Protein AF-A0AA38RXU0-F1 (afdb_monomer)

Solvent-accessible surface area (backbone atoms only — not comparable to full-atom values): 23721 Å² total; per-residue (Å²): 129,89,79,78,72,49,74,50,60,58,39,29,48,39,56,70,67,45,61,70,50,54,70,68,57,53,53,50,41,50,43,70,74,39,45,74,56,53,60,40,27,66,60,26,78,75,90,80,77,99,76,82,71,79,66,94,65,83,46,67,27,34,73,76,70,73,46,89,34,50,47,46,13,15,45,49,29,13,56,51,42,50,41,30,39,70,75,63,39,55,71,48,37,47,59,78,32,56,82,94,47,38,52,45,71,67,59,51,51,49,51,29,53,51,49,58,70,67,52,72,55,53,57,41,52,44,47,50,55,49,47,50,63,52,67,59,47,27,47,17,73,60,52,33,50,55,39,21,76,74,71,74,47,87,44,74,89,50,57,39,60,59,36,33,54,52,29,50,77,69,63,71,51,63,73,58,72,75,47,55,71,68,57,38,51,27,50,52,51,25,51,57,41,51,65,55,40,55,68,66,38,57,45,24,46,42,50,39,33,48,43,49,54,60,42,59,77,36,48,95,36,59,65,23,52,51,50,42,51,52,44,53,55,28,49,40,19,2,66,39,15,63,58,42,62,78,29,24,53,58,51,24,32,72,55,48,56,31,51,52,41,43,50,54,26,48,51,32,32,31,73,64,77,32,51,44,60,56,23,48,48,48,42,41,49,53,58,36,47,59,34,29,77,68,70,35,76,83,60,51,66,89,39,57,61,39,31,26,49,39,34,50,41,34,23,43,65,56,80,50,46,72,59,47,49,50,51,49,51,36,74,72,33,76,82,48,32,72,69,45,50,53,51,37,29,53,49,64,62,41,45,30,34,71,92,52,53,16,55,23,49,41,56,43,37,60,38,41,36,46,40,35,55,76,32,68,93,39,69,68,56,22,42,51,22,44,32,22,44,51,50,33,47,34,52,58,55,63,55,81,70,71,53,92,75,66,36,20,26,33,28,26,63,40,56,62,52,32,59,69,40,64,68,29,72,63,30,75,78,39,40,62,59,52,61,69,53,83,70,59,72,41,39,78,60,31,64,124

Nearest PDB structures (foldseek):
  8d9o-assembly1_A  TM=1.755E-01  e=6.124E+00  synthetic construct
  6t6v-assembly1_A  TM=1.379E-01  e=6.124E+00  Achromobacter xylosoxidans

InterPro domains:
  IPR049232 Family of unknown function DUF6829 [PF20717] (28-434)

Secondary structure (DSSP, 8-state):
------HHHHHTTSHHHHHTS-HHHHHHHHHHHSHHHHHHHTT---PPPS--PPPSSPPHHHHHHSS--HHHHHHHHHHHHHHHHHHT-HHHHTTTS-TTTPPPHHHHHHHHHHHHHH--STTHHHHHHHHHHHTTGGG-HHHHHHHHHHHS---TTS-HHHHHHHHHHTT--GGGGGS-HHHHHHHHHHHHHHHH--HHHHHTT-S-GGGGGGGGGGTT-HHHHHHHHHHHHHHHHHTTTTT--SS-TT--HHHHHHHHHHHHHHHHHHTTSS-HHHHHHHHHHHHHHHHHHTTPPP--TTSHHHHHHHHHHHHTT--SHHHHHHHHHHHHSTTT-HHHHHHHHHHTT----SSS-EEE-TTHHHHHHHHHHTTTT-HHHHHHHHHHHHHHHHHHHH-----SS-EEEEE---HHHIIIIITSHHHHH-GGGGGGSPPPPPEEEEE-

pLDDT: mean 93.68, std 8.05, range [37.09, 98.81]

Sequence (448 aa):
MSSDKTPLQLRTQDPASFFATSDREILLLVRDDFAPELDRLKRAYSLRDEAFSTSSSPSPSEILFGDEFDEINRTLVGVLALKWIYTGEYDTFVGSQPDTVKLSRASFNWIHKFFIRVITEPEDLYMLITSMVVNDLGKDSRLAQDYQVRVGKDISSLNHDMVLIKAVKAGLVPCLGRLSKAAKDDIIRGMELGSEFNFGQLAQAENAPACLSSLHTMRGQEKAFQCRFMEQLLDIAGAAGHTDWTCAKKLIQPIFDAYNNVYDAAMRIISGQSSVREGYDLVLQRRSQLLHEKGFRQLDVGRSEDRALARILCMGGVADVETAELYRMVWESSSLGAATKEELVRALNIDGSVEEPAVQPTYMPALITHAVNTFRGDNQAQQRALASALRYLQRVMTATDKPEGTVSVIERNVLRILKDIVQSPEFVADPAILEKAEVPKGVIAKGV

Foldseek 3Di:
DDPPDQPLLVQLLDVVSNLVDDLLVNLVSLCVLQVVLVVLQQQFDADDDPDFDADPDDASCCSPPVDARLSSLLLSLLVVLLSCLQVVVQCQAQVPADPVFTADSVLSVVSSVLSVVLSDGSCLSVLLNLLSSLQRSLRRLCLQVVLCVQPVDGDSPPPSLVSSLSSVVSCVRVSLVSDDPLSSVLSSLLSVLCLQADLVCLLLLLFFLVSLVSLCVCQVVVSSVSSSLSSVLSSQQSSCSSRDSRHSHRNTHLNSVSSVLLVVLSVCCSPVVDRSVRSSVSSLQVQQVQAVVQPADRADCVDLLSVLLSSVCSLLSPRHNVVSVLSVCLLPDCLLPPVLSVLSSVQSPQRFALVTAHERAACLSVQLNLQQVLCPPPSVSSSQSNSLSSLLVSCLSPPDADDPARARYWYWYCVCVSVVPSVDPVCVVPVNVSNVDDTGHTDHSDGD

Mean predicted aligned error: 4.68 Å

Radius of gyration: 22.37 Å; Cα contacts (8 Å, |Δi|>4): 702; chains: 1; bounding box: 53×51×59 Å

Structure (mmCIF, N/CA/C/O backbone):
data_AF-A0AA38RXU0-F1
#
_entry.id   AF-A0AA38RXU0-F1
#
loop_
_atom_site.group_PDB
_atom_site.id
_atom_site.type_symbol
_atom_site.label_atom_id
_a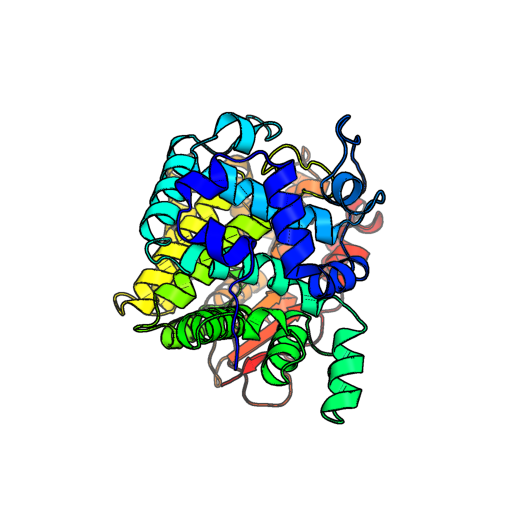tom_site.label_alt_id
_atom_site.label_comp_id
_atom_site.label_asym_id
_atom_site.label_entity_id
_atom_site.label_seq_id
_atom_site.pdbx_PDB_ins_code
_atom_site.Cartn_x
_atom_site.Cartn_y
_atom_site.Cartn_z
_atom_site.occupancy
_atom_site.B_iso_or_equiv
_atom_site.auth_seq_id
_atom_site.auth_comp_id
_atom_site.auth_asym_id
_atom_site.auth_atom_id
_atom_site.pdbx_PDB_model_num
ATOM 1 N N . MET A 1 1 ? 20.019 -21.346 -26.207 1.00 37.09 1 MET A N 1
ATOM 2 C CA . MET A 1 1 ? 19.667 -21.162 -27.632 1.00 37.09 1 MET A CA 1
ATOM 3 C C . MET A 1 1 ? 19.221 -19.720 -27.778 1.00 37.09 1 MET A C 1
ATOM 5 O O . MET A 1 1 ? 18.405 -19.326 -26.963 1.00 37.09 1 MET A O 1
ATOM 9 N N . SER A 1 2 ? 19.896 -18.966 -28.661 1.00 46.22 2 SER A N 1
ATOM 10 C CA . SER A 1 2 ? 19.907 -17.494 -28.836 1.00 46.22 2 SER A CA 1
ATOM 11 C C . SER A 1 2 ? 18.954 -16.705 -27.922 1.00 46.22 2 SER A C 1
ATOM 13 O O . SER A 1 2 ? 17.745 -16.703 -28.114 1.00 46.22 2 SER A O 1
ATOM 15 N N . SER A 1 3 ? 19.523 -16.044 -26.914 1.00 51.66 3 SER A N 1
ATOM 16 C CA . SER A 1 3 ? 18.823 -15.021 -26.138 1.00 51.66 3 SER A CA 1
ATOM 17 C C . SER A 1 3 ? 19.337 -13.673 -26.622 1.00 51.66 3 SER A C 1
ATOM 19 O O . SER A 1 3 ? 20.134 -13.030 -25.934 1.00 51.66 3 SER A O 1
ATOM 21 N N . ASP A 1 4 ? 18.942 -13.274 -27.828 1.00 79.00 4 ASP A N 1
ATOM 22 C CA . ASP A 1 4 ? 19.122 -11.886 -28.233 1.00 79.00 4 ASP A CA 1
ATOM 23 C C . ASP A 1 4 ? 18.339 -11.033 -27.234 1.00 79.00 4 ASP A C 1
ATOM 25 O O . ASP A 1 4 ? 17.114 -11.125 -27.135 1.00 79.00 4 ASP A O 1
ATOM 29 N N . LYS A 1 5 ? 19.078 -10.280 -26.413 1.00 87.62 5 LYS A N 1
ATOM 30 C CA . LYS A 1 5 ? 18.491 -9.332 -25.469 1.00 87.62 5 LYS A CA 1
ATOM 31 C C . LYS A 1 5 ? 17.582 -8.394 -26.252 1.00 87.62 5 LYS A C 1
ATOM 33 O O . LYS A 1 5 ? 17.973 -7.896 -27.310 1.00 87.62 5 LYS A O 1
ATOM 38 N N . THR A 1 6 ? 16.392 -8.139 -25.734 1.00 93.56 6 THR A N 1
ATOM 39 C CA . THR A 1 6 ? 15.463 -7.218 -26.386 1.00 93.56 6 THR A CA 1
ATOM 40 C C . THR A 1 6 ? 16.014 -5.785 -26.376 1.00 93.56 6 THR A C 1
ATOM 42 O O . THR A 1 6 ? 16.895 -5.459 -25.568 1.00 93.56 6 THR A O 1
ATOM 45 N N . PRO A 1 7 ? 15.504 -4.883 -27.236 1.00 95.38 7 PRO A N 1
ATOM 46 C CA . PRO A 1 7 ? 15.891 -3.475 -27.196 1.00 95.38 7 PRO A CA 1
ATOM 47 C C . PRO A 1 7 ? 15.722 -2.849 -25.807 1.00 95.38 7 PRO A C 1
ATOM 49 O O . PRO A 1 7 ? 16.599 -2.101 -25.376 1.00 95.38 7 PRO A O 1
ATOM 52 N N . LEU A 1 8 ? 14.653 -3.197 -25.079 1.00 96.44 8 LEU A N 1
ATOM 53 C CA . LEU A 1 8 ? 14.444 -2.717 -23.715 1.00 96.44 8 LEU A CA 1
ATOM 54 C C . LEU A 1 8 ? 15.546 -3.230 -22.775 1.00 96.44 8 LEU A C 1
ATOM 56 O O . LEU A 1 8 ? 16.194 -2.413 -22.129 1.00 96.44 8 LEU A O 1
ATOM 60 N N . GLN A 1 9 ? 15.845 -4.536 -22.778 1.00 95.69 9 GLN A N 1
ATOM 61 C CA . GLN A 1 9 ? 16.913 -5.130 -21.955 1.00 95.69 9 GLN A CA 1
ATOM 62 C C . GLN A 1 9 ? 18.304 -4.548 -22.232 1.00 95.69 9 GLN A C 1
ATOM 64 O O . GLN A 1 9 ? 19.173 -4.543 -21.356 1.00 95.69 9 GLN A O 1
ATOM 69 N N . LEU A 1 10 ? 18.567 -4.122 -23.467 1.00 95.31 10 LEU A N 1
ATOM 70 C CA . LEU A 1 10 ? 19.819 -3.459 -23.824 1.00 95.31 10 LEU A CA 1
ATOM 71 C C . LEU A 1 10 ? 19.863 -2.032 -23.281 1.00 95.31 10 LEU A C 1
ATOM 73 O O . LEU A 1 10 ? 20.868 -1.640 -22.695 1.00 95.31 10 LEU A O 1
ATOM 77 N N . ARG A 1 11 ? 18.777 -1.269 -23.437 1.00 95.75 11 ARG A N 1
ATOM 78 C CA . ARG A 1 11 ? 18.708 0.129 -22.993 1.00 95.75 11 ARG A CA 1
ATOM 79 C C . ARG A 1 11 ? 18.754 0.262 -21.474 1.00 95.75 11 ARG A C 1
ATOM 81 O O . ARG A 1 11 ? 19.437 1.144 -20.972 1.00 95.75 11 ARG A O 1
ATOM 88 N N . THR A 1 12 ? 18.091 -0.625 -20.739 1.00 96.69 12 THR A N 1
ATOM 89 C CA . THR A 1 12 ? 18.022 -0.571 -19.269 1.00 96.69 12 THR A CA 1
ATOM 90 C C . THR A 1 12 ? 19.338 -0.903 -18.561 1.00 96.69 12 THR A C 1
ATOM 92 O O . THR A 1 12 ? 19.422 -0.702 -17.354 1.00 96.69 12 THR A O 1
ATOM 95 N N . GLN A 1 13 ? 20.361 -1.388 -19.279 1.00 95.44 13 GLN A N 1
ATOM 96 C CA . GLN A 1 13 ? 21.709 -1.593 -18.720 1.00 95.44 13 GLN A CA 1
ATOM 97 C C . GLN A 1 13 ? 22.417 -0.280 -18.386 1.00 95.44 13 GLN A C 1
ATOM 99 O O . GLN A 1 13 ? 23.338 -0.277 -17.574 1.00 95.44 13 GLN A O 1
ATOM 104 N N . ASP A 1 14 ? 21.979 0.821 -18.996 1.00 94.94 14 ASP A N 1
ATOM 105 C CA . ASP A 1 14 ? 22.387 2.175 -18.649 1.00 94.94 14 ASP A CA 1
ATOM 106 C C . ASP A 1 14 ? 21.127 2.997 -18.334 1.00 94.94 14 ASP A C 1
ATOM 108 O O . ASP A 1 14 ? 20.543 3.619 -19.229 1.00 94.94 14 ASP A O 1
ATOM 112 N N . PRO A 1 15 ? 20.673 2.996 -17.065 1.00 94.25 15 PRO A N 1
ATOM 113 C CA . PRO A 1 15 ? 19.493 3.744 -16.649 1.00 94.25 15 PRO A CA 1
ATOM 114 C C . PRO A 1 15 ? 19.543 5.234 -17.009 1.00 94.25 15 PRO A C 1
ATOM 116 O O . PRO A 1 15 ? 18.517 5.804 -17.372 1.00 94.25 15 PRO A O 1
ATOM 119 N N . ALA A 1 16 ? 20.720 5.871 -16.961 1.00 92.94 16 ALA A N 1
ATOM 120 C CA . ALA A 1 16 ? 20.851 7.286 -17.303 1.00 92.94 16 ALA A CA 1
ATOM 121 C C . ALA A 1 16 ? 20.562 7.527 -18.792 1.00 92.94 16 ALA A C 1
ATOM 123 O O . ALA A 1 16 ? 19.799 8.430 -19.136 1.00 92.94 16 ALA A O 1
ATOM 124 N N . SER A 1 17 ? 21.113 6.684 -19.670 1.00 93.44 17 SER A N 1
ATOM 125 C CA . SER A 1 17 ? 20.829 6.722 -21.109 1.00 93.44 17 SER A CA 1
ATOM 126 C C . SER A 1 17 ? 19.373 6.374 -21.427 1.00 93.44 17 SER A C 1
ATOM 128 O O . SER A 1 17 ? 18.744 7.045 -22.246 1.00 93.44 17 SER A O 1
ATOM 130 N N . PHE A 1 18 ? 18.800 5.374 -20.751 1.00 95.88 18 PHE A N 1
ATOM 131 C CA . PHE A 1 18 ? 17.390 5.014 -20.911 1.00 95.88 18 PHE A CA 1
ATOM 132 C C . PHE A 1 18 ? 16.460 6.177 -20.552 1.00 95.88 18 PHE A C 1
ATOM 134 O O . PHE A 1 18 ? 15.617 6.561 -21.364 1.00 95.88 18 PHE A O 1
ATOM 141 N N . PHE A 1 19 ? 16.637 6.792 -19.381 1.00 95.75 19 PHE A N 1
ATOM 142 C CA . PHE A 1 19 ? 15.761 7.872 -18.922 1.00 95.75 19 PHE A CA 1
ATOM 143 C C . PHE A 1 19 ? 16.005 9.225 -19.600 1.00 95.75 19 PHE A C 1
ATOM 145 O O . PHE A 1 19 ? 15.144 10.100 -19.518 1.00 95.75 19 PHE A O 1
ATOM 152 N N . ALA A 1 20 ? 17.114 9.390 -20.327 1.00 94.44 20 ALA A N 1
ATOM 153 C CA . ALA A 1 20 ? 17.330 10.543 -21.201 1.00 94.44 20 ALA A CA 1
ATOM 154 C C . ALA A 1 20 ? 16.415 10.542 -22.445 1.00 94.44 20 ALA A C 1
ATOM 156 O O . ALA A 1 20 ? 16.298 11.564 -23.124 1.00 94.44 20 ALA A O 1
ATOM 157 N N . THR A 1 21 ? 15.768 9.415 -22.761 1.00 95.56 21 THR A N 1
ATOM 158 C CA . THR A 1 21 ? 14.822 9.321 -23.881 1.00 95.56 21 THR A CA 1
ATOM 159 C C . THR A 1 21 ? 13.457 9.942 -23.554 1.00 95.56 21 THR A C 1
ATOM 161 O O . THR A 1 21 ? 13.104 10.209 -22.398 1.00 95.56 21 THR A O 1
ATOM 164 N N . SER A 1 22 ? 12.670 10.219 -24.598 1.00 96.12 22 SER A N 1
ATOM 165 C CA . SER A 1 22 ? 11.320 10.772 -24.435 1.00 96.12 22 SER A CA 1
ATOM 166 C C . SER A 1 22 ? 10.367 9.762 -23.789 1.00 96.12 22 SER A C 1
ATOM 168 O O . SER A 1 22 ? 10.498 8.559 -24.007 1.00 96.12 22 SER A O 1
ATOM 170 N N . ASP A 1 23 ? 9.349 10.245 -23.072 1.00 96.12 23 ASP A N 1
ATOM 171 C CA . ASP A 1 23 ? 8.328 9.382 -22.454 1.00 96.12 23 ASP A CA 1
ATOM 172 C C . ASP A 1 23 ? 7.680 8.462 -23.492 1.00 96.12 23 ASP A C 1
ATOM 174 O O . ASP A 1 23 ? 7.520 7.268 -23.267 1.00 96.12 23 ASP A O 1
ATOM 178 N N . ARG A 1 24 ? 7.401 8.990 -24.689 1.00 96.75 24 ARG A N 1
ATOM 179 C CA . ARG A 1 24 ? 6.852 8.207 -25.800 1.00 96.75 24 ARG A CA 1
ATOM 180 C C . ARG A 1 24 ? 7.767 7.053 -26.218 1.00 96.75 24 ARG A C 1
ATOM 182 O O . ARG A 1 24 ? 7.265 5.971 -26.502 1.00 96.75 24 ARG A O 1
ATOM 189 N N . GLU A 1 25 ? 9.080 7.267 -26.277 1.00 97.38 25 GLU A N 1
ATOM 190 C CA . GLU A 1 25 ? 10.043 6.213 -26.627 1.00 97.38 25 GLU A CA 1
ATOM 191 C C . GLU A 1 25 ? 10.092 5.129 -25.544 1.00 97.38 25 GLU A C 1
ATOM 193 O O . GLU A 1 25 ? 10.034 3.945 -25.874 1.00 97.38 25 GLU A O 1
ATOM 198 N N . ILE A 1 26 ? 10.089 5.520 -24.265 1.00 97.88 26 ILE A N 1
ATOM 199 C CA . ILE A 1 26 ? 10.000 4.586 -23.131 1.00 97.88 26 ILE A CA 1
ATOM 200 C C . ILE A 1 26 ? 8.733 3.735 -23.234 1.00 97.88 26 ILE A C 1
ATOM 202 O O . ILE A 1 26 ? 8.810 2.509 -23.178 1.00 97.88 26 ILE A O 1
ATOM 206 N N . LEU A 1 27 ? 7.573 4.366 -23.434 1.00 98.12 27 LEU A N 1
ATOM 207 C CA . LEU A 1 27 ? 6.292 3.668 -23.539 1.00 98.12 27 LEU A CA 1
ATOM 208 C C . LEU A 1 27 ? 6.276 2.671 -24.708 1.00 98.12 27 LEU A C 1
ATOM 210 O O . LEU A 1 27 ? 5.778 1.558 -24.554 1.00 98.12 27 LEU A O 1
ATOM 214 N N . LEU A 1 28 ? 6.842 3.038 -25.863 1.00 98.12 28 LEU A N 1
ATOM 215 C CA . LEU A 1 28 ? 6.946 2.143 -27.020 1.00 98.12 28 LEU A CA 1
ATOM 216 C C . LEU A 1 28 ? 7.868 0.950 -26.738 1.00 98.12 28 LEU A C 1
ATOM 218 O O . LEU A 1 28 ? 7.496 -0.177 -27.053 1.00 98.12 28 LEU A O 1
ATOM 222 N N . LEU A 1 29 ? 9.021 1.174 -26.097 1.00 97.81 29 LEU A N 1
ATOM 223 C CA . LEU A 1 29 ? 9.931 0.094 -25.699 1.00 97.81 29 LEU A CA 1
ATOM 224 C C . LEU A 1 29 ? 9.261 -0.878 -24.720 1.00 97.81 29 LEU A C 1
ATOM 226 O O . LEU A 1 29 ? 9.380 -2.089 -24.893 1.00 97.81 29 LEU A O 1
ATOM 230 N N . VAL A 1 30 ? 8.529 -0.366 -23.724 1.00 97.81 30 VAL A N 1
ATOM 231 C CA . VAL A 1 30 ? 7.759 -1.199 -22.785 1.00 97.81 30 VAL A CA 1
ATOM 232 C C . VAL A 1 30 ? 6.657 -1.963 -23.517 1.00 97.81 30 VAL A C 1
ATOM 234 O O . VAL A 1 30 ? 6.508 -3.163 -23.299 1.00 97.81 30 VAL A O 1
ATOM 237 N N . ARG A 1 31 ? 5.912 -1.318 -24.423 1.00 97.69 31 ARG A N 1
ATOM 238 C CA . ARG A 1 31 ? 4.867 -1.988 -25.210 1.00 97.69 31 ARG A CA 1
ATOM 239 C C . ARG A 1 31 ? 5.418 -3.147 -26.026 1.00 97.69 31 ARG A C 1
ATOM 241 O O . ARG A 1 31 ? 4.825 -4.221 -26.022 1.00 97.69 31 ARG A O 1
ATOM 248 N N . ASP A 1 32 ? 6.510 -2.915 -26.740 1.00 96.94 32 ASP A N 1
ATOM 249 C CA . ASP A 1 32 ? 7.079 -3.907 -27.648 1.00 96.94 32 ASP A CA 1
ATOM 250 C C . ASP A 1 32 ? 7.654 -5.100 -26.874 1.00 96.94 32 ASP A C 1
ATOM 252 O O . ASP A 1 32 ? 7.539 -6.242 -27.321 1.00 96.94 32 ASP A O 1
ATOM 256 N N . ASP A 1 33 ? 8.204 -4.856 -25.681 1.00 96.81 33 ASP A N 1
ATOM 257 C CA . ASP A 1 33 ? 8.709 -5.916 -24.817 1.00 96.81 33 ASP A CA 1
ATOM 258 C C . ASP A 1 33 ? 7.569 -6.712 -24.158 1.00 96.81 33 ASP A C 1
ATOM 260 O O . ASP A 1 33 ? 7.549 -7.944 -24.204 1.00 96.81 33 ASP A O 1
ATOM 264 N N . PHE A 1 34 ? 6.572 -6.033 -23.592 1.00 97.50 34 PHE A N 1
ATOM 265 C CA . PHE A 1 34 ? 5.526 -6.638 -22.760 1.00 97.50 34 PHE A CA 1
ATOM 266 C C . PHE A 1 34 ? 4.159 -6.742 -23.449 1.00 97.50 34 PHE A C 1
ATOM 268 O O . PHE A 1 34 ? 3.121 -6.716 -22.788 1.00 97.50 34 PHE A O 1
ATOM 275 N N . ALA A 1 35 ? 4.120 -6.846 -24.780 1.00 96.25 35 ALA A N 1
ATOM 276 C CA . ALA A 1 35 ? 2.861 -6.871 -25.529 1.00 96.25 35 ALA A CA 1
ATOM 277 C C . ALA A 1 35 ? 1.836 -7.914 -25.014 1.00 96.25 35 ALA A C 1
ATOM 279 O O . ALA A 1 35 ? 0.666 -7.548 -24.867 1.00 96.25 35 ALA A O 1
ATOM 280 N N . PRO A 1 36 ? 2.217 -9.174 -24.692 1.00 95.56 36 PRO A N 1
ATOM 281 C CA . PRO A 1 36 ? 1.278 -10.155 -24.142 1.00 95.56 36 PRO A CA 1
ATOM 282 C C . PRO A 1 36 ? 0.720 -9.757 -22.772 1.00 95.56 36 PRO A C 1
ATOM 284 O O . PRO A 1 36 ? -0.468 -9.937 -22.511 1.00 95.56 36 PRO A O 1
ATOM 287 N N . GLU A 1 37 ? 1.565 -9.223 -21.891 1.00 96.88 37 GLU A N 1
ATOM 288 C CA . GLU A 1 37 ? 1.179 -8.787 -20.551 1.00 96.88 37 GLU A CA 1
ATOM 289 C C . GLU A 1 37 ? 0.275 -7.547 -20.604 1.00 96.88 37 GLU A C 1
ATOM 291 O O . GLU A 1 37 ? -0.773 -7.525 -19.961 1.00 96.88 37 GLU A O 1
ATOM 296 N N . LEU A 1 38 ? 0.600 -6.554 -21.438 1.00 96.62 38 LEU A N 1
ATOM 297 C CA . LEU A 1 38 ? -0.254 -5.379 -21.623 1.00 96.62 38 LEU A CA 1
ATOM 298 C C . LEU A 1 38 ? -1.619 -5.748 -22.215 1.00 96.62 38 LEU A C 1
ATOM 300 O O . LEU A 1 38 ? -2.627 -5.170 -21.818 1.00 96.62 38 LEU A O 1
ATOM 304 N N . ASP A 1 39 ? -1.693 -6.731 -23.117 1.00 95.44 39 ASP A N 1
ATOM 305 C CA . ASP A 1 39 ? -2.982 -7.216 -23.622 1.00 95.44 39 ASP A CA 1
ATOM 306 C C . ASP A 1 39 ? -3.851 -7.841 -22.518 1.00 95.44 39 ASP A C 1
ATOM 308 O O . ASP A 1 39 ? -5.073 -7.671 -22.518 1.00 95.44 39 ASP A O 1
ATOM 312 N N . ARG A 1 40 ? -3.238 -8.513 -21.534 1.00 94.69 40 ARG A N 1
ATOM 313 C CA . ARG A 1 40 ? -3.950 -8.978 -20.332 1.00 94.69 40 ARG A CA 1
ATOM 314 C C . ARG A 1 40 ? -4.457 -7.817 -19.486 1.00 94.69 40 ARG A C 1
ATOM 316 O O . ARG A 1 40 ? -5.619 -7.845 -19.086 1.00 94.69 40 ARG A O 1
ATOM 323 N N . LEU A 1 41 ? -3.641 -6.783 -19.277 1.00 94.31 41 LEU A N 1
ATOM 324 C CA . LEU A 1 41 ? -4.038 -5.604 -18.498 1.00 94.31 41 LEU A CA 1
ATOM 325 C C . LEU A 1 41 ? -5.221 -4.840 -19.112 1.00 94.31 41 LEU A C 1
ATOM 327 O O . LEU A 1 41 ? -6.007 -4.270 -18.362 1.00 94.31 41 LEU A O 1
ATOM 331 N N . LYS A 1 42 ? -5.452 -4.908 -20.433 1.00 93.69 42 LYS A N 1
ATOM 332 C CA . LYS A 1 42 ? -6.685 -4.366 -21.054 1.00 93.69 42 LYS A CA 1
ATOM 333 C C . LYS A 1 42 ? -7.975 -4.961 -20.478 1.00 93.69 42 LYS A C 1
ATOM 335 O O . LYS A 1 42 ? -9.035 -4.361 -20.613 1.00 93.69 42 LYS A O 1
ATOM 340 N N . ARG A 1 43 ? -7.907 -6.164 -19.895 1.00 90.19 43 ARG A N 1
ATOM 341 C CA . ARG A 1 43 ? -9.048 -6.894 -19.314 1.00 90.19 43 ARG A CA 1
ATOM 342 C C . ARG A 1 43 ? -9.075 -6.864 -17.788 1.00 90.19 43 ARG A C 1
ATOM 344 O O . ARG A 1 43 ? -9.994 -7.430 -17.196 1.00 90.19 43 ARG A O 1
ATOM 351 N N . ALA A 1 44 ? -8.069 -6.268 -17.156 1.00 86.00 44 ALA A N 1
ATOM 352 C CA . ALA A 1 44 ? -8.032 -6.118 -15.713 1.00 86.00 44 ALA A CA 1
ATOM 353 C C . ALA A 1 44 ? -9.078 -5.078 -15.276 1.00 86.00 44 ALA A C 1
ATOM 355 O O . ALA A 1 44 ? -9.270 -4.052 -15.929 1.00 86.00 44 ALA A O 1
ATOM 356 N N . TYR A 1 45 ? -9.794 -5.364 -14.189 1.00 77.69 45 TYR A N 1
ATOM 357 C CA . TYR A 1 45 ? -10.784 -4.436 -13.647 1.00 77.69 45 TYR A CA 1
ATOM 358 C C . TYR A 1 45 ? -10.097 -3.296 -12.880 1.00 77.69 45 TYR A C 1
ATOM 360 O O . TYR A 1 45 ? -9.074 -3.517 -12.234 1.00 77.69 45 TYR A O 1
ATOM 368 N N . SER A 1 46 ? -10.704 -2.104 -12.884 1.00 74.69 46 SER A N 1
ATOM 369 C CA . SER A 1 46 ? -10.265 -0.958 -12.078 1.00 74.69 46 SER A CA 1
ATOM 370 C C . SER A 1 46 ? -11.409 -0.393 -11.241 1.00 74.69 46 SER A C 1
ATOM 372 O O . SER A 1 46 ? -12.578 -0.470 -11.622 1.00 74.69 46 SER A O 1
ATOM 374 N N . LEU A 1 47 ? -11.075 0.179 -10.085 1.00 64.12 47 LEU A N 1
ATOM 375 C CA . LEU A 1 47 ? -12.011 0.950 -9.268 1.00 64.12 47 LEU A CA 1
ATOM 376 C C . LEU A 1 47 ? -11.888 2.426 -9.662 1.00 64.12 47 LEU A C 1
ATOM 378 O O . LEU A 1 47 ? -10.818 3.013 -9.495 1.00 64.12 47 LEU A O 1
ATOM 382 N N . ARG A 1 48 ? -12.976 3.011 -10.172 1.00 62.94 48 ARG A N 1
ATOM 383 C CA . ARG A 1 48 ? -13.062 4.435 -10.527 1.00 62.94 48 ARG A CA 1
ATOM 384 C C . ARG A 1 48 ? -13.606 5.241 -9.345 1.00 62.94 48 ARG A C 1
ATOM 386 O O . ARG A 1 48 ? -14.621 4.859 -8.770 1.00 62.94 48 ARG A O 1
ATOM 393 N N . ASP A 1 49 ? -12.966 6.362 -9.023 1.00 54.91 49 ASP A N 1
ATOM 394 C CA . ASP A 1 49 ? -13.574 7.419 -8.198 1.00 54.91 49 ASP A CA 1
ATOM 395 C C . ASP A 1 49 ? -14.476 8.277 -9.127 1.00 54.91 49 ASP A C 1
ATOM 397 O O . ASP A 1 49 ? -14.059 8.656 -10.207 1.00 54.91 49 ASP A O 1
ATOM 401 N N . GLU A 1 50 ? -15.734 8.579 -8.805 1.00 46.22 50 GLU A N 1
ATOM 402 C CA . GLU A 1 50 ? -16.715 9.072 -9.808 1.00 46.22 50 GLU A CA 1
ATOM 403 C C . GLU A 1 50 ? -16.566 10.541 -10.297 1.00 46.22 50 GLU A C 1
ATOM 405 O O . GLU A 1 50 ? -17.497 11.088 -10.885 1.00 46.22 50 GLU A O 1
ATOM 410 N N . ALA A 1 51 ? -15.425 11.220 -10.123 1.00 48.91 51 ALA A N 1
ATOM 411 C CA . ALA A 1 51 ? -15.310 12.639 -10.497 1.00 48.91 51 ALA A CA 1
ATOM 412 C C . ALA A 1 51 ? -13.935 13.043 -11.054 1.00 48.91 51 ALA A C 1
ATOM 414 O O . ALA A 1 51 ? -13.012 13.311 -10.283 1.00 48.91 51 ALA A O 1
ATOM 415 N N . PHE A 1 52 ? -13.805 13.192 -12.38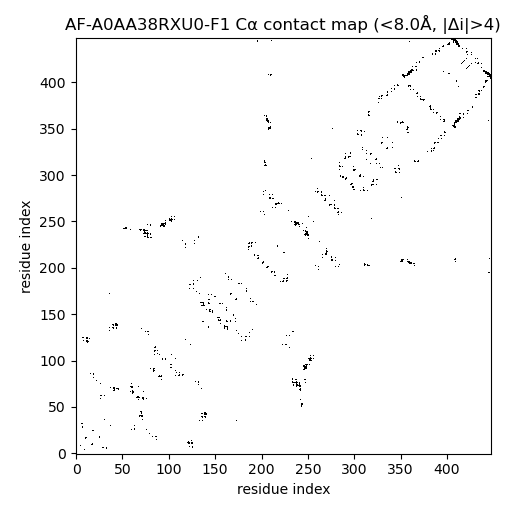2 1.00 57.28 52 PHE A N 1
ATOM 416 C CA . PHE A 1 52 ? -12.612 13.809 -12.985 1.00 57.28 52 PHE A CA 1
ATOM 417 C C . PHE A 1 52 ? -12.890 14.591 -14.271 1.00 57.28 52 PHE A C 1
ATOM 419 O O . PHE A 1 52 ? -13.771 14.258 -15.060 1.00 57.28 52 PHE A O 1
ATOM 426 N N . SER A 1 53 ? -12.044 15.597 -14.492 1.00 52.91 53 SER A N 1
ATOM 427 C CA . SER A 1 53 ? -11.797 16.240 -15.780 1.00 52.91 53 SER A CA 1
ATOM 428 C C . SER A 1 53 ? -10.639 15.527 -16.486 1.00 52.91 53 SER A C 1
ATOM 430 O O . SER A 1 53 ? -9.568 15.388 -15.894 1.00 52.91 53 SER A O 1
ATOM 432 N N . THR A 1 54 ? -10.823 15.109 -17.735 1.00 56.94 54 THR A N 1
ATOM 433 C CA . THR A 1 54 ? -9.758 14.529 -18.567 1.00 56.94 54 THR A CA 1
ATOM 434 C C . THR A 1 54 ? -8.644 15.548 -18.826 1.00 56.94 54 THR A C 1
ATOM 436 O O . THR A 1 54 ? -8.930 16.703 -19.155 1.00 56.94 54 THR A O 1
ATOM 439 N N . SER A 1 55 ? -7.380 15.131 -18.695 1.00 64.56 55 SER A N 1
ATOM 440 C CA . SER A 1 55 ? -6.232 15.921 -19.169 1.00 64.56 55 SER A CA 1
ATOM 441 C C . SER A 1 55 ? -6.353 16.183 -20.679 1.00 64.56 55 SER A C 1
ATOM 443 O O . SER A 1 55 ? -6.982 15.416 -21.403 1.00 64.56 55 SER A O 1
ATOM 445 N N . SER A 1 56 ? -5.770 17.281 -21.169 1.00 74.06 56 SER A N 1
ATOM 446 C CA . SER A 1 56 ? -5.814 17.658 -22.591 1.00 74.06 56 SER A CA 1
ATOM 447 C C . SER A 1 56 ? -4.789 16.927 -23.468 1.00 74.06 56 SER A C 1
ATOM 449 O O . SER A 1 56 ? -4.829 17.061 -24.689 1.00 74.06 56 SER A O 1
ATOM 451 N N . SER A 1 57 ? -3.821 16.230 -22.867 1.00 87.00 57 SER A N 1
ATOM 452 C CA . SER A 1 57 ? -2.820 15.415 -23.572 1.00 87.00 57 SER A CA 1
ATOM 453 C C . SER A 1 57 ? -3.265 13.956 -23.632 1.00 87.00 57 SER A C 1
ATOM 455 O O . SER A 1 57 ? -3.899 13.527 -22.682 1.00 87.00 57 SER A O 1
ATOM 457 N N . PRO A 1 58 ? -2.909 13.172 -24.663 1.00 92.00 58 PRO A N 1
ATOM 458 C CA . PRO A 1 58 ? -3.305 11.767 -24.722 1.00 92.00 58 PRO A CA 1
ATOM 459 C C . PRO A 1 58 ? -2.678 10.947 -23.584 1.00 92.00 58 PRO A C 1
ATOM 461 O O . PRO A 1 58 ? -1.516 11.178 -23.223 1.00 92.00 58 PRO A O 1
ATOM 464 N N . SER A 1 59 ? -3.425 9.989 -23.039 1.00 94.69 59 SER A N 1
ATOM 465 C CA . SER A 1 59 ? -2.948 9.065 -22.005 1.00 94.69 59 SER A CA 1
ATOM 466 C C . SER A 1 59 ? -1.919 8.057 -22.549 1.00 94.69 59 SER A C 1
ATOM 468 O O . SER A 1 59 ? -1.792 7.879 -23.766 1.00 94.69 59 SER A O 1
ATOM 470 N N . PRO A 1 60 ? -1.155 7.352 -21.687 1.00 97.12 60 PRO A N 1
ATOM 471 C CA . PRO A 1 60 ? -0.240 6.303 -22.138 1.00 97.12 60 PRO A CA 1
ATOM 472 C C . PRO A 1 60 ? -0.917 5.227 -22.996 1.00 97.12 60 PRO A C 1
ATOM 474 O O . PRO A 1 60 ? -0.346 4.788 -23.995 1.00 97.12 60 PRO A O 1
ATOM 477 N N . SER A 1 61 ? -2.130 4.808 -22.636 1.00 96.62 61 SER A N 1
ATOM 478 C CA . SER A 1 61 ? -2.878 3.812 -23.403 1.00 96.62 61 SER A CA 1
ATOM 479 C C . SER A 1 61 ? -3.384 4.359 -24.741 1.00 96.62 61 SER A C 1
ATOM 481 O O . SER A 1 61 ? -3.219 3.675 -25.754 1.00 96.62 61 SER A O 1
ATOM 483 N N . GLU A 1 62 ? -3.840 5.614 -24.802 1.00 95.69 62 GLU A N 1
ATOM 484 C CA . GLU A 1 62 ? -4.177 6.280 -26.067 1.00 95.69 62 GLU A CA 1
ATOM 485 C C . GLU A 1 62 ? -2.958 6.390 -26.993 1.00 95.69 62 GLU A C 1
ATOM 487 O O . GLU A 1 62 ? -3.052 6.088 -28.183 1.00 95.69 62 GLU A O 1
ATOM 492 N N . ILE A 1 63 ? -1.784 6.747 -26.457 1.00 95.69 63 ILE A N 1
ATOM 493 C CA . ILE A 1 63 ? -0.530 6.829 -27.226 1.00 95.69 63 ILE A CA 1
ATOM 494 C C . ILE A 1 63 ? -0.162 5.473 -27.846 1.00 95.69 63 ILE A C 1
ATOM 496 O O . ILE A 1 63 ? 0.351 5.425 -28.970 1.00 95.69 63 ILE A O 1
ATOM 500 N N . LEU A 1 64 ? -0.368 4.376 -27.112 1.00 97.12 64 LEU A N 1
ATOM 501 C CA . LEU A 1 64 ? 0.097 3.044 -27.506 1.00 97.12 64 LEU A CA 1
ATOM 502 C C . LEU A 1 64 ? -0.921 2.235 -28.311 1.00 97.12 64 LEU A C 1
ATOM 504 O O . LEU A 1 64 ? -0.509 1.433 -29.156 1.00 97.12 64 LEU A O 1
ATOM 508 N N . PHE A 1 65 ? -2.212 2.419 -28.039 1.00 96.56 65 PHE A N 1
ATOM 509 C CA . PHE A 1 65 ? -3.300 1.578 -28.539 1.00 96.56 65 PHE A CA 1
ATOM 510 C C . PHE A 1 65 ? -4.453 2.365 -29.171 1.00 96.56 65 PHE A C 1
ATOM 512 O O . PHE A 1 65 ? -5.288 1.747 -29.828 1.00 96.56 65 PHE A O 1
ATOM 519 N N . GLY A 1 66 ? -4.492 3.692 -29.015 1.00 94.56 66 GLY A N 1
ATOM 520 C CA . GLY A 1 66 ? -5.574 4.537 -29.526 1.00 94.56 66 GLY A CA 1
ATOM 521 C C . GLY A 1 66 ? -6.895 4.404 -28.763 1.00 94.56 66 GLY A C 1
ATOM 522 O O . GLY A 1 66 ? -7.929 4.763 -29.316 1.00 94.56 66 GLY A O 1
ATOM 523 N N . ASP A 1 67 ? -6.864 3.861 -27.544 1.00 93.25 67 ASP A N 1
ATOM 524 C CA . ASP A 1 67 ? -8.032 3.664 -26.680 1.00 93.25 67 ASP A CA 1
ATOM 525 C C . ASP A 1 67 ? -7.613 3.737 -25.201 1.00 93.25 67 ASP A C 1
ATOM 527 O O . ASP A 1 67 ? -6.430 3.584 -24.885 1.00 93.25 67 ASP A O 1
ATOM 531 N N . GLU A 1 68 ? -8.583 3.950 -24.315 1.00 92.12 68 GLU A N 1
ATOM 532 C CA . GLU A 1 68 ? -8.390 4.154 -22.879 1.00 92.12 68 GLU A CA 1
ATOM 533 C C . GLU A 1 68 ? -8.482 2.844 -22.088 1.00 92.12 68 GLU A C 1
ATOM 535 O O . GLU A 1 68 ? -9.522 2.182 -22.042 1.00 92.12 68 GLU A O 1
ATOM 540 N N . PHE A 1 69 ? -7.395 2.490 -21.400 1.00 93.75 69 PHE A N 1
ATOM 541 C CA . PHE A 1 69 ? -7.331 1.309 -20.539 1.00 93.75 69 PHE A CA 1
ATOM 542 C C . PHE A 1 69 ? -6.818 1.686 -19.145 1.00 93.75 69 PHE A C 1
ATOM 544 O O . PHE A 1 69 ? -5.618 1.898 -18.957 1.00 93.75 69 PHE A O 1
ATOM 551 N N . ASP A 1 70 ? -7.722 1.721 -18.157 1.00 92.94 70 ASP A N 1
ATOM 552 C CA . ASP A 1 70 ? -7.447 2.200 -16.794 1.00 92.94 70 ASP A CA 1
ATOM 553 C C . ASP A 1 70 ? -6.192 1.554 -16.174 1.00 92.94 70 ASP A C 1
ATOM 555 O O . ASP A 1 70 ? -5.282 2.259 -15.739 1.00 92.94 70 ASP A O 1
ATOM 559 N N . GLU A 1 71 ? -6.108 0.220 -16.163 1.00 93.62 71 GLU A N 1
ATOM 560 C CA . GLU A 1 71 ? -4.984 -0.493 -15.537 1.00 93.62 71 GLU A CA 1
ATOM 561 C C . GLU A 1 71 ? -3.673 -0.306 -16.316 1.00 93.62 71 GLU A C 1
ATOM 563 O O . GLU A 1 71 ? -2.625 -0.129 -15.705 1.00 93.62 71 GLU A O 1
ATOM 568 N N . ILE A 1 72 ? -3.720 -0.212 -17.651 1.00 96.06 72 ILE A N 1
ATOM 569 C CA . ILE A 1 72 ? -2.532 0.128 -18.452 1.00 96.06 72 ILE A CA 1
ATOM 570 C C . ILE A 1 72 ? -2.035 1.528 -18.098 1.00 96.06 72 ILE A C 1
ATOM 572 O O . ILE A 1 72 ? -0.839 1.716 -17.885 1.00 96.06 72 ILE A O 1
ATOM 576 N N . ASN A 1 73 ? -2.931 2.512 -18.015 1.00 96.25 73 ASN A N 1
ATOM 577 C CA . ASN A 1 73 ? -2.555 3.872 -17.647 1.00 96.25 73 ASN A CA 1
ATOM 578 C C . ASN A 1 73 ? -1.939 3.914 -16.247 1.00 96.25 73 ASN A C 1
ATOM 580 O O . ASN A 1 73 ? -0.913 4.561 -16.057 1.00 96.25 73 ASN A O 1
ATOM 584 N N . ARG A 1 74 ? -2.510 3.194 -15.275 1.00 96.06 74 ARG A N 1
ATOM 585 C CA . ARG A 1 74 ? -1.957 3.123 -13.914 1.00 96.06 74 ARG A CA 1
ATOM 586 C C . ARG A 1 74 ? -0.545 2.539 -13.903 1.00 96.06 74 ARG A C 1
ATOM 588 O O . ARG A 1 74 ? 0.371 3.172 -13.379 1.00 96.06 74 ARG A O 1
ATOM 595 N N . THR A 1 75 ? -0.351 1.389 -14.548 1.00 97.00 75 THR A N 1
ATOM 596 C CA . THR A 1 75 ? 0.958 0.731 -14.654 1.00 97.00 75 THR A CA 1
ATOM 597 C C . THR A 1 75 ? 1.986 1.625 -15.350 1.00 97.00 75 THR A C 1
ATOM 599 O O . THR A 1 75 ? 3.089 1.825 -14.840 1.00 97.00 75 THR A O 1
ATOM 602 N N . LEU A 1 76 ? 1.640 2.198 -16.505 1.00 98.00 76 LEU A N 1
ATOM 603 C CA . LEU A 1 76 ? 2.582 2.974 -17.312 1.00 98.00 76 LEU A CA 1
ATOM 604 C C . LEU A 1 76 ? 2.900 4.341 -16.702 1.00 98.00 76 LEU A C 1
ATOM 606 O O . LEU A 1 76 ? 4.040 4.785 -16.806 1.00 98.00 76 LEU A O 1
ATOM 610 N N . VAL A 1 77 ? 1.961 4.980 -15.999 1.00 97.94 77 VAL A N 1
ATOM 611 C CA . VAL A 1 77 ? 2.263 6.183 -15.203 1.00 97.94 77 VAL A CA 1
ATOM 612 C C . VAL A 1 77 ? 3.201 5.847 -14.053 1.00 97.94 77 VAL A C 1
ATOM 614 O O . VAL A 1 77 ? 4.098 6.631 -13.763 1.00 97.94 77 VAL A O 1
ATOM 617 N N . GLY A 1 78 ? 3.081 4.667 -13.445 1.00 98.25 78 GLY A N 1
ATOM 618 C CA . GLY A 1 78 ? 4.086 4.187 -12.504 1.00 98.25 78 GLY A CA 1
ATOM 619 C C . GLY A 1 78 ? 5.482 4.062 -13.146 1.00 98.25 78 GLY A C 1
ATOM 620 O O . GLY A 1 78 ? 6.475 4.468 -12.544 1.00 98.25 78 GLY A O 1
ATOM 621 N N . VAL A 1 79 ? 5.583 3.558 -14.383 1.00 98.19 79 VAL A N 1
ATOM 622 C CA . VAL A 1 79 ? 6.866 3.489 -15.114 1.00 98.19 79 VAL A CA 1
ATOM 623 C C . VAL A 1 79 ? 7.414 4.892 -15.420 1.00 98.19 79 VAL A C 1
ATOM 625 O O . VAL A 1 79 ? 8.617 5.128 -15.300 1.00 98.19 79 VAL A O 1
ATOM 628 N N . LEU A 1 80 ? 6.557 5.855 -15.765 1.00 98.44 80 LEU A N 1
ATOM 629 C CA . LEU A 1 80 ? 6.967 7.256 -15.932 1.00 98.44 80 LEU A CA 1
ATOM 630 C C . LEU A 1 80 ? 7.374 7.896 -14.595 1.00 98.44 80 LEU A C 1
ATOM 632 O O . LEU A 1 80 ? 8.353 8.636 -14.537 1.00 98.44 80 LEU A O 1
ATOM 636 N N . ALA A 1 81 ? 6.713 7.542 -13.493 1.00 98.56 81 ALA A N 1
ATOM 637 C CA . ALA A 1 81 ? 7.107 7.973 -12.158 1.00 98.56 81 ALA A CA 1
ATOM 638 C C . ALA A 1 81 ? 8.501 7.464 -11.778 1.00 98.56 81 ALA A C 1
ATOM 640 O O . ALA A 1 81 ? 9.268 8.204 -11.162 1.00 98.56 81 ALA A O 1
ATOM 641 N N . LEU A 1 82 ? 8.870 6.251 -12.201 1.00 98.50 82 LEU A N 1
ATOM 642 C CA . LEU A 1 82 ? 10.231 5.739 -12.059 1.00 98.50 82 LEU A CA 1
ATOM 643 C C . LEU A 1 82 ? 11.246 6.620 -12.805 1.00 98.50 82 LEU A C 1
ATOM 645 O O . LEU A 1 82 ? 12.292 6.928 -12.232 1.00 98.50 82 LEU A O 1
ATOM 649 N N . LYS A 1 83 ? 10.929 7.087 -14.023 1.00 98.12 83 LYS A N 1
ATOM 650 C CA . LYS A 1 83 ? 11.758 8.079 -14.727 1.00 98.12 83 LYS A CA 1
ATOM 651 C C . LYS A 1 83 ? 11.903 9.349 -13.899 1.00 98.12 83 LYS A C 1
ATOM 653 O O . LYS A 1 83 ? 13.030 9.726 -13.597 1.00 98.12 83 LYS A O 1
ATOM 658 N N . TRP A 1 84 ? 10.791 9.970 -13.501 1.00 98.56 84 TRP A N 1
ATOM 659 C CA . TRP A 1 84 ? 10.818 11.240 -12.771 1.00 98.56 84 TRP A CA 1
ATOM 660 C C . TRP A 1 84 ? 11.614 11.134 -11.468 1.00 98.56 84 TRP A C 1
ATOM 662 O O . TRP A 1 84 ? 12.401 12.021 -11.143 1.00 98.56 84 TRP A O 1
ATOM 672 N N . ILE A 1 85 ? 11.454 10.028 -10.735 1.00 98.56 85 ILE A N 1
ATOM 673 C CA . ILE A 1 85 ? 12.243 9.735 -9.536 1.00 98.56 85 ILE A CA 1
ATOM 674 C C . ILE A 1 85 ? 13.719 9.615 -9.898 1.00 98.56 85 ILE A C 1
ATOM 676 O O . ILE A 1 85 ? 14.535 10.261 -9.251 1.00 98.56 85 ILE A O 1
ATOM 680 N N . TYR A 1 86 ? 14.081 8.817 -10.905 1.00 97.31 86 TYR A N 1
ATOM 681 C CA . TYR A 1 86 ? 15.480 8.569 -11.255 1.00 97.31 86 TYR A CA 1
ATOM 682 C C . TYR A 1 86 ? 16.197 9.835 -11.749 1.00 97.31 86 TYR A C 1
ATOM 684 O O . TYR A 1 86 ? 17.336 10.083 -11.359 1.00 97.31 86 TYR A O 1
ATOM 692 N N . THR A 1 87 ? 15.534 10.669 -12.554 1.00 96.88 87 THR A N 1
ATOM 693 C CA . THR A 1 87 ? 16.098 11.914 -13.110 1.00 96.88 87 THR A CA 1
ATOM 694 C C . THR A 1 87 ? 15.982 13.115 -12.171 1.00 96.88 87 THR A C 1
ATOM 696 O O . THR A 1 87 ? 16.560 14.165 -12.443 1.00 96.88 87 THR A O 1
ATOM 699 N N . GLY A 1 88 ? 15.283 12.974 -11.040 1.00 97.44 88 GLY A N 1
ATOM 700 C CA . GLY A 1 88 ? 15.118 14.046 -10.060 1.00 97.44 88 GLY A CA 1
ATOM 701 C C . GLY A 1 88 ? 14.074 15.104 -10.453 1.00 97.44 88 GLY A C 1
ATOM 702 O O . GLY A 1 88 ? 14.103 16.218 -9.927 1.00 97.44 88 GLY A O 1
ATOM 703 N N . GLU A 1 89 ? 13.143 14.775 -11.351 1.00 98.12 89 GLU A N 1
ATOM 704 C CA . GLU A 1 89 ? 12.084 15.658 -11.865 1.00 98.12 89 GLU A CA 1
ATOM 705 C C . GLU A 1 89 ? 10.935 15.855 -10.861 1.00 98.12 89 GLU A C 1
ATOM 707 O O . GLU A 1 89 ? 9.786 15.475 -11.088 1.00 98.12 89 GLU A O 1
ATOM 712 N N . TYR A 1 90 ? 11.235 16.479 -9.724 1.00 98.62 90 TYR A N 1
ATOM 713 C CA . TYR A 1 90 ? 10.246 16.707 -8.668 1.00 98.62 90 TYR A CA 1
ATOM 714 C C . TYR A 1 90 ? 9.033 17.519 -9.133 1.00 98.62 90 TYR A C 1
ATOM 716 O O . TYR A 1 90 ? 7.914 17.184 -8.760 1.00 98.62 90 TYR A O 1
ATOM 724 N N . ASP A 1 91 ? 9.234 18.597 -9.901 1.00 98.38 91 ASP A N 1
ATOM 725 C CA . ASP A 1 91 ? 8.130 19.508 -10.231 1.00 98.38 91 ASP A CA 1
ATOM 726 C C . ASP A 1 91 ? 7.099 18.813 -11.142 1.00 98.38 91 ASP A C 1
ATOM 728 O O . ASP A 1 91 ? 5.898 18.977 -10.933 1.00 98.38 91 ASP A O 1
ATOM 732 N N . THR A 1 92 ? 7.557 17.950 -12.060 1.00 97.69 92 THR A N 1
ATOM 733 C CA . THR A 1 92 ? 6.694 17.027 -12.816 1.00 97.69 92 THR A CA 1
ATOM 734 C C . THR A 1 92 ? 6.005 16.046 -11.873 1.00 97.69 92 THR A C 1
ATOM 736 O O . THR A 1 92 ? 4.785 15.917 -11.894 1.00 97.69 92 THR A O 1
ATOM 739 N N . PHE A 1 93 ? 6.769 15.397 -10.986 1.00 98.50 93 PHE A N 1
ATOM 740 C CA . PHE A 1 93 ? 6.261 14.370 -10.075 1.00 98.50 93 PHE A CA 1
ATOM 741 C C . PHE A 1 93 ? 5.081 14.853 -9.218 1.00 98.50 93 PHE A C 1
ATOM 743 O O . PHE A 1 93 ? 4.117 14.110 -9.022 1.00 98.50 93 PHE A O 1
ATOM 750 N N . VAL A 1 94 ? 5.128 16.096 -8.727 1.00 98.06 94 VAL A N 1
ATOM 751 C CA . VAL A 1 94 ? 4.101 16.669 -7.838 1.00 98.06 94 VAL A CA 1
ATOM 752 C C . VAL A 1 94 ? 3.075 17.559 -8.550 1.00 98.06 94 VAL A C 1
ATOM 754 O O . VAL A 1 94 ? 2.266 18.191 -7.869 1.00 98.06 94 VAL A O 1
ATOM 757 N N . GLY A 1 95 ? 3.105 17.627 -9.885 1.00 95.75 95 GLY A N 1
ATOM 758 C CA . GLY A 1 95 ? 2.451 18.661 -10.697 1.00 95.75 95 GLY A CA 1
ATOM 759 C C . GLY A 1 95 ? 1.019 19.028 -10.288 1.00 95.75 95 GLY A C 1
ATOM 760 O O . GLY A 1 95 ? 0.739 20.200 -10.042 1.00 95.75 95 GLY A O 1
ATOM 761 N N . SER A 1 96 ? 0.125 18.041 -10.152 1.00 93.44 96 SER A N 1
ATOM 762 C CA . SER A 1 96 ? -1.286 18.251 -9.777 1.00 93.44 96 SER A CA 1
ATOM 763 C C . SER A 1 96 ? -1.621 17.892 -8.320 1.00 93.44 96 SER A C 1
ATOM 765 O O . SER A 1 96 ? -2.794 17.854 -7.934 1.00 93.44 96 SER A O 1
ATOM 767 N N . GLN A 1 97 ? -0.614 17.630 -7.478 1.00 95.56 97 GLN A N 1
ATOM 768 C CA . GLN A 1 97 ? -0.851 17.337 -6.063 1.00 95.56 97 GLN A CA 1
ATOM 769 C C . GLN A 1 97 ? -1.346 18.597 -5.321 1.00 95.56 97 GLN A C 1
ATOM 771 O O . GLN A 1 97 ? -0.743 19.664 -5.479 1.00 95.56 97 GLN A O 1
ATOM 776 N N . PRO A 1 98 ? -2.384 18.502 -4.465 1.00 93.19 98 PRO A N 1
ATOM 777 C CA . PRO A 1 98 ? -2.856 19.646 -3.684 1.00 93.19 98 PRO A CA 1
ATOM 778 C C . PRO A 1 98 ? -1.773 20.169 -2.733 1.00 93.19 98 PRO A C 1
ATOM 780 O O . PRO A 1 98 ? -1.156 19.380 -2.021 1.00 93.19 98 PRO A O 1
ATOM 783 N N . ASP A 1 99 ? -1.584 21.491 -2.662 1.00 93.62 99 ASP A N 1
ATOM 784 C CA . ASP A 1 99 ? -0.512 22.123 -1.869 1.00 93.62 99 ASP A CA 1
ATOM 785 C C . ASP A 1 99 ? -0.498 21.698 -0.395 1.00 93.62 99 ASP A C 1
ATOM 787 O O . ASP A 1 99 ? 0.567 21.541 0.196 1.00 93.62 99 ASP A O 1
ATOM 791 N N . THR A 1 100 ? -1.672 21.458 0.189 1.00 90.50 100 THR A N 1
ATOM 792 C CA . THR A 1 100 ? -1.829 21.081 1.602 1.00 90.50 100 THR A CA 1
ATOM 793 C C . THR A 1 100 ? -1.274 19.700 1.945 1.00 90.50 100 THR A C 1
ATOM 795 O O . THR A 1 100 ? -0.974 19.438 3.107 1.00 90.50 100 THR A O 1
ATOM 798 N N . VAL A 1 101 ? -1.144 18.809 0.960 1.00 92.81 101 VAL A N 1
ATOM 799 C CA . VAL A 1 101 ? -0.659 17.430 1.148 1.00 92.81 101 VAL A CA 1
ATOM 800 C C . VAL A 1 101 ? 0.479 17.066 0.194 1.00 92.81 101 VAL A C 1
ATOM 802 O O . VAL A 1 101 ? 0.939 15.925 0.194 1.00 92.81 101 VAL A O 1
ATOM 805 N N . LYS A 1 102 ? 0.939 18.021 -0.614 1.00 97.06 102 LYS A N 1
ATOM 806 C CA . LYS A 1 102 ? 1.983 17.851 -1.624 1.00 97.06 102 LYS A CA 1
ATOM 807 C C . LYS A 1 102 ? 3.237 17.222 -1.022 1.00 97.06 102 LYS A C 1
ATOM 809 O O . LYS A 1 102 ? 3.703 17.643 0.037 1.00 97.06 102 LYS A O 1
ATOM 814 N N . LEU A 1 103 ? 3.781 16.216 -1.705 1.00 98.38 103 LEU A N 1
ATOM 815 C CA . LEU A 1 103 ? 5.031 15.568 -1.320 1.00 98.38 103 LEU A CA 1
ATOM 816 C C . LEU A 1 103 ? 6.148 16.607 -1.249 1.00 98.38 103 LEU A C 1
ATOM 818 O O . LEU A 1 103 ? 6.368 17.346 -2.202 1.00 98.38 103 LEU A O 1
ATOM 822 N N . SER A 1 104 ? 6.866 16.659 -0.133 1.00 98.31 104 SER A N 1
ATOM 823 C CA . SER A 1 104 ? 7.958 17.608 0.053 1.00 98.31 104 SER A CA 1
ATOM 824 C C . SER A 1 104 ? 9.183 17.243 -0.788 1.00 98.31 104 SER A C 1
ATOM 826 O O . SER A 1 104 ? 9.464 16.071 -1.061 1.00 98.31 104 SER A O 1
ATOM 828 N N . ARG A 1 105 ? 9.994 18.252 -1.134 1.00 98.50 105 ARG A N 1
ATOM 829 C CA . ARG A 1 105 ? 11.286 18.061 -1.820 1.00 98.50 105 ARG A CA 1
ATOM 830 C C . ARG A 1 105 ? 12.214 17.124 -1.042 1.00 98.50 105 ARG A C 1
ATOM 832 O O . ARG A 1 105 ? 12.933 16.335 -1.642 1.00 98.50 105 ARG A O 1
ATOM 839 N N . ALA A 1 106 ? 12.206 17.203 0.290 1.00 98.56 106 ALA A N 1
ATOM 840 C CA . ALA A 1 106 ? 13.030 16.354 1.146 1.00 98.56 106 ALA A CA 1
ATOM 841 C C . ALA A 1 106 ? 12.618 14.877 1.044 1.00 98.56 106 ALA A C 1
ATOM 843 O O . ALA A 1 106 ? 13.478 14.019 0.838 1.00 98.56 106 ALA A O 1
ATOM 844 N N . SER A 1 107 ? 11.315 14.598 1.112 1.00 98.56 107 SER A N 1
ATOM 845 C CA . SER A 1 107 ? 10.760 13.255 0.926 1.00 98.56 107 SER A CA 1
ATOM 846 C C . SER A 1 107 ? 11.032 12.712 -0.472 1.00 98.56 107 SER A C 1
ATOM 848 O O . SER A 1 107 ? 11.522 11.596 -0.608 1.00 98.56 107 SER A O 1
ATOM 850 N N . PHE A 1 108 ? 10.827 13.513 -1.518 1.00 98.81 108 PHE A N 1
ATOM 851 C CA . PHE A 1 108 ? 11.177 13.107 -2.878 1.00 98.81 108 PHE A CA 1
ATOM 852 C C . PHE A 1 108 ? 12.672 12.798 -3.033 1.00 98.81 108 PHE A C 1
ATOM 854 O O . PHE A 1 108 ? 13.036 11.768 -3.592 1.00 98.81 108 PHE A O 1
ATOM 861 N N . ASN A 1 109 ? 13.553 13.634 -2.478 1.00 98.69 109 ASN A N 1
ATOM 862 C CA . ASN A 1 109 ? 14.996 13.388 -2.504 1.00 98.69 109 ASN A CA 1
ATOM 863 C C . ASN A 1 109 ? 15.384 12.105 -1.759 1.00 98.69 109 ASN A C 1
ATOM 865 O O . ASN A 1 109 ? 16.362 11.454 -2.132 1.00 98.69 109 ASN A O 1
ATOM 869 N N . TRP A 1 110 ? 14.648 11.736 -0.707 1.00 98.50 110 TRP A N 1
ATOM 870 C CA . TRP A 1 110 ? 14.818 10.443 -0.052 1.00 98.50 110 TRP A CA 1
ATOM 871 C C . TRP A 1 110 ? 14.478 9.298 -1.013 1.00 98.50 110 TRP A C 1
ATOM 873 O O . TRP A 1 110 ? 15.292 8.388 -1.158 1.00 98.50 110 TRP A O 1
ATOM 883 N N . ILE A 1 111 ? 13.344 9.380 -1.725 1.00 98.62 111 ILE A N 1
ATOM 884 C CA . ILE A 1 111 ? 12.925 8.372 -2.717 1.00 98.62 111 ILE A CA 1
ATOM 885 C C . ILE A 1 111 ? 13.968 8.268 -3.836 1.00 98.62 111 ILE A C 1
ATOM 887 O O . ILE A 1 111 ? 14.459 7.181 -4.119 1.00 98.62 111 ILE A O 1
ATOM 891 N N . HIS A 1 112 ? 14.380 9.396 -4.414 1.00 98.44 112 HIS A N 1
ATOM 892 C CA . HIS A 1 112 ? 15.411 9.461 -5.452 1.00 98.44 112 HIS A CA 1
ATOM 893 C C . HIS A 1 112 ? 16.708 8.753 -5.027 1.00 98.44 112 HIS A C 1
ATOM 895 O O . HIS A 1 112 ? 17.199 7.860 -5.717 1.00 98.44 112 HIS A O 1
ATOM 901 N N . LYS A 1 113 ? 17.234 9.084 -3.839 1.00 98.25 113 LYS A N 1
ATOM 902 C CA . LYS A 1 113 ? 18.444 8.445 -3.296 1.00 98.25 113 LYS A CA 1
ATOM 903 C C . LYS A 1 113 ? 18.241 6.961 -3.011 1.00 98.25 113 LYS A C 1
ATOM 905 O O . LYS A 1 113 ? 19.168 6.177 -3.199 1.00 98.25 113 LYS A O 1
ATOM 910 N N . PHE A 1 114 ? 17.058 6.581 -2.533 1.00 98.12 114 PHE A N 1
ATOM 911 C CA . PHE A 1 114 ? 16.712 5.187 -2.299 1.00 98.12 114 PHE A CA 1
ATOM 912 C C . PHE A 1 114 ? 16.764 4.385 -3.605 1.00 98.12 114 PHE A C 1
ATOM 914 O O . PHE A 1 114 ? 17.447 3.366 -3.647 1.00 98.12 114 PHE A O 1
ATOM 921 N N . PHE A 1 115 ? 16.148 4.885 -4.676 1.00 97.94 115 PHE A N 1
ATOM 922 C CA . PHE A 1 115 ? 16.110 4.214 -5.976 1.00 97.94 115 PHE A CA 1
ATOM 923 C C . PHE A 1 115 ? 17.503 4.095 -6.599 1.00 97.94 115 PHE A C 1
ATOM 925 O O . PHE A 1 115 ? 17.886 3.002 -7.002 1.00 97.94 115 PHE A O 1
ATOM 932 N N . ILE A 1 116 ? 18.304 5.168 -6.592 1.00 96.25 116 ILE A N 1
ATOM 933 C CA . ILE A 1 116 ? 19.693 5.127 -7.090 1.00 96.25 116 ILE A CA 1
ATOM 934 C C . ILE A 1 116 ? 20.543 4.115 -6.314 1.00 96.25 116 ILE A C 1
ATOM 936 O O . ILE A 1 116 ? 21.377 3.428 -6.893 1.00 96.25 116 ILE A O 1
ATOM 940 N N . ARG A 1 117 ? 20.346 4.006 -4.996 1.00 95.88 117 ARG A N 1
ATOM 941 C CA . ARG A 1 117 ? 21.097 3.054 -4.165 1.00 95.88 117 ARG A CA 1
ATOM 942 C C . ARG A 1 117 ? 20.714 1.601 -4.443 1.00 95.88 117 ARG A C 1
ATOM 944 O O . ARG A 1 117 ? 21.531 0.721 -4.199 1.00 95.88 117 ARG A O 1
ATOM 951 N N . VAL A 1 118 ? 19.474 1.341 -4.857 1.00 95.00 118 VAL A N 1
ATOM 952 C CA . VAL A 1 118 ? 18.983 -0.023 -5.090 1.00 95.00 118 VAL A CA 1
ATOM 953 C C . VAL A 1 118 ? 19.177 -0.452 -6.543 1.00 95.00 118 VAL A C 1
ATOM 955 O O . VAL A 1 118 ? 19.443 -1.624 -6.765 1.00 95.00 118 VAL A O 1
ATOM 958 N N . ILE A 1 119 ? 19.072 0.449 -7.521 1.00 95.75 119 ILE A N 1
ATOM 959 C CA . ILE A 1 119 ? 19.286 0.154 -8.946 1.00 95.75 119 ILE A CA 1
ATOM 960 C C . ILE A 1 119 ? 20.781 0.308 -9.252 1.00 95.75 119 ILE A C 1
ATOM 962 O O . ILE A 1 119 ? 21.237 1.384 -9.635 1.00 95.75 119 ILE A O 1
ATOM 966 N N . THR A 1 120 ? 21.552 -0.757 -9.039 1.00 92.69 120 THR A N 1
ATOM 967 C CA . THR A 1 120 ? 23.022 -0.738 -9.146 1.00 92.69 120 THR A CA 1
ATOM 968 C C . THR A 1 120 ? 23.553 -1.679 -10.215 1.00 92.69 120 THR A C 1
ATOM 970 O O . THR A 1 120 ? 24.562 -1.379 -10.847 1.00 92.69 120 THR A O 1
ATOM 973 N N . GLU A 1 121 ? 22.882 -2.807 -10.427 1.00 92.62 121 GLU A N 1
ATOM 974 C CA . GLU A 1 121 ? 23.266 -3.820 -11.399 1.00 92.62 121 GLU A CA 1
ATOM 975 C C . GLU A 1 121 ? 22.599 -3.571 -12.761 1.00 92.62 121 GLU A C 1
ATOM 977 O O . GLU A 1 121 ? 21.467 -3.077 -12.816 1.00 92.62 121 GLU A O 1
ATOM 982 N N . PRO A 1 122 ? 23.227 -3.983 -13.881 1.00 90.31 122 PRO A N 1
ATOM 983 C CA . PRO A 1 122 ? 22.698 -3.729 -15.226 1.00 90.31 122 PRO A CA 1
ATOM 984 C C . PRO A 1 122 ? 21.299 -4.309 -15.509 1.00 90.31 122 PRO A C 1
ATOM 986 O O . PRO A 1 122 ? 20.643 -3.895 -16.462 1.00 90.31 122 PRO A O 1
ATOM 989 N N . GLU A 1 123 ? 20.845 -5.298 -14.734 1.00 95.12 123 GLU A N 1
ATOM 990 C CA . GLU A 1 123 ? 19.519 -5.914 -14.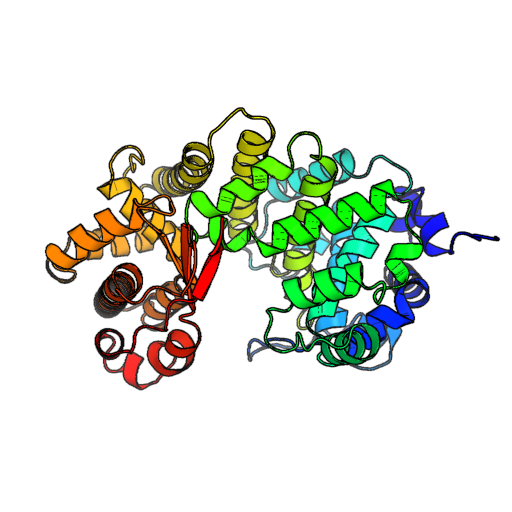891 1.00 95.12 123 GLU A CA 1
ATOM 991 C C . GLU A 1 123 ? 18.455 -5.310 -13.956 1.00 95.12 123 GLU A C 1
ATOM 993 O O . GLU A 1 123 ? 17.265 -5.495 -14.200 1.00 95.12 123 GLU A O 1
ATOM 998 N N . ASP A 1 124 ? 18.838 -4.537 -12.933 1.00 96.75 124 ASP A N 1
ATOM 999 C CA . ASP A 1 124 ? 17.919 -4.083 -11.876 1.00 96.75 124 ASP A CA 1
ATOM 1000 C C . ASP A 1 124 ? 16.769 -3.224 -12.400 1.00 96.75 124 ASP A C 1
ATOM 1002 O O . ASP A 1 124 ? 15.622 -3.380 -11.982 1.00 96.75 124 ASP A O 1
ATOM 1006 N N . LEU A 1 125 ? 17.067 -2.313 -13.328 1.00 97.75 125 LEU A N 1
ATOM 1007 C CA . LEU A 1 125 ? 16.048 -1.452 -13.916 1.00 97.75 125 LEU A CA 1
ATOM 1008 C C . LEU A 1 125 ? 15.043 -2.272 -14.739 1.00 97.75 125 LEU A C 1
ATOM 1010 O O . LEU A 1 125 ? 13.835 -2.063 -14.638 1.00 97.75 125 LEU A O 1
ATOM 1014 N N . TYR A 1 126 ? 15.533 -3.232 -15.525 1.00 98.06 126 TYR A N 1
ATOM 1015 C CA . TYR A 1 126 ? 14.671 -4.129 -16.294 1.00 98.06 126 TYR A CA 1
ATOM 1016 C C . TYR A 1 126 ? 13.826 -5.022 -15.380 1.00 98.06 126 TYR A C 1
ATOM 1018 O O . TYR A 1 126 ? 12.635 -5.211 -15.631 1.00 98.06 126 TYR A O 1
ATOM 1026 N N . MET A 1 127 ? 14.419 -5.529 -14.295 1.00 97.69 127 MET A N 1
ATOM 1027 C CA . MET A 1 127 ? 13.724 -6.286 -13.255 1.00 97.69 127 MET A CA 1
ATOM 1028 C C . MET A 1 127 ? 12.590 -5.458 -12.640 1.00 97.69 127 MET A C 1
ATOM 1030 O O . MET A 1 127 ? 11.465 -5.946 -12.564 1.00 97.69 127 MET A O 1
ATOM 1034 N N . LEU A 1 128 ? 12.846 -4.199 -12.269 1.00 98.19 128 LEU A N 1
ATOM 1035 C CA . LEU A 1 128 ? 11.831 -3.327 -11.676 1.00 98.19 128 LEU A CA 1
ATOM 1036 C C . LEU A 1 128 ? 10.686 -3.029 -12.654 1.00 98.19 128 LEU A C 1
ATOM 1038 O O . LEU A 1 128 ? 9.528 -3.197 -12.283 1.00 98.19 128 LEU A O 1
ATOM 1042 N N . ILE A 1 129 ? 10.988 -2.670 -13.909 1.00 98.31 129 ILE A N 1
ATOM 1043 C CA . ILE A 1 129 ? 9.963 -2.462 -14.951 1.00 98.31 129 ILE A CA 1
ATOM 1044 C C . ILE A 1 129 ? 9.145 -3.745 -15.164 1.00 98.31 129 ILE A C 1
ATOM 1046 O O . ILE A 1 129 ? 7.920 -3.687 -15.260 1.00 98.31 129 ILE A O 1
ATOM 1050 N N . THR A 1 130 ? 9.800 -4.911 -15.183 1.00 98.25 130 THR A N 1
ATOM 1051 C CA . THR A 1 130 ? 9.114 -6.208 -15.283 1.00 98.25 130 THR A CA 1
ATOM 1052 C C . THR A 1 130 ? 8.169 -6.423 -14.099 1.00 98.25 130 THR A C 1
ATOM 1054 O O . THR A 1 130 ? 7.021 -6.809 -14.307 1.00 98.25 130 THR A O 1
ATOM 1057 N N . SER A 1 131 ? 8.616 -6.138 -12.871 1.00 97.00 131 SER A N 1
ATOM 1058 C CA . SER A 1 131 ? 7.794 -6.258 -11.657 1.00 97.00 131 SER A CA 1
ATOM 1059 C C . SER A 1 131 ? 6.538 -5.390 -11.748 1.00 97.00 131 SER A C 1
ATOM 1061 O O . SER A 1 131 ? 5.432 -5.879 -11.526 1.00 97.00 131 SER A O 1
ATOM 1063 N N . MET A 1 132 ? 6.690 -4.136 -12.186 1.00 96.94 132 MET A N 1
ATOM 1064 C CA . MET A 1 132 ? 5.574 -3.205 -12.368 1.00 96.94 132 MET A CA 1
ATOM 1065 C C . MET A 1 132 ? 4.524 -3.705 -13.360 1.00 96.94 132 MET A C 1
ATOM 1067 O O . MET A 1 132 ? 3.331 -3.621 -13.088 1.00 96.94 132 MET A O 1
ATOM 1071 N N . VAL A 1 133 ? 4.957 -4.217 -14.515 1.00 97.06 133 VAL A N 1
ATOM 1072 C CA . VAL A 1 133 ? 4.040 -4.693 -15.562 1.00 97.06 133 VAL A CA 1
ATOM 1073 C C . VAL A 1 133 ? 3.314 -5.973 -15.141 1.00 97.06 133 VAL A C 1
ATOM 1075 O O . VAL A 1 133 ? 2.174 -6.204 -15.540 1.00 97.06 133 VAL A O 1
ATOM 1078 N N . VAL A 1 134 ? 3.963 -6.815 -14.336 1.00 95.50 134 VAL A N 1
ATOM 1079 C CA . VAL A 1 134 ? 3.421 -8.117 -13.934 1.00 95.50 134 VAL A CA 1
ATOM 1080 C C . VAL A 1 134 ? 2.484 -8.025 -12.725 1.00 95.50 134 VAL A C 1
ATOM 1082 O O . VAL A 1 134 ? 1.564 -8.839 -12.644 1.00 95.50 134 VAL A O 1
ATOM 1085 N N . ASN A 1 135 ? 2.685 -7.063 -11.814 1.00 90.62 135 ASN A N 1
ATOM 1086 C CA . ASN A 1 135 ? 2.001 -6.991 -10.512 1.00 90.62 135 ASN A CA 1
ATOM 1087 C C . ASN A 1 135 ? 0.465 -7.093 -10.605 1.00 90.62 135 ASN A C 1
ATOM 1089 O O . ASN A 1 135 ? -0.154 -7.796 -9.813 1.00 90.62 135 ASN A O 1
ATOM 1093 N N . ASP A 1 136 ? -0.150 -6.485 -11.622 1.00 90.75 136 ASP A N 1
ATOM 1094 C CA . ASP A 1 136 ? -1.613 -6.453 -11.763 1.00 90.75 136 ASP A CA 1
ATOM 1095 C C . ASP A 1 136 ? -2.198 -7.516 -12.705 1.00 90.75 136 ASP A C 1
ATOM 1097 O O . ASP A 1 136 ? -3.415 -7.588 -12.894 1.00 90.75 136 ASP A O 1
ATOM 1101 N N . LEU A 1 137 ? -1.376 -8.413 -13.262 1.00 93.62 137 LEU A N 1
ATOM 1102 C CA . LEU A 1 137 ? -1.868 -9.464 -14.164 1.00 93.62 137 LEU A CA 1
ATOM 1103 C C . LEU A 1 137 ? -2.843 -10.431 -13.482 1.00 93.62 137 LEU A C 1
ATOM 1105 O O . LEU A 1 137 ? -3.693 -11.015 -14.154 1.00 93.62 137 LEU A O 1
ATOM 1109 N N . GLY A 1 138 ? -2.765 -10.571 -12.156 1.00 90.19 138 GLY A N 1
ATOM 1110 C CA . GLY A 1 138 ? -3.707 -11.360 -11.360 1.00 90.19 138 GLY A CA 1
ATOM 1111 C C . GLY A 1 138 ? -5.166 -10.902 -11.471 1.00 90.19 138 GLY A C 1
ATOM 1112 O O . GLY A 1 138 ? -6.070 -11.681 -11.174 1.00 90.19 138 GLY A O 1
ATOM 1113 N N . LYS A 1 139 ? -5.409 -9.661 -11.915 1.00 90.12 139 LYS A N 1
ATOM 1114 C CA . LYS A 1 139 ? -6.749 -9.099 -12.135 1.00 90.12 139 LYS A CA 1
ATOM 1115 C C . LYS A 1 139 ? -7.381 -9.540 -13.464 1.00 90.12 139 LYS A C 1
ATOM 1117 O O . LYS A 1 139 ? -8.590 -9.372 -13.634 1.00 90.12 139 LYS A O 1
ATOM 1122 N N . ASP A 1 140 ? -6.612 -10.098 -14.409 1.00 91.12 140 ASP A N 1
ATOM 1123 C CA . ASP A 1 140 ? -7.157 -10.664 -15.654 1.00 91.12 140 ASP A CA 1
ATOM 1124 C C . ASP A 1 140 ? -7.943 -11.941 -15.334 1.00 91.12 140 ASP A C 1
ATOM 1126 O O . ASP A 1 140 ? -7.371 -12.996 -15.055 1.00 91.12 140 ASP A O 1
ATOM 1130 N N . SER A 1 141 ? -9.272 -11.868 -15.432 1.00 84.94 141 SER A N 1
ATOM 1131 C CA . SER A 1 141 ? -10.165 -13.014 -15.196 1.00 84.94 141 SER A CA 1
ATOM 1132 C C . SER A 1 141 ? -9.838 -14.249 -16.052 1.00 84.94 141 SER A C 1
ATOM 1134 O O . SER A 1 141 ? -10.142 -15.375 -15.651 1.00 84.94 141 SER A O 1
ATOM 1136 N N . ARG A 1 142 ? -9.178 -14.076 -17.209 1.00 91.94 142 ARG A N 1
ATOM 1137 C CA . ARG A 1 142 ? -8.742 -15.195 -18.058 1.00 91.94 142 ARG A CA 1
ATOM 1138 C C . ARG A 1 142 ? -7.490 -15.892 -17.540 1.00 91.94 142 ARG A C 1
ATOM 1140 O O . ARG A 1 142 ? -7.281 -17.054 -17.868 1.00 91.94 142 ARG A O 1
ATOM 1147 N N . LEU A 1 143 ? -6.680 -15.248 -16.700 1.00 92.88 143 LEU A N 1
ATOM 1148 C CA . LEU A 1 143 ? -5.460 -15.858 -16.169 1.00 92.88 143 LEU A CA 1
ATOM 1149 C C . LEU A 1 143 ? -5.770 -17.083 -15.294 1.00 92.88 143 LEU A C 1
ATOM 1151 O O . LEU A 1 143 ? -5.078 -18.099 -15.379 1.00 92.88 143 LEU A O 1
ATOM 1155 N N . ALA A 1 144 ? -6.847 -17.021 -14.506 1.00 90.56 144 ALA A N 1
ATOM 1156 C CA . ALA A 1 144 ? -7.334 -18.164 -13.735 1.00 90.56 144 ALA A CA 1
ATOM 1157 C C . ALA A 1 144 ? -7.820 -19.311 -14.642 1.00 90.56 144 ALA A C 1
ATOM 1159 O O . ALA A 1 144 ? -7.543 -20.477 -14.360 1.00 90.56 144 ALA A O 1
ATOM 1160 N N . GLN A 1 145 ? -8.479 -18.986 -15.760 1.00 92.56 145 GLN A N 1
ATOM 1161 C CA . GLN A 1 145 ? -8.926 -19.972 -16.753 1.00 92.56 145 GLN A CA 1
ATOM 1162 C C . GLN A 1 145 ? -7.729 -20.647 -17.436 1.00 92.56 145 GLN A C 1
ATOM 1164 O O . GLN A 1 145 ? -7.678 -21.872 -17.522 1.00 92.56 145 GLN A O 1
ATOM 1169 N N . ASP A 1 146 ? -6.723 -19.870 -17.845 1.00 94.62 146 ASP A N 1
ATOM 1170 C CA . ASP A 1 146 ? -5.483 -20.388 -18.435 1.00 94.62 146 ASP A CA 1
ATOM 1171 C C . ASP A 1 146 ? -4.747 -21.321 -17.458 1.00 94.62 146 ASP A C 1
ATOM 1173 O O . ASP A 1 146 ? -4.230 -22.374 -17.845 1.00 94.62 146 ASP A O 1
ATOM 1177 N N . TYR A 1 147 ? -4.731 -20.967 -16.168 1.00 95.38 147 TYR A N 1
ATOM 1178 C CA . TYR A 1 147 ? -4.197 -21.824 -15.112 1.00 95.38 147 TYR A CA 1
ATOM 1179 C C . TYR A 1 147 ? -4.975 -23.131 -14.984 1.00 95.38 147 TYR A C 1
ATOM 1181 O O . TYR A 1 147 ? -4.362 -24.200 -14.924 1.00 95.38 147 TYR A O 1
ATOM 1189 N N . GLN A 1 148 ? -6.307 -23.076 -15.000 1.00 94.75 148 GLN A N 1
ATOM 1190 C CA . GLN A 1 148 ? -7.145 -24.270 -14.961 1.00 94.75 148 GLN A CA 1
ATOM 1191 C C . GLN A 1 148 ? -6.901 -25.172 -16.175 1.00 94.75 148 GLN A C 1
ATOM 1193 O O . GLN A 1 148 ? -6.742 -26.377 -16.001 1.00 94.75 148 GLN A O 1
ATOM 1198 N N . VAL A 1 149 ? -6.797 -24.612 -17.383 1.00 95.50 149 VAL A N 1
ATOM 1199 C CA . VAL A 1 149 ? -6.482 -25.373 -18.604 1.00 95.50 149 VAL A CA 1
ATOM 1200 C C . VAL A 1 149 ? -5.123 -26.067 -18.488 1.00 95.50 149 VAL A C 1
ATOM 1202 O O . VAL A 1 149 ? -4.977 -27.218 -18.895 1.00 95.50 149 VAL A O 1
ATOM 1205 N N . ARG A 1 150 ? -4.123 -25.393 -17.909 1.00 95.12 150 ARG A N 1
ATOM 1206 C CA . ARG A 1 150 ? -2.756 -25.919 -17.810 1.00 95.12 150 ARG A CA 1
ATOM 1207 C C . ARG A 1 150 ? -2.544 -26.913 -16.668 1.00 95.12 150 ARG A C 1
ATOM 1209 O O . ARG A 1 150 ? -1.754 -27.841 -16.814 1.00 95.12 150 ARG A O 1
ATOM 1216 N N . VAL A 1 151 ? -3.180 -26.690 -15.520 1.00 95.31 151 VAL A N 1
ATOM 1217 C CA . VAL A 1 151 ? -2.900 -27.401 -14.256 1.00 95.31 151 VAL A CA 1
ATOM 1218 C C . VAL A 1 151 ? -4.084 -28.261 -13.793 1.00 95.31 151 VAL A C 1
ATOM 1220 O O . VAL A 1 151 ? -3.926 -29.111 -12.919 1.00 95.31 151 VAL A O 1
ATOM 1223 N N . GLY A 1 152 ? -5.275 -28.072 -14.364 1.00 93.50 152 GLY A N 1
ATOM 1224 C CA . GLY A 1 152 ? -6.493 -28.803 -14.004 1.00 93.50 152 GLY A CA 1
ATOM 1225 C C . GLY A 1 152 ? -7.133 -28.358 -12.685 1.00 93.50 152 GLY A C 1
ATOM 1226 O O . GLY A 1 152 ? -7.985 -29.067 -12.156 1.00 93.50 152 GLY A O 1
ATOM 1227 N N . LYS A 1 153 ? -6.721 -27.214 -12.121 1.00 91.31 153 LYS A N 1
ATOM 1228 C CA . LYS A 1 153 ? -7.238 -26.677 -10.852 1.00 91.31 153 LYS A CA 1
ATOM 1229 C C . LYS A 1 153 ? -7.832 -25.295 -11.057 1.00 91.31 153 LYS A C 1
ATOM 1231 O O . LYS A 1 153 ? -7.169 -24.432 -11.623 1.00 91.31 153 LYS A O 1
ATOM 1236 N N . ASP A 1 154 ? -9.044 -25.094 -10.557 1.00 90.56 154 ASP A N 1
ATOM 1237 C CA . ASP A 1 154 ? -9.667 -23.776 -10.535 1.00 90.56 154 ASP A CA 1
ATOM 1238 C C . ASP A 1 154 ? -9.103 -22.940 -9.378 1.00 90.56 154 ASP A C 1
ATOM 1240 O O . ASP A 1 154 ? -8.956 -23.419 -8.251 1.00 90.56 154 ASP A O 1
ATOM 1244 N N . ILE A 1 155 ? -8.733 -21.704 -9.694 1.00 88.56 155 ILE A N 1
ATOM 1245 C CA . ILE A 1 155 ? -8.178 -20.723 -8.761 1.00 88.56 155 ILE A CA 1
ATOM 1246 C C . ILE A 1 155 ? -8.923 -19.388 -8.831 1.00 88.56 155 ILE A C 1
ATOM 1248 O O . ILE A 1 155 ? -8.472 -18.420 -8.227 1.00 88.56 155 ILE A O 1
ATOM 1252 N N . SER A 1 156 ? -10.049 -19.318 -9.550 1.00 86.25 156 SER A N 1
ATOM 1253 C CA . SER A 1 156 ? -10.793 -18.076 -9.781 1.00 86.25 156 SER A CA 1
ATOM 1254 C C . SER A 1 156 ? -11.371 -17.458 -8.505 1.00 86.25 156 SER A C 1
ATOM 1256 O O . SER A 1 156 ? -11.718 -16.282 -8.501 1.00 86.25 156 SER A O 1
ATOM 1258 N N . SER A 1 157 ? -11.490 -18.241 -7.429 1.00 80.75 157 SER A N 1
ATOM 1259 C CA . SER A 1 157 ? -11.976 -17.787 -6.125 1.00 80.75 157 SER A CA 1
ATOM 1260 C C . SER A 1 157 ? -10.883 -17.202 -5.225 1.00 80.75 157 SER A C 1
ATOM 1262 O O . SER A 1 157 ? -11.189 -16.752 -4.122 1.00 80.75 157 SER A O 1
ATOM 1264 N N . LEU A 1 158 ? -9.610 -17.274 -5.627 1.00 82.62 158 LEU A N 1
ATOM 1265 C CA . LEU A 1 158 ? -8.505 -16.698 -4.861 1.00 82.62 158 LEU A CA 1
ATOM 1266 C C . LEU A 1 158 ? -8.410 -15.188 -5.105 1.00 82.62 158 LEU A C 1
ATOM 1268 O O . LEU A 1 158 ? -8.891 -14.678 -6.115 1.00 82.62 158 LEU A O 1
ATOM 1272 N N . ASN A 1 159 ? -7.748 -14.469 -4.195 1.00 80.88 159 ASN A N 1
ATOM 1273 C CA . ASN A 1 159 ? -7.389 -13.074 -4.450 1.00 80.88 159 ASN A CA 1
ATOM 1274 C C . ASN A 1 159 ? -6.385 -12.965 -5.621 1.00 80.88 159 ASN A C 1
ATOM 1276 O O . ASN A 1 159 ? -5.691 -13.932 -5.951 1.00 80.88 159 ASN A O 1
ATOM 1280 N N . HIS A 1 160 ? -6.314 -11.791 -6.254 1.00 85.69 160 HIS A N 1
ATOM 1281 C CA . HIS A 1 160 ? -5.530 -11.589 -7.477 1.00 85.69 160 HIS A CA 1
ATOM 1282 C C . HIS A 1 160 ? -4.025 -11.839 -7.283 1.00 85.69 160 HIS A C 1
ATOM 1284 O O . HIS A 1 160 ? -3.408 -12.429 -8.169 1.00 85.69 160 HIS A O 1
ATOM 1290 N N . ASP A 1 161 ? -3.449 -11.499 -6.127 1.00 86.12 161 ASP A N 1
ATOM 1291 C CA . ASP A 1 161 ? -2.035 -11.774 -5.822 1.00 86.12 161 ASP A CA 1
ATOM 1292 C C . ASP A 1 161 ? -1.752 -13.284 -5.811 1.00 86.12 161 ASP A C 1
ATOM 1294 O O . ASP A 1 161 ? -0.789 -13.773 -6.408 1.00 86.12 161 ASP A O 1
ATOM 1298 N N . MET A 1 162 ? -2.649 -14.066 -5.206 1.00 85.25 162 MET A N 1
ATOM 1299 C CA . MET A 1 162 ? -2.559 -15.525 -5.186 1.00 85.25 162 MET A CA 1
ATOM 1300 C C . MET A 1 162 ? -2.770 -16.145 -6.570 1.00 85.25 162 MET A C 1
ATOM 1302 O O . MET A 1 162 ? -2.107 -17.136 -6.904 1.00 85.25 162 MET A O 1
ATOM 1306 N N . VAL A 1 163 ? -3.667 -15.578 -7.386 1.00 90.44 163 VAL A N 1
ATOM 1307 C CA . VAL A 1 163 ? -3.835 -15.980 -8.791 1.00 90.44 163 VAL A CA 1
ATOM 1308 C C . VAL A 1 163 ? -2.538 -15.746 -9.561 1.00 90.44 163 VAL A C 1
ATOM 1310 O O . VAL A 1 163 ? -2.053 -16.662 -10.233 1.00 90.44 163 VAL A O 1
ATOM 1313 N N . LEU A 1 164 ? -1.934 -14.566 -9.409 1.00 93.00 164 LEU A N 1
ATOM 1314 C CA . LEU A 1 164 ? -0.689 -14.197 -10.070 1.00 93.00 164 LEU A CA 1
ATOM 1315 C C . LEU A 1 164 ? 0.463 -15.129 -9.684 1.00 93.00 164 LEU A C 1
ATOM 1317 O O . LEU A 1 164 ? 1.095 -15.708 -10.567 1.00 93.00 164 LEU A O 1
ATOM 1321 N N . ILE A 1 165 ? 0.701 -15.356 -8.389 1.00 92.12 165 ILE A N 1
ATOM 1322 C CA . ILE A 1 165 ? 1.780 -16.241 -7.915 1.00 92.12 165 ILE A CA 1
ATOM 1323 C C . ILE A 1 165 ? 1.624 -17.651 -8.487 1.00 92.12 165 ILE A C 1
ATOM 1325 O O . ILE A 1 165 ? 2.597 -18.264 -8.943 1.00 92.12 165 ILE A O 1
ATOM 1329 N N . LYS A 1 166 ? 0.397 -18.187 -8.498 1.00 92.62 166 LYS A N 1
ATOM 1330 C CA . LYS A 1 166 ? 0.126 -19.505 -9.083 1.00 92.62 166 LYS A CA 1
ATOM 1331 C C . LYS A 1 166 ? 0.383 -19.516 -10.588 1.00 92.62 166 LYS A C 1
ATOM 1333 O O . LYS A 1 166 ? 1.015 -20.455 -11.077 1.00 92.62 166 LYS A O 1
ATOM 1338 N N . ALA A 1 167 ? -0.039 -18.482 -11.310 1.00 94.25 167 ALA A N 1
ATOM 1339 C CA . ALA A 1 167 ? 0.197 -18.352 -12.742 1.00 94.25 167 ALA A CA 1
ATOM 1340 C C . ALA A 1 167 ? 1.693 -18.236 -13.087 1.00 94.25 167 ALA A C 1
ATOM 1342 O O . ALA A 1 167 ? 2.173 -18.914 -13.999 1.00 94.25 167 ALA A O 1
ATOM 1343 N N . VAL A 1 168 ? 2.454 -17.456 -12.314 1.00 94.44 168 VAL A N 1
ATOM 1344 C CA . VAL A 1 168 ? 3.914 -17.331 -12.435 1.00 94.44 168 VAL A CA 1
ATOM 1345 C C . VAL A 1 168 ? 4.595 -18.683 -12.220 1.00 94.44 168 VAL A C 1
ATOM 1347 O O . VAL A 1 168 ? 5.388 -19.110 -13.063 1.00 94.44 168 VAL A O 1
ATOM 1350 N N . LYS A 1 169 ? 4.238 -19.409 -11.150 1.00 92.06 169 LYS A N 1
ATOM 1351 C CA . LYS A 1 169 ? 4.773 -20.754 -10.860 1.00 92.06 169 LYS A CA 1
ATOM 1352 C C . LYS A 1 169 ? 4.406 -21.783 -11.935 1.00 92.06 169 LYS A C 1
ATOM 1354 O O . LYS A 1 169 ? 5.183 -22.697 -12.191 1.00 92.06 169 LYS A O 1
ATOM 1359 N N . ALA A 1 170 ? 3.265 -21.615 -12.602 1.00 94.25 170 ALA A N 1
ATOM 1360 C CA . ALA A 1 170 ? 2.863 -22.430 -13.748 1.00 94.25 170 ALA A CA 1
ATOM 1361 C C . ALA A 1 170 ? 3.509 -21.996 -15.077 1.00 94.25 170 ALA A C 1
ATOM 1363 O O . ALA A 1 170 ? 3.276 -22.642 -16.095 1.00 94.25 170 ALA A O 1
ATOM 1364 N N . GLY A 1 171 ? 4.309 -20.924 -15.103 1.00 93.81 171 GLY A N 1
ATOM 1365 C CA . GLY A 1 171 ? 4.954 -20.420 -16.317 1.00 93.81 171 GLY A CA 1
ATOM 1366 C C . GLY A 1 171 ? 3.976 -19.798 -17.318 1.00 93.81 171 GLY A C 1
ATOM 1367 O O . GLY A 1 171 ? 4.152 -19.980 -18.523 1.00 93.81 171 GLY A O 1
ATOM 1368 N N . LEU A 1 172 ? 2.922 -19.132 -16.832 1.00 95.31 172 LEU A N 1
ATOM 1369 C CA . LEU A 1 172 ? 1.926 -18.412 -17.645 1.00 95.31 172 LEU A CA 1
ATOM 1370 C C . LEU A 1 172 ? 2.257 -16.926 -17.859 1.00 95.31 172 LEU A C 1
ATOM 1372 O O . LEU A 1 172 ? 1.553 -16.252 -18.605 1.00 95.31 172 LEU A O 1
ATOM 1376 N N . VAL A 1 173 ? 3.330 -16.435 -17.234 1.00 95.50 173 VAL A N 1
ATOM 1377 C CA . VAL A 1 173 ? 3.843 -15.066 -17.386 1.00 95.50 173 VAL A CA 1
ATOM 1378 C C . VAL A 1 173 ? 5.193 -15.137 -18.114 1.00 95.50 173 VAL A C 1
ATOM 1380 O O . VAL A 1 173 ? 6.224 -15.364 -17.472 1.00 95.50 173 VAL A O 1
ATOM 1383 N N . PRO A 1 174 ? 5.204 -15.070 -19.458 1.00 92.75 174 PRO A N 1
ATOM 1384 C CA . PRO A 1 174 ? 6.388 -15.379 -20.254 1.00 92.75 174 PRO A CA 1
ATOM 1385 C C . PRO A 1 174 ? 7.512 -14.348 -20.117 1.00 92.75 174 PRO A C 1
ATOM 1387 O O . PRO A 1 174 ? 8.676 -14.748 -20.198 1.00 92.75 174 PRO A O 1
ATOM 1390 N N . CYS A 1 175 ? 7.219 -13.065 -19.865 1.00 95.19 175 CYS A N 1
ATOM 1391 C CA . CYS A 1 175 ? 8.260 -12.038 -19.728 1.00 95.19 175 CYS A CA 1
ATOM 1392 C C . CYS A 1 175 ? 9.272 -12.338 -18.601 1.00 95.19 175 CYS A C 1
ATOM 1394 O O . CYS A 1 175 ? 10.460 -12.053 -18.751 1.00 95.19 175 CYS A O 1
ATOM 1396 N N . LEU A 1 176 ? 8.856 -13.037 -17.534 1.00 95.94 176 LEU A N 1
ATOM 1397 C CA . LEU A 1 176 ? 9.746 -13.484 -16.453 1.00 95.94 176 LEU A CA 1
ATOM 1398 C C . LEU A 1 176 ? 10.811 -14.484 -16.922 1.00 95.94 176 LEU A C 1
ATOM 1400 O O . LEU A 1 176 ? 11.818 -14.673 -16.248 1.00 95.94 176 LEU A O 1
ATOM 1404 N N . GLY A 1 177 ? 10.602 -15.152 -18.060 1.00 94.12 177 GLY A N 1
ATOM 1405 C CA . GLY A 1 177 ? 11.597 -16.030 -18.675 1.00 94.12 177 GLY A CA 1
ATOM 1406 C C . GLY A 1 177 ? 12.772 -15.287 -19.315 1.00 94.12 177 GLY A C 1
ATOM 1407 O O . GLY A 1 177 ? 13.759 -15.932 -19.657 1.00 94.12 177 GLY A O 1
ATOM 1408 N N . ARG A 1 178 ? 12.678 -13.960 -19.480 1.00 94.50 178 ARG A N 1
ATOM 1409 C CA . ARG A 1 178 ? 13.740 -13.117 -20.054 1.00 94.50 178 ARG A CA 1
ATOM 1410 C C . ARG A 1 178 ? 14.748 -12.623 -19.017 1.00 94.50 178 ARG A C 1
ATOM 1412 O O . ARG A 1 178 ? 15.817 -12.162 -19.401 1.00 94.50 178 ARG A O 1
ATOM 1419 N N . LEU A 1 179 ? 14.396 -12.695 -17.735 1.00 95.62 179 LEU A N 1
ATOM 1420 C CA . LEU A 1 179 ? 15.262 -12.324 -16.618 1.00 95.62 179 LEU A CA 1
ATOM 1421 C C . LEU A 1 179 ? 16.279 -13.426 -16.318 1.00 95.62 179 LEU A C 1
ATOM 1423 O O . LEU A 1 179 ? 16.018 -14.615 -16.537 1.00 95.62 179 LEU A O 1
ATOM 1427 N N . SER A 1 180 ? 17.411 -13.047 -15.729 1.00 95.62 180 SER A N 1
ATOM 1428 C CA . SER A 1 180 ? 18.271 -14.005 -15.047 1.00 95.62 180 SER A CA 1
ATOM 1429 C C . SER A 1 180 ? 17.500 -14.732 -13.944 1.00 95.62 180 SER A C 1
ATOM 1431 O O . SER A 1 180 ? 16.508 -14.245 -13.395 1.00 95.62 180 SER A O 1
ATOM 1433 N N . LYS A 1 181 ? 17.982 -15.926 -13.584 1.00 95.69 181 LYS A N 1
ATOM 1434 C CA . LYS A 1 181 ? 17.372 -16.708 -12.506 1.00 95.69 181 LYS A CA 1
ATOM 1435 C C . LYS A 1 181 ? 17.319 -15.915 -11.193 1.00 95.69 181 LYS A C 1
ATOM 1437 O O . LYS A 1 181 ? 16.296 -15.953 -10.528 1.00 95.69 181 LYS A O 1
ATOM 1442 N N . ALA A 1 182 ? 18.383 -15.183 -10.858 1.00 95.38 182 ALA A N 1
ATOM 1443 C CA . ALA A 1 182 ? 18.449 -14.398 -9.627 1.00 95.38 182 ALA A CA 1
ATOM 1444 C C . ALA A 1 182 ? 17.395 -13.278 -9.604 1.00 95.38 182 ALA A C 1
ATOM 1446 O O . ALA A 1 182 ? 16.612 -13.209 -8.662 1.00 95.38 182 ALA A O 1
ATOM 1447 N N . ALA A 1 183 ? 17.303 -12.477 -10.671 1.00 96.12 183 ALA A N 1
ATOM 1448 C CA . ALA A 1 183 ? 16.314 -11.401 -10.767 1.00 96.12 183 ALA A CA 1
ATOM 1449 C C . ALA A 1 183 ? 14.871 -11.935 -10.755 1.00 96.12 183 ALA A C 1
ATOM 1451 O O . ALA A 1 183 ? 13.990 -11.384 -10.097 1.00 96.12 183 ALA A O 1
ATOM 1452 N N . LYS A 1 184 ? 14.624 -13.057 -11.441 1.00 96.31 184 LYS A N 1
ATOM 1453 C CA . LYS A 1 184 ? 13.326 -13.737 -11.404 1.00 96.31 184 LYS A CA 1
ATOM 1454 C C . LYS A 1 184 ? 12.974 -14.229 -9.996 1.00 96.31 184 LYS A C 1
ATOM 1456 O O . LYS A 1 184 ? 11.832 -14.063 -9.572 1.00 96.31 184 LYS A O 1
ATOM 1461 N N . ASP A 1 185 ? 13.925 -14.849 -9.300 1.00 95.81 185 ASP A N 1
ATOM 1462 C CA . ASP A 1 185 ? 13.721 -15.363 -7.945 1.00 95.81 185 ASP A CA 1
ATOM 1463 C C . ASP A 1 185 ? 13.415 -14.211 -6.966 1.00 95.81 185 ASP A C 1
ATOM 1465 O O . ASP A 1 185 ? 12.533 -14.356 -6.120 1.00 95.81 185 ASP A O 1
ATOM 1469 N N . ASP A 1 186 ? 14.053 -13.045 -7.122 1.00 96.50 186 ASP A N 1
ATOM 1470 C CA . ASP A 1 186 ? 13.769 -11.855 -6.308 1.00 96.50 186 ASP A CA 1
ATOM 1471 C C . ASP A 1 186 ? 12.362 -11.286 -6.544 1.00 96.50 186 ASP A C 1
ATOM 1473 O O . ASP A 1 186 ? 11.662 -10.989 -5.572 1.00 96.50 186 ASP A O 1
ATOM 1477 N N . ILE A 1 187 ? 11.896 -11.213 -7.798 1.00 96.25 187 ILE A N 1
ATOM 1478 C CA . ILE A 1 187 ? 10.504 -10.832 -8.103 1.00 96.25 187 ILE A CA 1
ATOM 1479 C C . ILE A 1 187 ? 9.522 -11.821 -7.461 1.00 96.25 187 ILE A C 1
ATOM 1481 O O . ILE A 1 187 ? 8.569 -11.409 -6.800 1.00 96.25 187 ILE A O 1
ATOM 1485 N N . ILE A 1 188 ? 9.752 -13.130 -7.622 1.00 95.56 188 ILE A N 1
ATOM 1486 C CA . ILE A 1 188 ? 8.856 -14.163 -7.080 1.00 95.56 188 ILE A CA 1
ATOM 1487 C C . ILE A 1 188 ? 8.779 -14.074 -5.555 1.00 95.56 188 ILE A C 1
ATOM 1489 O O . ILE A 1 188 ? 7.680 -14.120 -5.006 1.00 95.56 188 ILE A O 1
ATOM 1493 N N . ARG A 1 189 ? 9.910 -13.892 -4.867 1.00 95.62 189 ARG A N 1
ATOM 1494 C CA . ARG A 1 189 ? 9.929 -13.691 -3.410 1.00 95.62 189 ARG A CA 1
ATOM 1495 C C . ARG A 1 189 ? 9.172 -12.431 -3.006 1.00 95.62 189 ARG A C 1
ATOM 1497 O O . ARG A 1 189 ? 8.434 -12.453 -2.026 1.00 95.62 189 ARG A O 1
ATOM 1504 N N . GLY A 1 190 ? 9.339 -11.338 -3.754 1.00 94.75 190 GLY A N 1
ATOM 1505 C CA . GLY A 1 190 ? 8.588 -10.100 -3.544 1.00 94.75 190 GLY A CA 1
ATOM 1506 C C . GLY A 1 190 ? 7.073 -10.315 -3.629 1.00 94.75 190 GLY A C 1
ATOM 1507 O O . GLY A 1 190 ? 6.342 -9.837 -2.762 1.00 94.75 190 GLY A O 1
ATOM 1508 N N . MET A 1 191 ? 6.613 -11.093 -4.615 1.00 92.38 191 MET A N 1
ATOM 1509 C CA . MET A 1 191 ? 5.205 -11.484 -4.749 1.00 92.38 191 MET A CA 1
ATOM 1510 C C . MET A 1 191 ? 4.742 -12.359 -3.579 1.00 92.38 191 MET A C 1
ATOM 1512 O O . MET A 1 191 ? 3.692 -12.095 -2.998 1.00 92.38 191 MET A O 1
ATOM 1516 N N . GLU A 1 192 ? 5.529 -13.369 -3.195 1.00 92.19 192 GLU A N 1
ATOM 1517 C CA . GLU A 1 192 ? 5.224 -14.239 -2.049 1.00 92.19 192 GLU A CA 1
ATOM 1518 C C . GLU A 1 192 ? 5.066 -13.428 -0.758 1.00 92.19 192 GLU A C 1
ATOM 1520 O O . GLU A 1 192 ? 4.070 -13.593 -0.054 1.00 92.19 192 GLU A O 1
ATOM 1525 N N . LEU A 1 193 ? 5.963 -12.471 -0.496 1.00 92.06 193 LEU A N 1
ATOM 1526 C CA . LEU A 1 193 ? 5.807 -11.544 0.625 1.00 92.06 193 LEU A CA 1
ATOM 1527 C C . LEU A 1 193 ? 4.524 -10.719 0.511 1.00 92.06 193 LEU A C 1
ATOM 1529 O O . LEU A 1 193 ? 3.799 -10.614 1.496 1.00 92.06 193 LEU A O 1
ATOM 1533 N N . GLY A 1 194 ? 4.238 -10.151 -0.664 1.00 87.88 194 GLY A N 1
ATOM 1534 C CA . GLY A 1 194 ? 3.038 -9.343 -0.900 1.00 87.88 194 GLY A CA 1
ATOM 1535 C C . GLY A 1 194 ? 1.734 -10.090 -0.608 1.00 87.88 194 GLY A C 1
ATOM 1536 O O . GLY A 1 194 ? 0.798 -9.485 -0.094 1.00 87.88 194 GLY A O 1
ATOM 1537 N N . SER A 1 195 ? 1.702 -11.407 -0.842 1.00 83.44 195 SER A N 1
ATOM 1538 C CA . SER A 1 195 ? 0.534 -12.246 -0.540 1.00 83.44 195 SER A CA 1
ATOM 1539 C C . SER A 1 195 ? 0.276 -12.475 0.953 1.00 83.44 195 SER A C 1
ATOM 1541 O O . SER A 1 195 ? -0.833 -12.849 1.327 1.00 83.44 195 SER A O 1
ATOM 1543 N N . GLU A 1 196 ? 1.274 -12.240 1.810 1.00 84.56 196 GLU A N 1
ATOM 1544 C CA . GLU A 1 196 ? 1.170 -12.421 3.264 1.00 84.56 196 GLU A CA 1
ATOM 1545 C C . GLU A 1 196 ? 1.272 -11.112 4.057 1.00 84.56 196 GLU A C 1
ATOM 1547 O O . GLU A 1 196 ? 0.884 -11.060 5.225 1.00 84.56 196 GLU A O 1
ATOM 1552 N N . PHE A 1 197 ? 1.852 -10.070 3.460 1.00 90.44 197 PHE A N 1
ATOM 1553 C CA . PHE A 1 197 ? 2.135 -8.798 4.106 1.00 90.44 197 PHE A CA 1
ATOM 1554 C C . PHE A 1 197 ? 1.835 -7.624 3.176 1.00 90.44 197 PHE A C 1
ATOM 1556 O O . PHE A 1 197 ? 2.529 -7.379 2.188 1.00 90.44 197 PHE A O 1
ATOM 1563 N N . ASN A 1 198 ? 0.827 -6.841 3.558 1.00 91.38 198 ASN A N 1
ATOM 1564 C CA . ASN A 1 198 ? 0.450 -5.617 2.871 1.00 91.38 198 ASN A CA 1
ATOM 1565 C C . ASN A 1 198 ? 1.002 -4.381 3.606 1.00 91.38 198 ASN A C 1
ATOM 1567 O O . ASN A 1 198 ? 0.676 -4.119 4.769 1.00 91.38 198 ASN A O 1
ATOM 1571 N N . PHE A 1 199 ? 1.810 -3.589 2.898 1.00 94.44 199 PHE A N 1
ATOM 1572 C CA . PHE A 1 199 ? 2.429 -2.368 3.421 1.00 94.44 199 PHE A CA 1
ATOM 1573 C C . PHE A 1 199 ? 1.395 -1.325 3.868 1.00 94.44 199 PHE A C 1
ATOM 1575 O O . PHE A 1 199 ? 1.557 -0.711 4.922 1.00 94.44 199 PHE A O 1
ATOM 1582 N N . GLY A 1 200 ? 0.320 -1.148 3.095 1.00 93.06 200 GLY A N 1
ATOM 1583 C CA . GLY A 1 200 ? -0.761 -0.210 3.393 1.00 93.06 200 GLY A CA 1
ATOM 1584 C C . GLY A 1 200 ? -1.521 -0.576 4.667 1.00 93.06 200 GLY A C 1
ATOM 1585 O O . GLY A 1 200 ? -1.799 0.296 5.490 1.00 93.06 200 GLY A O 1
ATOM 1586 N N . GLN A 1 201 ? -1.767 -1.870 4.885 1.00 94.81 201 GLN A N 1
ATOM 1587 C CA . GLN A 1 201 ? -2.418 -2.348 6.106 1.00 94.81 201 GLN A CA 1
ATOM 1588 C C . GLN A 1 201 ? -1.582 -2.058 7.354 1.00 94.81 201 GLN A C 1
ATOM 1590 O O . GLN A 1 201 ? -2.137 -1.641 8.370 1.00 94.81 201 GLN A O 1
ATOM 1595 N N . LEU A 1 202 ? -0.253 -2.210 7.286 1.00 96.62 202 LEU A N 1
ATOM 1596 C CA . LEU A 1 202 ? 0.616 -1.821 8.401 1.00 96.62 202 LEU A CA 1
ATOM 1597 C C . LEU A 1 202 ? 0.678 -0.297 8.566 1.00 96.62 202 LEU A C 1
ATOM 1599 O O . LEU A 1 202 ? 0.595 0.201 9.687 1.00 96.62 202 LEU A O 1
ATOM 1603 N N . ALA A 1 203 ? 0.771 0.452 7.465 1.00 95.38 203 ALA A N 1
ATOM 1604 C CA . ALA A 1 203 ? 0.781 1.916 7.478 1.00 95.38 203 ALA A CA 1
ATOM 1605 C C . ALA A 1 203 ? -0.458 2.512 8.179 1.00 95.38 203 ALA A C 1
ATOM 1607 O O . ALA A 1 203 ? -0.371 3.584 8.781 1.00 95.38 203 ALA A O 1
ATOM 1608 N N . GLN A 1 204 ? -1.590 1.806 8.126 1.00 95.38 204 GLN A N 1
ATOM 1609 C CA . GLN A 1 204 ? -2.855 2.179 8.763 1.00 95.38 204 GLN A CA 1
ATOM 1610 C C . GLN A 1 204 ? -3.133 1.428 10.074 1.00 95.38 204 GLN A C 1
ATOM 1612 O O . GLN A 1 204 ? -4.191 1.624 10.663 1.00 95.38 204 GLN A O 1
ATOM 1617 N N . ALA A 1 205 ? -2.214 0.584 10.555 1.00 96.06 205 ALA A N 1
ATOM 1618 C CA . ALA A 1 205 ? -2.409 -0.276 11.729 1.00 96.06 205 ALA A CA 1
ATOM 1619 C C . ALA A 1 205 ? -3.659 -1.192 11.660 1.00 96.06 205 ALA A C 1
ATOM 1621 O O . ALA A 1 205 ? -4.221 -1.567 12.698 1.00 96.06 205 ALA A O 1
ATOM 1622 N N . GLU A 1 206 ? -4.090 -1.535 10.439 1.00 96.31 206 GLU A N 1
ATOM 1623 C CA . GLU A 1 206 ? -5.214 -2.435 10.150 1.00 96.31 206 GLU A CA 1
ATOM 1624 C C . GLU A 1 206 ? -4.851 -3.889 10.474 1.00 96.31 206 GLU A C 1
ATOM 1626 O O . GLU A 1 206 ? -5.656 -4.618 11.047 1.00 96.31 206 GLU A O 1
ATOM 1631 N N . ASN A 1 207 ? -3.635 -4.320 10.133 1.00 94.62 207 ASN A N 1
ATOM 1632 C CA . ASN A 1 207 ? -3.190 -5.689 10.382 1.00 94.62 207 ASN A CA 1
ATOM 1633 C C . ASN A 1 207 ? -2.703 -5.903 11.826 1.00 94.62 207 ASN A C 1
ATOM 1635 O O . ASN A 1 207 ? -2.759 -5.009 12.669 1.00 94.62 207 ASN A O 1
ATOM 1639 N N . ALA A 1 208 ? -2.279 -7.128 12.136 1.00 95.44 208 ALA A N 1
ATOM 1640 C CA . ALA A 1 208 ? -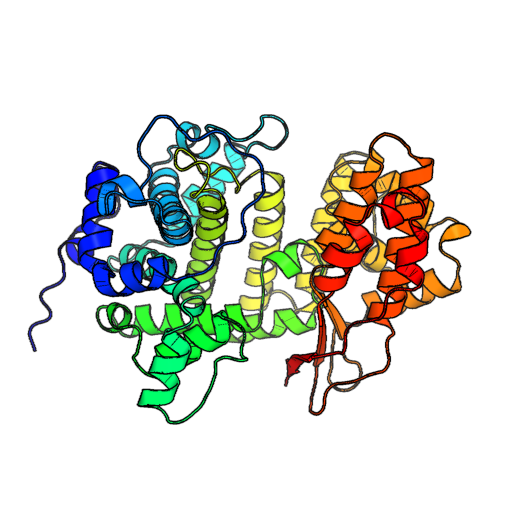1.726 -7.494 13.436 1.00 95.44 208 ALA A CA 1
ATOM 1641 C C . ALA A 1 208 ? -0.209 -7.738 13.343 1.00 95.44 208 ALA A C 1
ATOM 1643 O O . ALA A 1 208 ? 0.288 -8.067 12.261 1.00 95.44 208 ALA A O 1
ATOM 1644 N N . PRO A 1 209 ? 0.539 -7.642 14.458 1.00 96.75 209 PRO A N 1
ATOM 1645 C CA . PRO A 1 209 ? 1.971 -7.948 14.499 1.00 96.75 209 PRO A CA 1
ATOM 1646 C C . PRO A 1 209 ? 2.362 -9.285 13.851 1.00 96.75 209 PRO A C 1
ATOM 1648 O O . PRO A 1 209 ? 3.375 -9.346 13.157 1.00 96.75 209 PRO A O 1
ATOM 1651 N N . ALA A 1 210 ? 1.549 -10.337 13.982 1.00 96.12 210 ALA A N 1
ATOM 1652 C CA . ALA A 1 210 ? 1.796 -11.629 13.340 1.00 96.12 210 ALA A CA 1
ATOM 1653 C C . ALA A 1 210 ? 1.906 -11.557 11.806 1.00 96.12 210 ALA A C 1
ATOM 1655 O O . ALA A 1 210 ? 2.655 -12.344 11.216 1.00 96.12 210 ALA A O 1
ATOM 1656 N N . CYS A 1 211 ? 1.240 -10.598 11.149 1.00 94.25 211 CYS A N 1
ATOM 1657 C CA . CY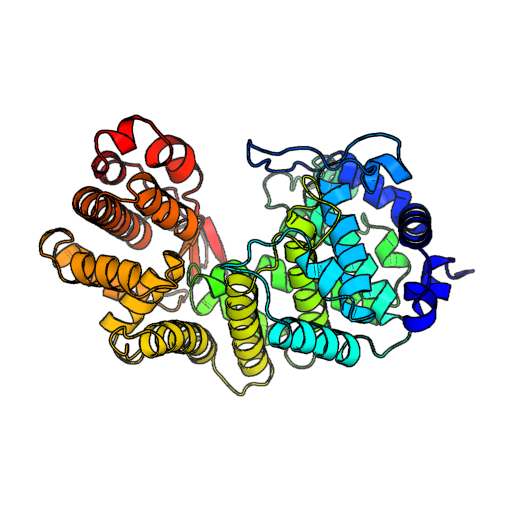S A 1 211 ? 1.341 -10.394 9.699 1.00 94.25 211 CYS A CA 1
ATOM 1658 C C . CYS A 1 211 ? 2.765 -10.020 9.258 1.00 94.25 211 CYS A C 1
ATOM 1660 O O . CYS A 1 211 ? 3.144 -10.295 8.125 1.00 94.25 211 CYS A O 1
ATOM 1662 N N . LEU A 1 212 ? 3.585 -9.455 10.153 1.00 96.12 212 LEU A N 1
ATOM 1663 C CA . LEU A 1 212 ? 4.963 -9.049 9.858 1.00 96.12 212 LEU A CA 1
ATOM 1664 C C . LEU A 1 212 ? 5.951 -10.224 9.920 1.00 96.12 212 LEU A C 1
ATOM 1666 O O . LEU A 1 212 ? 7.105 -10.066 9.533 1.00 96.12 212 LEU A O 1
ATOM 1670 N N . SER A 1 213 ? 5.541 -11.408 10.385 1.00 94.75 213 SER A N 1
ATOM 1671 C CA . SER A 1 213 ? 6.449 -12.565 10.488 1.00 94.75 213 SER A CA 1
ATOM 1672 C C . SER A 1 213 ? 6.949 -13.073 9.133 1.00 94.75 213 SER A C 1
ATOM 1674 O O . SER A 1 213 ? 8.046 -13.628 9.071 1.00 94.75 213 SER A O 1
ATOM 1676 N N . SER A 1 214 ? 6.225 -12.811 8.038 1.00 92.50 214 SER A N 1
ATOM 1677 C CA . SER A 1 214 ? 6.698 -13.101 6.677 1.00 92.50 214 SER A CA 1
ATOM 1678 C C . SER A 1 214 ? 7.965 -12.316 6.322 1.00 92.50 214 SER A C 1
ATOM 1680 O O . SER A 1 214 ? 8.762 -12.793 5.523 1.00 92.50 214 SER A O 1
ATOM 1682 N N . LEU A 1 215 ? 8.247 -11.183 6.979 1.00 96.50 215 LEU A N 1
ATOM 1683 C CA . LEU A 1 215 ? 9.498 -10.439 6.795 1.00 96.50 215 LEU A CA 1
ATOM 1684 C C . LEU A 1 215 ? 10.733 -11.239 7.234 1.00 96.50 215 LEU A C 1
ATOM 1686 O O . LEU A 1 215 ? 11.838 -10.961 6.776 1.00 96.50 215 LEU A O 1
ATOM 1690 N N . HIS A 1 216 ? 10.585 -12.259 8.085 1.00 95.19 216 HIS A N 1
ATOM 1691 C CA . HIS A 1 216 ? 11.707 -13.133 8.430 1.00 95.19 216 HIS A CA 1
ATOM 1692 C C . HIS A 1 216 ? 12.215 -13.949 7.238 1.00 95.19 216 HIS A C 1
ATOM 1694 O O . HIS A 1 216 ? 13.403 -14.268 7.206 1.00 95.19 216 HIS A O 1
ATOM 1700 N N . THR A 1 217 ? 11.367 -14.241 6.243 1.00 93.88 217 THR A N 1
ATOM 1701 C CA . THR A 1 217 ? 11.780 -14.960 5.023 1.00 93.88 217 THR A CA 1
ATOM 1702 C C . THR A 1 217 ? 12.663 -14.103 4.112 1.00 93.88 217 THR A C 1
ATOM 1704 O O . THR A 1 217 ? 13.370 -14.640 3.262 1.00 93.88 217 THR A O 1
ATOM 1707 N N . MET A 1 218 ? 12.694 -12.785 4.340 1.00 96.12 218 MET A N 1
ATOM 1708 C CA . MET A 1 218 ? 13.507 -11.823 3.592 1.00 96.12 218 MET A CA 1
ATOM 1709 C C . MET A 1 218 ? 14.913 -11.615 4.168 1.00 96.12 218 MET A C 1
ATOM 1711 O O . MET A 1 218 ? 15.685 -10.816 3.638 1.00 96.12 218 MET A O 1
ATOM 1715 N N . ARG A 1 219 ? 15.280 -12.329 5.240 1.00 95.31 219 ARG A N 1
ATOM 1716 C CA . ARG A 1 219 ? 16.639 -12.301 5.805 1.00 95.31 219 ARG A CA 1
ATOM 1717 C C . ARG A 1 219 ? 17.675 -12.740 4.774 1.00 95.31 219 ARG A C 1
ATOM 1719 O O . ARG A 1 219 ? 17.606 -13.859 4.268 1.00 95.31 219 ARG A O 1
ATOM 1726 N N . GLY A 1 220 ? 18.649 -11.874 4.490 1.00 94.06 220 GLY A N 1
ATOM 1727 C CA . GLY A 1 220 ? 19.657 -12.121 3.458 1.00 94.06 220 GLY A CA 1
ATOM 1728 C C . GLY A 1 220 ? 19.110 -12.058 2.028 1.00 94.06 220 GLY A C 1
ATOM 1729 O O . GLY A 1 220 ? 19.780 -12.521 1.108 1.00 94.06 220 GLY A O 1
ATOM 1730 N N . GLN A 1 221 ? 17.885 -11.553 1.846 1.00 95.31 221 GLN A N 1
ATOM 1731 C CA . GLN A 1 221 ? 17.227 -11.313 0.557 1.00 95.31 221 GLN A CA 1
ATOM 1732 C C . GLN A 1 221 ? 16.720 -9.863 0.485 1.00 95.31 221 GLN A C 1
ATOM 1734 O O . GLN A 1 221 ? 15.643 -9.574 -0.037 1.00 95.31 221 GLN A O 1
ATOM 1739 N N . GLU A 1 222 ? 17.494 -8.923 1.030 1.00 94.56 222 GLU A N 1
ATOM 1740 C CA . GLU A 1 222 ? 17.127 -7.510 1.156 1.00 94.56 222 GLU A CA 1
ATOM 1741 C C . GLU A 1 222 ? 16.803 -6.884 -0.203 1.00 94.56 222 GLU A C 1
ATOM 1743 O O . GLU A 1 222 ? 15.936 -6.015 -0.287 1.00 94.56 222 GLU A O 1
ATOM 1748 N N . LYS A 1 223 ? 17.455 -7.354 -1.273 1.00 94.62 223 LYS A N 1
ATOM 1749 C CA . LYS A 1 223 ? 17.200 -6.911 -2.645 1.00 94.62 223 LYS A CA 1
ATOM 1750 C C . LYS A 1 223 ? 15.763 -7.189 -3.087 1.00 94.62 223 LYS A C 1
ATOM 1752 O O . LYS A 1 223 ? 15.113 -6.280 -3.600 1.00 94.62 223 LYS A O 1
ATOM 1757 N N . ALA A 1 224 ? 15.251 -8.394 -2.832 1.00 96.50 224 ALA A N 1
ATOM 1758 C CA . ALA A 1 224 ? 13.871 -8.766 -3.142 1.00 96.50 224 ALA A CA 1
ATOM 1759 C C . ALA A 1 224 ? 12.874 -7.872 -2.390 1.00 96.50 224 ALA A C 1
ATOM 1761 O O . ALA A 1 224 ? 11.944 -7.327 -2.987 1.00 96.50 224 ALA A O 1
ATOM 1762 N N . PHE A 1 225 ? 13.113 -7.643 -1.092 1.00 97.81 225 PHE A N 1
ATOM 1763 C CA . PHE A 1 225 ? 12.293 -6.733 -0.289 1.00 97.81 225 PHE A CA 1
ATOM 1764 C C . PHE A 1 225 ? 12.333 -5.292 -0.821 1.00 97.81 225 PHE A C 1
ATOM 1766 O O . PHE A 1 225 ? 11.291 -4.662 -0.988 1.00 97.81 225 PHE A O 1
ATOM 1773 N N . GLN A 1 226 ? 13.524 -4.765 -1.115 1.00 97.50 226 GLN A N 1
ATOM 1774 C CA . GLN A 1 226 ? 13.694 -3.407 -1.632 1.00 97.50 226 GLN A CA 1
ATOM 1775 C C . GLN A 1 226 ? 13.053 -3.234 -3.010 1.00 97.50 226 GLN A C 1
ATOM 1777 O O . GLN A 1 226 ? 12.422 -2.206 -3.246 1.00 97.50 226 GLN A O 1
ATOM 1782 N N . CYS A 1 227 ? 13.157 -4.235 -3.891 1.00 96.94 227 CYS A N 1
ATOM 1783 C CA . CYS A 1 227 ? 12.471 -4.246 -5.181 1.00 96.94 227 CYS A CA 1
ATOM 1784 C C . CYS A 1 227 ? 10.952 -4.190 -4.999 1.00 96.94 227 CYS A C 1
ATOM 1786 O O . CYS A 1 227 ? 10.306 -3.318 -5.577 1.00 96.94 227 CYS A O 1
ATOM 1788 N N . ARG A 1 228 ? 10.388 -5.042 -4.130 1.00 96.62 228 ARG A N 1
ATOM 1789 C CA . ARG A 1 228 ? 8.949 -5.023 -3.825 1.00 96.62 228 ARG A CA 1
ATOM 1790 C C . ARG A 1 228 ? 8.505 -3.688 -3.221 1.00 96.62 228 ARG A C 1
ATOM 1792 O O . ARG A 1 228 ? 7.435 -3.191 -3.551 1.00 96.62 228 ARG A O 1
ATOM 1799 N N . PHE A 1 229 ? 9.321 -3.079 -2.363 1.00 97.88 229 PHE A N 1
ATOM 1800 C CA . PHE A 1 229 ? 9.003 -1.771 -1.793 1.00 97.88 229 PHE A CA 1
ATOM 1801 C C . PHE A 1 229 ? 9.058 -0.640 -2.836 1.00 97.88 229 PHE A C 1
ATOM 1803 O O . PHE A 1 229 ? 8.177 0.218 -2.841 1.00 97.88 229 PHE A O 1
ATOM 1810 N N . MET A 1 230 ? 10.046 -0.640 -3.744 1.00 98.25 230 MET A N 1
ATOM 1811 C CA . MET A 1 230 ? 10.086 0.305 -4.873 1.00 98.25 230 MET A CA 1
ATOM 1812 C C . MET A 1 230 ? 8.856 0.147 -5.765 1.00 98.25 230 MET A C 1
ATOM 1814 O O . MET A 1 230 ? 8.204 1.140 -6.072 1.00 98.25 230 MET A O 1
ATOM 1818 N N . GLU A 1 231 ? 8.515 -1.088 -6.134 1.00 97.56 231 GLU A N 1
ATOM 1819 C CA . GLU A 1 231 ? 7.318 -1.399 -6.916 1.00 97.56 231 GLU A CA 1
ATOM 1820 C C . GLU A 1 231 ? 6.054 -0.861 -6.234 1.00 97.56 231 GLU A C 1
ATOM 1822 O O . GLU A 1 231 ? 5.270 -0.170 -6.874 1.00 97.56 231 GLU A O 1
ATOM 1827 N N . GLN A 1 232 ? 5.900 -1.063 -4.923 1.00 96.94 232 GLN A N 1
ATOM 1828 C CA . GLN A 1 232 ? 4.749 -0.556 -4.177 1.00 96.94 232 GLN A CA 1
ATOM 1829 C C . GLN A 1 232 ? 4.658 0.981 -4.172 1.00 96.94 232 GLN A C 1
ATOM 1831 O O . GLN A 1 232 ? 3.559 1.530 -4.271 1.00 96.94 232 GLN A O 1
ATOM 1836 N N . LEU A 1 233 ? 5.785 1.695 -4.058 1.00 98.19 233 LEU A N 1
ATOM 1837 C CA . LEU A 1 233 ? 5.799 3.160 -4.169 1.00 98.19 233 LEU A CA 1
ATOM 1838 C C . LEU A 1 233 ? 5.396 3.626 -5.574 1.00 98.19 233 LEU A C 1
ATOM 1840 O O . LEU A 1 233 ? 4.685 4.623 -5.710 1.00 98.19 233 LEU A O 1
ATOM 1844 N N . LEU A 1 234 ? 5.840 2.908 -6.605 1.00 98.50 234 LEU A N 1
ATOM 1845 C CA . LEU A 1 234 ? 5.520 3.204 -7.998 1.00 98.50 234 LEU A CA 1
ATOM 1846 C C . LEU A 1 234 ? 4.063 2.873 -8.346 1.00 98.50 234 LEU A C 1
ATOM 1848 O O . LEU A 1 234 ? 3.436 3.633 -9.078 1.00 98.50 234 LEU A O 1
ATOM 1852 N N . ASP A 1 235 ? 3.503 1.807 -7.775 1.00 96.19 235 ASP A N 1
ATOM 1853 C CA . ASP A 1 235 ? 2.081 1.466 -7.874 1.00 96.19 235 ASP A CA 1
ATOM 1854 C C . ASP A 1 235 ? 1.205 2.584 -7.283 1.00 96.19 235 ASP A C 1
ATOM 1856 O O . ASP A 1 235 ? 0.274 3.075 -7.923 1.00 96.19 235 ASP A O 1
ATOM 1860 N N . ILE A 1 236 ? 1.574 3.108 -6.108 1.00 96.69 236 ILE A N 1
ATOM 1861 C CA . ILE A 1 236 ? 0.893 4.266 -5.508 1.00 96.69 236 ILE A CA 1
ATOM 1862 C C . ILE A 1 236 ? 1.042 5.510 -6.387 1.00 96.69 236 ILE A C 1
ATOM 1864 O O . ILE A 1 236 ? 0.070 6.241 -6.581 1.00 96.69 236 ILE A O 1
ATOM 1868 N N . ALA A 1 237 ? 2.239 5.770 -6.920 1.00 97.69 237 ALA A N 1
ATOM 1869 C CA . ALA A 1 237 ? 2.471 6.894 -7.823 1.00 97.69 237 ALA A CA 1
ATOM 1870 C C . ALA A 1 237 ? 1.587 6.801 -9.081 1.00 97.69 237 ALA A C 1
ATOM 1872 O O . ALA A 1 237 ? 0.996 7.804 -9.485 1.00 97.69 237 ALA A O 1
ATOM 1873 N N . GLY A 1 238 ? 1.442 5.594 -9.636 1.00 96.94 238 GLY A N 1
ATOM 1874 C CA . GLY A 1 238 ? 0.622 5.280 -10.804 1.00 96.94 238 GLY A CA 1
ATOM 1875 C C . GLY A 1 238 ? -0.879 5.145 -10.536 1.00 96.94 238 GLY A C 1
ATOM 1876 O O . GLY A 1 238 ? -1.665 5.196 -11.474 1.00 96.94 238 GLY A O 1
ATOM 1877 N N . ALA A 1 239 ? -1.331 5.034 -9.284 1.00 94.31 239 ALA A N 1
ATOM 1878 C CA . ALA A 1 239 ? -2.719 4.685 -8.954 1.00 94.31 239 ALA A CA 1
ATOM 1879 C C . ALA A 1 239 ? -3.791 5.616 -9.561 1.00 94.31 239 ALA A C 1
ATOM 1881 O O . ALA A 1 239 ? -4.906 5.181 -9.852 1.00 94.31 239 ALA A O 1
ATOM 1882 N N . ALA A 1 240 ? -3.471 6.896 -9.771 1.00 93.12 240 ALA A N 1
ATOM 1883 C CA . ALA A 1 240 ? -4.364 7.865 -10.418 1.00 93.12 240 ALA A CA 1
ATOM 1884 C C . ALA A 1 240 ? -4.136 8.017 -11.929 1.00 93.12 240 ALA A C 1
ATOM 1886 O O . ALA A 1 240 ? -4.780 8.867 -12.539 1.00 93.12 240 ALA A O 1
ATOM 1887 N N . GLY A 1 241 ? -3.287 7.188 -12.537 1.00 93.94 241 GLY A N 1
ATOM 1888 C CA . GLY A 1 241 ? -2.878 7.297 -13.936 1.00 93.94 241 GLY A CA 1
ATOM 1889 C C . GLY A 1 241 ? -4.026 7.225 -14.939 1.00 93.94 241 GLY A C 1
ATOM 1890 O O . GLY A 1 241 ? -3.934 7.830 -15.993 1.00 93.94 241 GLY A O 1
ATOM 1891 N N . HIS A 1 242 ? -5.136 6.568 -14.595 1.00 91.19 242 HIS A N 1
ATOM 1892 C CA . HIS A 1 242 ? -6.366 6.539 -15.400 1.00 91.19 242 HIS A CA 1
ATOM 1893 C C . HIS A 1 242 ? -7.147 7.872 -15.409 1.00 91.19 242 HIS A C 1
ATOM 1895 O O . HIS A 1 242 ? -8.093 8.036 -16.169 1.00 91.19 242 HIS A O 1
ATOM 1901 N N . THR A 1 243 ? -6.774 8.816 -14.544 1.00 89.06 243 THR A N 1
ATOM 1902 C CA . THR A 1 243 ? -7.449 10.117 -14.350 1.00 89.06 243 THR A CA 1
ATOM 1903 C C . THR A 1 243 ? -6.511 11.285 -14.603 1.00 89.06 243 THR A C 1
ATOM 1905 O O . THR A 1 243 ? -6.936 12.360 -15.014 1.00 89.06 243 THR A O 1
ATOM 1908 N N . ASP A 1 244 ? -5.234 11.080 -14.296 1.00 91.75 244 ASP A N 1
ATOM 1909 C CA . ASP A 1 244 ? -4.173 12.057 -14.395 1.00 91.75 244 ASP A CA 1
ATOM 1910 C C . ASP A 1 244 ? -2.853 11.312 -14.588 1.00 91.75 244 ASP A C 1
ATOM 1912 O O . ASP A 1 244 ? -2.304 10.717 -13.660 1.00 91.75 244 ASP A O 1
ATOM 1916 N N . TRP A 1 245 ? -2.375 11.328 -15.826 1.00 94.31 245 TRP A N 1
ATOM 1917 C CA . TRP A 1 245 ? -1.124 10.709 -16.255 1.00 94.31 245 TRP A CA 1
ATOM 1918 C C . TRP A 1 245 ? 0.054 11.683 -16.285 1.00 94.31 245 TRP A C 1
ATOM 1920 O O . TRP A 1 245 ? 1.146 11.318 -16.715 1.00 94.31 245 TRP A O 1
ATOM 1930 N N . THR A 1 246 ? -0.153 12.929 -15.853 1.00 94.50 246 THR A N 1
ATOM 1931 C CA . THR A 1 246 ? 0.854 13.993 -15.965 1.00 94.50 246 THR A CA 1
ATOM 1932 C C . THR A 1 246 ? 1.780 14.081 -14.754 1.00 94.50 246 THR A C 1
ATOM 1934 O O . THR A 1 246 ? 2.840 14.696 -14.842 1.00 94.50 246 THR A O 1
ATOM 1937 N N . CYS A 1 247 ? 1.404 13.464 -13.630 1.00 95.94 247 CYS A N 1
ATOM 1938 C CA . CYS A 1 247 ? 2.200 13.435 -12.408 1.00 95.94 247 CYS A CA 1
ATOM 1939 C C . CYS A 1 247 ? 1.858 12.225 -11.521 1.00 95.94 247 CYS A C 1
ATOM 1941 O O . CYS A 1 247 ? 0.893 11.498 -11.757 1.00 95.94 247 CYS A O 1
ATOM 1943 N N . ALA A 1 248 ? 2.589 12.048 -10.419 1.00 97.38 248 ALA A N 1
ATOM 1944 C CA . ALA A 1 248 ? 2.327 11.012 -9.421 1.00 97.38 248 ALA A CA 1
ATOM 1945 C C . ALA A 1 248 ? 1.288 11.485 -8.390 1.00 97.38 248 ALA A C 1
ATOM 1947 O O . ALA A 1 248 ? 1.582 11.677 -7.208 1.00 97.38 248 ALA A O 1
ATOM 1948 N N . LYS A 1 249 ? 0.049 11.720 -8.834 1.00 95.44 249 LYS A N 1
ATOM 1949 C CA . LYS A 1 249 ? -0.985 12.438 -8.061 1.00 95.44 249 LYS A CA 1
ATOM 1950 C C . LYS A 1 249 ? -1.294 11.847 -6.679 1.00 95.44 249 LYS A C 1
ATOM 1952 O O . LYS A 1 249 ? -1.664 12.589 -5.771 1.00 95.44 249 LYS A O 1
ATOM 1957 N N . LYS A 1 250 ? -1.168 10.526 -6.505 1.00 95.44 250 LYS A N 1
ATOM 1958 C CA . LYS A 1 250 ? -1.529 9.833 -5.254 1.00 95.44 250 LYS A CA 1
ATOM 1959 C C . LYS A 1 250 ? -0.341 9.611 -4.308 1.00 95.44 250 LYS A C 1
ATOM 1961 O O . LYS A 1 250 ? -0.592 9.400 -3.127 1.00 95.44 250 LYS A O 1
ATOM 1966 N N . LEU A 1 251 ? 0.923 9.722 -4.741 1.00 97.56 251 LEU A N 1
ATOM 1967 C CA . LEU A 1 251 ? 2.070 9.639 -3.817 1.00 97.56 251 LEU A CA 1
ATOM 1968 C C . LEU A 1 251 ? 2.330 10.996 -3.138 1.00 97.56 251 LEU A C 1
ATOM 1970 O O . LEU A 1 251 ? 3.271 11.717 -3.465 1.00 97.56 251 LEU A O 1
ATOM 1974 N N . ILE A 1 252 ? 1.445 11.339 -2.204 1.00 96.31 252 ILE A N 1
ATOM 1975 C CA . ILE A 1 252 ? 1.446 12.581 -1.414 1.00 96.31 252 ILE A CA 1
ATOM 1976 C C . ILE A 1 252 ? 2.202 12.423 -0.084 1.00 96.31 252 ILE A C 1
ATOM 1978 O O . ILE A 1 252 ? 2.463 11.302 0.361 1.00 96.31 252 ILE A O 1
ATOM 1982 N N . GLN A 1 253 ? 2.517 13.537 0.589 1.00 95.25 253 GLN A N 1
ATOM 1983 C CA . GLN A 1 253 ? 3.338 13.554 1.810 1.00 95.25 253 GLN A CA 1
ATOM 1984 C C . GLN A 1 253 ? 2.833 12.604 2.912 1.00 95.25 253 GLN A C 1
ATOM 1986 O O . GLN A 1 253 ? 3.629 11.789 3.379 1.00 95.25 253 GLN A O 1
ATOM 1991 N N . PRO A 1 254 ? 1.538 12.604 3.299 1.00 91.88 254 PRO A N 1
ATOM 1992 C CA . PRO A 1 254 ? 1.072 11.729 4.377 1.00 91.88 254 PRO A CA 1
ATOM 1993 C C . PRO A 1 254 ? 1.205 10.237 4.051 1.00 91.88 254 PRO A C 1
ATOM 1995 O O . PRO A 1 254 ? 1.435 9.428 4.951 1.00 91.88 254 PRO A O 1
ATOM 1998 N N . ILE A 1 255 ? 1.066 9.874 2.770 1.00 93.50 255 ILE A N 1
ATOM 1999 C CA . ILE A 1 255 ? 1.229 8.494 2.306 1.00 93.50 255 ILE A CA 1
ATOM 2000 C C . ILE A 1 255 ? 2.708 8.120 2.336 1.00 93.50 255 ILE A C 1
ATOM 2002 O O . ILE A 1 255 ? 3.055 7.080 2.892 1.00 93.50 255 ILE A O 1
ATOM 2006 N N . PHE A 1 256 ? 3.588 8.985 1.825 1.00 96.75 256 PHE A N 1
ATOM 2007 C CA . PHE A 1 256 ? 5.028 8.754 1.891 1.00 96.75 256 PHE A CA 1
ATOM 2008 C C . PHE A 1 256 ? 5.516 8.552 3.331 1.00 96.75 256 PHE A C 1
ATOM 2010 O O . PHE A 1 256 ? 6.217 7.579 3.594 1.00 96.75 256 PHE A O 1
ATOM 2017 N N . ASP A 1 257 ? 5.123 9.415 4.271 1.00 94.44 257 ASP A N 1
ATOM 2018 C CA . ASP A 1 257 ? 5.561 9.302 5.668 1.00 94.44 257 ASP A CA 1
ATOM 2019 C C . ASP A 1 257 ? 5.142 7.967 6.290 1.00 94.44 257 ASP A C 1
ATOM 2021 O O . ASP A 1 257 ? 5.922 7.324 6.996 1.00 94.44 257 ASP A O 1
ATOM 2025 N N . ALA A 1 258 ? 3.923 7.511 5.991 1.00 93.75 258 ALA A N 1
ATOM 2026 C CA . ALA A 1 258 ? 3.431 6.229 6.473 1.00 93.75 258 ALA A CA 1
ATOM 2027 C C . ALA A 1 258 ? 4.235 5.055 5.883 1.00 93.75 258 ALA A C 1
ATOM 2029 O O . ALA A 1 258 ? 4.682 4.182 6.627 1.00 93.75 258 ALA A O 1
ATOM 2030 N N . TYR A 1 259 ? 4.502 5.066 4.575 1.00 96.81 259 TYR A N 1
ATOM 2031 C CA . TYR A 1 259 ? 5.280 4.018 3.908 1.00 96.81 259 TYR A CA 1
ATOM 2032 C C . TYR A 1 259 ? 6.761 4.026 4.296 1.00 96.81 259 TYR A C 1
ATOM 2034 O O . TYR A 1 259 ? 7.361 2.964 4.443 1.00 96.81 259 TYR A O 1
ATOM 2042 N N . ASN A 1 260 ? 7.352 5.197 4.525 1.00 96.94 260 ASN A N 1
ATOM 2043 C CA . ASN A 1 260 ? 8.723 5.316 5.013 1.00 96.94 260 ASN A CA 1
ATOM 2044 C C . ASN A 1 260 ? 8.863 4.742 6.437 1.00 96.94 260 ASN A C 1
ATOM 2046 O O . ASN A 1 260 ? 9.838 4.054 6.744 1.00 96.94 260 ASN A O 1
ATOM 2050 N N . ASN A 1 261 ? 7.854 4.945 7.295 1.00 96.31 261 ASN A N 1
ATOM 2051 C CA . ASN A 1 261 ? 7.808 4.311 8.615 1.00 96.31 261 ASN A CA 1
ATOM 2052 C C . ASN A 1 261 ? 7.721 2.786 8.516 1.00 96.31 261 ASN A C 1
ATOM 2054 O O . ASN A 1 261 ? 8.440 2.091 9.234 1.00 96.31 261 ASN A O 1
ATOM 2058 N N . VAL A 1 262 ? 6.882 2.280 7.608 1.00 97.44 262 VAL A N 1
ATOM 2059 C CA . VAL A 1 262 ? 6.773 0.844 7.332 1.00 97.44 262 VAL A CA 1
ATOM 2060 C C . VAL A 1 262 ? 8.094 0.272 6.819 1.00 97.44 262 VAL A C 1
ATOM 2062 O O . VAL A 1 262 ? 8.518 -0.775 7.300 1.00 97.44 262 VAL A O 1
ATOM 2065 N N . TYR A 1 263 ? 8.766 0.949 5.884 1.00 97.88 263 TYR A N 1
ATOM 2066 C CA . TYR A 1 263 ? 10.048 0.501 5.340 1.00 97.88 263 TYR A CA 1
ATOM 2067 C C . TYR A 1 263 ? 11.101 0.322 6.432 1.00 97.88 263 TYR A C 1
ATOM 2069 O O . TYR A 1 263 ? 11.740 -0.725 6.506 1.00 97.88 263 TYR A O 1
ATOM 2077 N N . ASP A 1 264 ? 11.272 1.318 7.303 1.00 97.50 264 ASP A N 1
ATOM 2078 C CA . ASP A 1 264 ? 12.268 1.229 8.370 1.00 97.50 264 ASP A CA 1
ATOM 2079 C C . ASP A 1 264 ? 11.911 0.150 9.406 1.00 97.50 264 ASP A C 1
ATOM 2081 O O . ASP A 1 264 ? 12.777 -0.629 9.803 1.00 97.50 264 ASP A O 1
ATOM 2085 N N . ALA A 1 265 ? 10.635 0.031 9.790 1.00 97.94 265 ALA A N 1
ATOM 2086 C CA . ALA A 1 265 ? 10.179 -1.057 10.656 1.00 97.94 265 ALA A CA 1
ATOM 2087 C C . ALA A 1 265 ? 10.473 -2.435 10.043 1.00 97.94 265 ALA A C 1
ATOM 2089 O O . ALA A 1 265 ? 11.029 -3.312 10.708 1.00 97.94 265 ALA A O 1
ATOM 2090 N N . ALA A 1 266 ? 10.163 -2.609 8.758 1.00 98.00 266 ALA A N 1
ATOM 2091 C CA . ALA A 1 266 ? 10.400 -3.855 8.052 1.00 98.00 266 ALA A CA 1
ATOM 2092 C C . ALA A 1 266 ? 11.897 -4.180 7.940 1.00 98.00 266 ALA A C 1
ATOM 2094 O O . ALA A 1 266 ? 12.305 -5.296 8.254 1.00 98.00 266 ALA A O 1
ATOM 2095 N N . MET A 1 267 ? 12.739 -3.206 7.587 1.00 97.75 267 MET A N 1
ATOM 2096 C CA . MET A 1 267 ? 14.190 -3.404 7.496 1.00 97.75 267 MET A CA 1
ATOM 2097 C C . MET A 1 267 ? 14.836 -3.752 8.842 1.00 97.75 267 MET A C 1
ATOM 2099 O O . MET A 1 267 ? 15.774 -4.551 8.879 1.00 97.75 267 MET A O 1
ATOM 2103 N N . ARG A 1 268 ? 14.340 -3.209 9.960 1.00 98.06 268 ARG A N 1
ATOM 2104 C CA . ARG A 1 268 ? 14.790 -3.605 11.307 1.00 98.06 268 ARG A CA 1
ATOM 2105 C C . ARG A 1 268 ? 14.420 -5.050 11.647 1.00 98.06 268 ARG A C 1
ATOM 2107 O O . ARG A 1 268 ? 15.233 -5.759 12.234 1.00 98.06 268 ARG A O 1
ATOM 2114 N N . ILE A 1 269 ? 13.240 -5.516 11.236 1.00 98.12 269 ILE A N 1
ATOM 2115 C CA . ILE A 1 269 ? 12.831 -6.922 11.409 1.00 98.12 269 ILE A CA 1
ATOM 2116 C C . ILE A 1 269 ? 13.685 -7.854 10.542 1.00 98.12 269 ILE A C 1
ATOM 2118 O O . ILE A 1 269 ? 14.190 -8.876 11.026 1.00 98.12 269 ILE A O 1
ATOM 2122 N N . ILE A 1 270 ? 13.870 -7.485 9.271 1.00 97.75 270 ILE A N 1
ATOM 2123 C CA . ILE A 1 270 ? 14.677 -8.236 8.305 1.00 97.75 270 ILE A CA 1
ATOM 2124 C C . ILE A 1 270 ? 16.111 -8.352 8.823 1.00 97.75 270 ILE A C 1
ATOM 2126 O O . ILE A 1 270 ? 16.612 -9.458 8.969 1.00 97.75 270 ILE A O 1
ATOM 2130 N N . SER A 1 271 ? 16.736 -7.247 9.230 1.00 96.88 271 SER A N 1
ATOM 2131 C CA . SER A 1 271 ? 18.104 -7.250 9.773 1.00 96.88 271 SER A CA 1
ATOM 2132 C C . SER A 1 271 ? 18.255 -7.911 11.153 1.00 96.88 271 SER A C 1
ATOM 2134 O O . SER A 1 271 ? 19.374 -8.051 11.639 1.00 96.88 271 SER A O 1
ATOM 2136 N N . GLY A 1 272 ? 17.159 -8.328 11.800 1.00 96.25 272 GLY A N 1
ATOM 2137 C CA . GLY A 1 272 ? 17.183 -8.927 13.139 1.00 96.25 272 GLY A CA 1
ATOM 2138 C C . GLY A 1 272 ? 17.398 -7.927 14.279 1.00 96.25 272 GLY A C 1
ATOM 2139 O O . GLY A 1 272 ? 17.631 -8.345 15.408 1.00 96.25 272 GLY A O 1
ATOM 2140 N N . GLN A 1 273 ? 17.302 -6.624 14.004 1.00 97.44 273 GLN A N 1
ATOM 2141 C CA . GLN A 1 273 ? 17.404 -5.552 15.001 1.00 97.44 273 GLN A CA 1
ATOM 2142 C C . GLN A 1 273 ? 16.123 -5.368 15.824 1.00 97.44 273 GLN A C 1
ATOM 2144 O O . GLN A 1 273 ? 16.143 -4.695 16.852 1.00 97.44 273 GLN A O 1
ATOM 2149 N N . SER A 1 274 ? 14.995 -5.906 15.360 1.00 97.50 274 SER A N 1
ATOM 2150 C CA . SER A 1 274 ? 13.710 -5.826 16.055 1.00 97.50 274 SER A CA 1
ATOM 2151 C C . SER A 1 274 ? 12.893 -7.097 15.844 1.00 97.50 274 SER A C 1
ATOM 2153 O O . SER A 1 274 ? 12.956 -7.738 14.792 1.00 97.50 274 SER A O 1
ATOM 2155 N N . SER A 1 275 ? 12.103 -7.455 16.847 1.00 97.56 275 SER A N 1
ATOM 2156 C CA . SER A 1 275 ? 11.016 -8.423 16.723 1.00 97.56 275 SER A CA 1
ATOM 2157 C C . SER A 1 275 ? 9.855 -7.855 15.897 1.00 97.56 275 SER A C 1
ATOM 2159 O O . SER A 1 275 ? 9.765 -6.648 15.655 1.00 97.56 275 SER A O 1
ATOM 2161 N N . VAL A 1 276 ? 8.921 -8.721 15.488 1.00 96.88 276 VAL A N 1
ATOM 2162 C CA . VAL A 1 276 ? 7.704 -8.298 14.772 1.00 96.88 276 VAL A CA 1
ATOM 2163 C C . VAL A 1 276 ? 6.850 -7.323 15.591 1.00 96.88 276 VAL A C 1
ATOM 2165 O O . VAL A 1 276 ? 6.337 -6.354 15.036 1.00 96.88 276 VAL A O 1
ATOM 2168 N N . ARG A 1 277 ? 6.754 -7.525 16.915 1.00 96.88 277 ARG A N 1
ATOM 2169 C CA . ARG A 1 277 ? 6.022 -6.636 17.828 1.00 96.88 277 ARG A CA 1
ATOM 2170 C C . ARG A 1 277 ? 6.684 -5.267 17.916 1.00 96.88 277 ARG A C 1
ATOM 2172 O O . ARG A 1 277 ? 6.006 -4.259 17.757 1.00 96.88 277 ARG A O 1
ATOM 2179 N N . GLU A 1 278 ? 7.998 -5.227 18.115 1.00 97.94 278 GLU A N 1
ATOM 2180 C CA . GLU A 1 278 ? 8.747 -3.966 18.189 1.00 97.94 278 GLU A CA 1
ATOM 2181 C C . GLU A 1 278 ? 8.687 -3.189 16.869 1.00 97.94 278 GLU A C 1
ATOM 2183 O O . GLU A 1 278 ? 8.520 -1.972 16.886 1.00 97.94 278 GLU A O 1
ATOM 2188 N N . GLY A 1 279 ? 8.773 -3.872 15.722 1.00 97.81 279 GLY A N 1
ATOM 2189 C CA . GLY A 1 279 ? 8.626 -3.223 14.419 1.00 97.81 279 GLY A CA 1
ATOM 2190 C C . GLY A 1 279 ? 7.216 -2.670 14.189 1.00 97.81 279 GLY A C 1
ATOM 2191 O O . GLY A 1 279 ? 7.073 -1.548 13.708 1.00 97.81 279 GLY A O 1
ATOM 2192 N N . TYR A 1 280 ? 6.173 -3.402 14.590 1.00 98.25 280 TYR A N 1
ATOM 2193 C CA . TYR A 1 280 ? 4.797 -2.899 14.551 1.00 98.25 280 TYR A CA 1
ATOM 2194 C C . TYR A 1 280 ? 4.624 -1.665 15.453 1.00 98.25 280 TYR A C 1
ATOM 2196 O O . TYR A 1 280 ? 4.090 -0.636 15.034 1.00 98.25 280 TYR A O 1
ATOM 2204 N N . ASP A 1 281 ? 5.127 -1.738 16.685 1.00 98.19 281 ASP A N 1
ATOM 2205 C CA . ASP A 1 281 ? 5.001 -0.666 17.671 1.00 98.19 281 ASP A CA 1
ATOM 2206 C C . ASP A 1 281 ? 5.817 0.573 17.274 1.00 98.19 281 ASP A C 1
ATOM 2208 O O . ASP A 1 281 ? 5.381 1.692 17.542 1.00 98.19 281 ASP A O 1
ATOM 2212 N N . LEU A 1 282 ? 6.927 0.415 16.545 1.00 97.94 282 LEU A N 1
ATOM 2213 C CA . LEU A 1 282 ? 7.679 1.530 15.963 1.00 97.94 282 LEU A CA 1
ATOM 2214 C C . LEU A 1 282 ? 6.819 2.372 15.006 1.00 97.94 282 LEU A C 1
ATOM 2216 O O . LEU A 1 282 ? 6.909 3.604 15.022 1.00 97.94 282 LEU A O 1
ATOM 2220 N N . VAL A 1 283 ? 5.966 1.738 14.192 1.00 97.50 283 VAL A N 1
ATOM 2221 C CA . VAL A 1 283 ? 5.040 2.459 13.300 1.00 97.50 283 VAL A CA 1
ATOM 2222 C C . VAL A 1 283 ? 4.057 3.294 14.124 1.00 97.50 283 VAL A C 1
ATOM 2224 O O . VAL A 1 283 ? 3.882 4.485 13.851 1.00 97.50 283 VAL A O 1
ATOM 2227 N N . LEU A 1 284 ? 3.480 2.714 15.183 1.00 97.88 284 LEU A N 1
ATOM 2228 C CA . LEU A 1 284 ? 2.561 3.423 16.083 1.00 97.88 284 LEU A CA 1
ATOM 2229 C C . LEU A 1 284 ? 3.240 4.577 16.827 1.00 97.88 284 LEU A C 1
ATOM 2231 O O . LEU A 1 284 ? 2.665 5.663 16.928 1.00 97.88 284 LEU A O 1
ATOM 2235 N N . GLN A 1 285 ? 4.460 4.365 17.327 1.00 97.50 285 GLN A N 1
ATOM 2236 C CA . GLN A 1 285 ? 5.243 5.385 18.029 1.00 97.50 285 GLN A CA 1
ATOM 2237 C C . GLN A 1 285 ? 5.484 6.595 17.136 1.00 97.50 285 GLN A C 1
ATOM 2239 O O . GLN A 1 285 ? 5.229 7.722 17.549 1.00 97.50 285 GLN A O 1
ATOM 2244 N N . ARG A 1 286 ? 5.918 6.380 15.889 1.00 95.94 286 ARG A N 1
ATOM 2245 C CA . ARG A 1 286 ? 6.188 7.479 14.953 1.00 95.94 286 ARG A CA 1
ATOM 2246 C C . ARG A 1 286 ? 4.933 8.240 14.568 1.00 95.94 286 ARG A C 1
ATOM 2248 O O . ARG A 1 286 ? 4.950 9.466 14.539 1.00 95.94 286 ARG A O 1
ATOM 2255 N N . ARG A 1 287 ? 3.831 7.533 14.316 1.00 93.62 287 ARG A N 1
ATOM 2256 C CA . ARG A 1 287 ? 2.535 8.173 14.054 1.00 93.62 287 ARG A CA 1
ATOM 2257 C C . ARG A 1 287 ? 2.062 9.000 15.250 1.00 93.62 287 ARG A C 1
ATOM 2259 O O . ARG A 1 287 ? 1.618 10.128 15.061 1.00 93.62 287 ARG A O 1
ATOM 2266 N N . SER A 1 288 ? 2.219 8.480 16.464 1.00 95.06 288 SER A N 1
ATOM 2267 C CA . SER A 1 288 ? 1.872 9.197 17.697 1.00 95.06 288 SER A CA 1
ATOM 2268 C C . SER A 1 288 ? 2.769 10.418 17.921 1.00 95.06 288 SER A C 1
ATOM 2270 O O . SER A 1 288 ? 2.276 11.478 18.298 1.00 95.06 288 SER A O 1
ATOM 2272 N N . GLN A 1 289 ? 4.066 10.303 17.626 1.00 95.56 289 GLN A N 1
ATOM 2273 C CA . GLN A 1 289 ? 5.032 11.397 17.726 1.00 95.56 289 GLN A CA 1
ATOM 2274 C C . GLN A 1 289 ? 4.693 12.551 16.770 1.00 95.56 289 GLN A C 1
ATOM 2276 O O . GLN A 1 289 ? 4.715 13.705 17.188 1.00 95.56 289 GLN A O 1
ATOM 2281 N N . LEU A 1 290 ? 4.292 12.256 15.527 1.00 92.62 290 LEU A N 1
ATOM 2282 C CA . LEU A 1 290 ? 3.853 13.282 14.571 1.00 92.62 290 LEU A CA 1
ATOM 2283 C C . LEU A 1 290 ? 2.624 14.063 15.063 1.00 92.62 290 LEU A C 1
ATOM 2285 O O . LEU A 1 290 ? 2.504 15.256 14.795 1.00 92.62 290 LEU A O 1
ATOM 2289 N N . LEU A 1 291 ? 1.700 13.412 15.777 1.00 94.94 291 LEU A N 1
ATOM 2290 C CA . LEU A 1 291 ? 0.564 14.099 16.403 1.00 94.94 291 LEU A CA 1
ATOM 2291 C C . LEU A 1 291 ? 1.007 14.915 17.620 1.00 94.94 291 LEU A C 1
ATOM 2293 O O . LEU A 1 291 ? 0.535 16.036 17.812 1.00 94.94 291 LEU A O 1
ATOM 2297 N N . HIS A 1 292 ? 1.931 14.377 18.417 1.00 96.88 292 HIS A N 1
ATOM 2298 C CA . HIS A 1 292 ? 2.475 15.069 19.578 1.00 96.88 292 HIS A CA 1
ATOM 2299 C C . HIS A 1 292 ? 3.181 16.376 19.193 1.00 96.88 292 HIS A C 1
ATOM 2301 O O . HIS A 1 292 ? 2.922 17.414 19.796 1.00 96.88 292 HIS A O 1
ATOM 2307 N N . GLU A 1 293 ? 3.984 16.358 18.128 1.00 95.94 293 GLU A N 1
ATOM 2308 C CA . GLU A 1 293 ? 4.651 17.546 17.573 1.00 95.94 293 GLU A CA 1
ATOM 2309 C C . GLU A 1 293 ? 3.671 18.626 17.107 1.00 95.94 293 GLU A C 1
ATOM 2311 O O . GLU A 1 293 ? 4.006 19.810 17.104 1.00 95.94 293 GLU A O 1
ATOM 2316 N N . LYS A 1 294 ? 2.442 18.238 16.752 1.00 94.31 294 LYS A N 1
ATOM 2317 C CA . LYS A 1 294 ? 1.371 19.173 16.393 1.00 94.31 294 LYS A CA 1
ATOM 2318 C C . LYS A 1 294 ? 0.580 19.680 17.601 1.00 94.31 294 LYS A C 1
ATOM 2320 O O . LYS A 1 294 ? -0.220 20.594 17.432 1.00 94.31 294 LYS A O 1
ATOM 2325 N N . GLY A 1 295 ? 0.807 19.130 18.796 1.00 96.88 295 GLY A N 1
ATOM 2326 C CA . GLY A 1 295 ? 0.174 19.552 20.050 1.00 96.88 295 GLY A CA 1
ATOM 2327 C C . GLY A 1 295 ? -0.770 18.529 20.687 1.00 96.88 295 GLY A C 1
ATOM 2328 O O . GLY A 1 295 ? -1.397 18.844 21.695 1.00 96.88 295 GLY A O 1
ATOM 2329 N N . PHE A 1 296 ? -0.885 17.313 20.143 1.00 97.81 296 PHE A N 1
ATOM 2330 C CA . PHE A 1 296 ? -1.644 16.242 20.794 1.00 97.81 296 PHE A CA 1
ATOM 2331 C C . PHE A 1 296 ? -0.891 15.679 22.012 1.00 97.81 296 PHE A C 1
ATOM 2333 O O . PHE A 1 296 ? 0.334 15.806 22.134 1.00 97.81 296 PHE A O 1
ATOM 2340 N N . ARG A 1 297 ? -1.605 15.015 22.931 1.00 96.31 297 ARG A N 1
ATOM 2341 C CA . ARG A 1 297 ? -0.954 14.349 24.069 1.00 96.31 297 ARG A CA 1
ATOM 2342 C C . ARG A 1 297 ? 0.001 13.251 23.592 1.00 96.31 297 ARG A C 1
ATOM 2344 O O . ARG A 1 297 ? -0.267 12.561 22.611 1.00 96.31 297 ARG A O 1
ATOM 2351 N N . GLN A 1 298 ? 1.089 13.045 24.327 1.00 96.88 298 GLN A N 1
ATOM 2352 C CA . GLN A 1 298 ? 1.982 11.919 24.072 1.00 96.88 298 GLN A CA 1
ATOM 2353 C C . GLN A 1 298 ? 1.268 10.598 24.408 1.00 96.88 298 GLN A C 1
ATOM 2355 O O . GLN A 1 298 ? 0.611 10.490 25.448 1.00 96.88 298 GLN A O 1
ATOM 2360 N N . LEU A 1 299 ? 1.384 9.611 23.516 1.00 97.62 299 LEU A N 1
ATOM 2361 C CA . LEU A 1 299 ? 0.900 8.246 23.727 1.00 97.62 299 LEU A CA 1
ATOM 2362 C C . LEU A 1 299 ? 2.085 7.332 24.032 1.00 97.62 299 LEU A C 1
ATOM 2364 O O . LEU A 1 299 ? 3.059 7.315 23.278 1.00 97.62 299 LEU A O 1
ATOM 2368 N N . ASP A 1 300 ? 1.983 6.554 25.105 1.00 97.38 300 ASP A N 1
ATOM 2369 C CA . ASP A 1 300 ? 2.963 5.521 25.430 1.00 97.38 300 ASP A CA 1
ATOM 2370 C C . ASP A 1 300 ? 2.484 4.161 24.913 1.00 97.38 300 ASP A C 1
ATOM 2372 O O . ASP A 1 300 ? 1.620 3.521 25.511 1.00 97.38 300 ASP A O 1
ATOM 2376 N N . VAL A 1 301 ? 3.062 3.681 23.809 1.00 96.56 301 VAL A N 1
ATOM 2377 C CA . VAL A 1 301 ? 2.685 2.378 23.230 1.00 96.56 301 VAL A CA 1
ATOM 2378 C C . VAL A 1 301 ? 3.030 1.185 24.134 1.00 96.56 301 VAL A C 1
ATOM 2380 O O . VAL A 1 301 ? 2.560 0.080 23.875 1.00 96.56 301 VAL A O 1
ATOM 2383 N N . GLY A 1 302 ? 3.821 1.379 25.195 1.00 96.38 302 GLY A N 1
ATOM 2384 C CA . GLY A 1 302 ? 4.023 0.370 26.233 1.00 96.38 302 GLY A CA 1
ATOM 2385 C C . GLY A 1 302 ? 2.778 0.150 27.100 1.00 96.38 302 GLY A C 1
ATOM 2386 O O . GLY A 1 302 ? 2.618 -0.915 27.696 1.00 96.38 302 GLY A O 1
ATOM 2387 N N . ARG A 1 303 ? 1.855 1.120 27.144 1.00 97.94 303 ARG A N 1
ATOM 2388 C CA . ARG A 1 303 ? 0.574 1.018 27.852 1.00 97.94 303 ARG A CA 1
ATOM 2389 C C . ARG A 1 303 ? -0.511 0.536 26.895 1.00 97.94 303 ARG A C 1
ATOM 2391 O O . ARG A 1 303 ? -0.782 1.175 25.883 1.00 97.94 303 ARG A O 1
ATOM 2398 N N . SER A 1 304 ? -1.200 -0.551 27.248 1.00 98.06 304 SER A N 1
ATOM 2399 C CA . SER A 1 304 ? -2.199 -1.194 26.379 1.00 98.06 304 SER A CA 1
ATOM 2400 C C . SER A 1 304 ? -3.286 -0.237 25.878 1.00 98.06 304 SER A C 1
ATOM 2402 O O . SER A 1 304 ? -3.665 -0.300 24.709 1.00 98.06 304 SER A O 1
ATOM 2404 N N . GLU A 1 305 ? -3.767 0.672 26.729 1.00 98.19 305 GLU A N 1
ATOM 2405 C CA . GLU A 1 305 ? -4.794 1.647 26.348 1.00 98.19 305 GLU A CA 1
ATOM 2406 C C . GLU A 1 305 ? -4.284 2.674 25.330 1.00 98.19 305 GLU A C 1
ATOM 2408 O O . GLU A 1 305 ? -4.939 2.910 24.315 1.00 98.19 305 GLU A O 1
ATOM 2413 N N . ASP A 1 306 ? -3.101 3.244 25.565 1.00 98.50 306 ASP A N 1
ATOM 2414 C CA . ASP A 1 306 ? -2.485 4.212 24.654 1.00 98.50 306 ASP A CA 1
ATOM 2415 C C . ASP A 1 306 ? -2.095 3.552 23.332 1.00 98.50 306 ASP A C 1
ATOM 2417 O O . ASP A 1 306 ? -2.289 4.140 22.270 1.00 98.50 306 ASP A O 1
ATOM 2421 N N . ARG A 1 307 ? -1.626 2.300 23.368 1.00 98.44 307 ARG A N 1
ATOM 2422 C CA . ARG A 1 307 ? -1.358 1.514 22.163 1.00 98.44 307 ARG A CA 1
ATOM 2423 C C . ARG A 1 307 ? -2.623 1.257 21.346 1.00 98.44 307 ARG A C 1
ATOM 2425 O O . ARG A 1 307 ? -2.596 1.404 20.125 1.00 98.44 307 ARG A O 1
ATOM 2432 N N . ALA A 1 308 ? -3.732 0.898 21.994 1.00 98.56 308 ALA A N 1
ATOM 2433 C CA . ALA A 1 308 ? -5.014 0.705 21.317 1.00 98.56 308 ALA A CA 1
ATOM 2434 C C . ALA A 1 308 ? -5.523 2.016 20.699 1.00 98.56 308 ALA A C 1
ATOM 2436 O O . ALA A 1 308 ? -5.918 2.028 19.532 1.00 98.56 308 ALA A O 1
ATOM 2437 N N . LEU A 1 309 ? -5.432 3.130 21.432 1.00 98.50 309 LEU A N 1
ATOM 2438 C CA . LEU A 1 309 ? -5.774 4.449 20.902 1.00 98.50 309 LEU A CA 1
ATOM 2439 C C . LEU A 1 309 ? -4.869 4.836 19.721 1.00 98.50 309 LEU A C 1
ATOM 2441 O O . LEU A 1 309 ? -5.374 5.304 18.705 1.00 98.50 309 LEU A O 1
ATOM 2445 N N . ALA A 1 310 ? -3.559 4.582 19.801 1.00 98.38 310 ALA A N 1
ATOM 2446 C CA . ALA A 1 310 ? -2.624 4.829 18.704 1.00 98.38 310 ALA A CA 1
ATOM 2447 C C . ALA A 1 310 ? -3.001 4.037 17.443 1.00 98.38 310 ALA A C 1
ATOM 2449 O O . ALA A 1 310 ? -2.988 4.593 16.343 1.00 98.38 310 ALA A O 1
ATOM 2450 N N . ARG A 1 311 ? -3.403 2.763 17.587 1.00 98.19 311 ARG A N 1
ATOM 2451 C CA . ARG A 1 311 ? -3.922 1.957 16.466 1.00 98.19 311 ARG A CA 1
ATOM 2452 C C . ARG A 1 311 ? -5.185 2.565 15.862 1.00 98.19 311 ARG A C 1
ATOM 2454 O O . ARG A 1 311 ? -5.280 2.656 14.644 1.00 98.19 311 ARG A O 1
ATOM 2461 N N . ILE A 1 312 ? -6.133 3.003 16.688 1.00 98.31 312 ILE A N 1
ATOM 2462 C CA . ILE A 1 312 ? -7.385 3.610 16.215 1.00 98.31 312 ILE A CA 1
ATOM 2463 C C . ILE A 1 312 ? -7.122 4.932 15.483 1.00 98.31 312 ILE A C 1
ATOM 2465 O O . ILE A 1 312 ? -7.692 5.154 14.417 1.00 98.31 312 ILE A O 1
ATOM 2469 N N . LEU A 1 313 ? -6.233 5.782 16.004 1.00 97.88 313 LEU A N 1
ATOM 2470 C CA . LEU A 1 313 ? -5.819 7.020 15.337 1.00 97.88 313 LEU A CA 1
ATOM 2471 C C . LEU A 1 313 ? -5.150 6.733 13.982 1.00 97.88 313 LEU A C 1
ATOM 2473 O O . LEU A 1 313 ? -5.406 7.438 13.007 1.00 97.88 313 LEU A O 1
ATOM 2477 N N . CYS A 1 314 ? -4.328 5.680 13.898 1.00 96.31 314 CYS A N 1
ATOM 2478 C CA . CYS A 1 314 ? -3.722 5.247 12.636 1.00 96.31 314 CYS A CA 1
ATOM 2479 C C . CYS A 1 314 ? -4.770 4.743 11.634 1.00 96.31 314 CYS A C 1
ATOM 2481 O O . CYS A 1 314 ? -4.764 5.203 10.492 1.00 96.31 314 CYS A O 1
ATOM 2483 N N . MET A 1 315 ? -5.698 3.874 12.056 1.00 96.38 315 MET A N 1
ATOM 2484 C CA . MET A 1 315 ? -6.780 3.374 11.194 1.00 96.38 315 MET A CA 1
ATOM 2485 C C . MET A 1 315 ? -7.680 4.515 10.711 1.00 96.38 315 MET A C 1
ATOM 2487 O O . MET A 1 315 ? -8.064 4.551 9.549 1.00 96.38 315 MET A O 1
ATOM 2491 N N . GLY A 1 316 ? -7.964 5.494 11.569 1.00 95.38 316 GLY A N 1
ATOM 2492 C CA . GLY A 1 316 ? -8.728 6.690 11.215 1.00 95.38 316 GLY A CA 1
ATOM 2493 C C . GLY A 1 316 ? -8.009 7.673 10.285 1.00 95.38 316 GLY A C 1
ATOM 2494 O O . GLY A 1 316 ? -8.567 8.723 9.974 1.00 95.38 316 GLY A O 1
ATOM 2495 N N . GLY A 1 317 ? -6.760 7.391 9.890 1.00 92.38 317 GLY A N 1
ATOM 2496 C CA . GLY A 1 317 ? -5.959 8.282 9.051 1.00 92.38 317 GLY A CA 1
ATOM 2497 C C . GLY A 1 317 ? -5.642 9.627 9.710 1.00 92.38 317 GLY A C 1
ATOM 2498 O O . GLY A 1 317 ? -5.341 10.593 9.010 1.00 92.38 317 GLY A O 1
ATOM 2499 N N . VAL A 1 318 ? -5.708 9.711 11.043 1.00 94.06 318 VAL A N 1
ATOM 2500 C CA . VAL A 1 318 ? -5.628 10.975 11.781 1.00 94.06 318 VAL A CA 1
ATOM 2501 C C . VAL A 1 318 ? -4.244 11.599 11.623 1.00 94.06 318 VAL A C 1
ATOM 2503 O O . VAL A 1 318 ? -3.225 10.955 11.893 1.00 94.06 318 VAL A O 1
ATOM 2506 N N . ALA A 1 319 ? -4.208 12.853 11.168 1.00 90.62 319 ALA A N 1
ATOM 2507 C CA . ALA A 1 319 ? -2.975 13.584 10.880 1.00 90.62 319 ALA A CA 1
ATOM 2508 C C . ALA A 1 319 ? -2.925 14.990 11.504 1.00 90.62 319 ALA A C 1
ATOM 2510 O O . ALA A 1 319 ? -1.874 15.629 11.450 1.00 90.62 319 ALA A O 1
ATOM 2511 N N . ASP A 1 320 ? -4.017 15.472 12.092 1.00 91.69 320 ASP A N 1
ATOM 2512 C CA . ASP A 1 320 ? -4.155 16.787 12.723 1.00 91.69 320 ASP A CA 1
ATOM 2513 C C . ASP A 1 320 ? -4.694 16.662 14.158 1.00 91.69 320 ASP A C 1
ATOM 2515 O O . ASP A 1 320 ? -5.283 15.646 14.537 1.00 91.69 320 ASP A O 1
ATOM 2519 N N . VAL A 1 321 ? -4.448 17.691 14.974 1.00 95.25 321 VAL A N 1
ATOM 2520 C CA . VAL A 1 321 ? -4.809 17.685 16.402 1.00 95.25 321 VAL A CA 1
ATOM 2521 C C . VAL A 1 321 ? -6.312 17.763 16.612 1.00 95.25 321 VAL A C 1
ATOM 2523 O O . VAL A 1 321 ? -6.821 17.127 17.526 1.00 95.25 321 VAL A O 1
ATOM 2526 N N . GLU A 1 322 ? -7.030 18.499 15.769 1.00 94.44 322 GLU A N 1
ATOM 2527 C CA . GLU A 1 322 ? -8.481 18.675 15.881 1.00 94.44 322 GLU A CA 1
ATOM 2528 C C . GLU A 1 322 ? -9.192 17.319 15.781 1.00 94.44 322 GLU A C 1
ATOM 2530 O O . GLU A 1 322 ? -9.994 16.950 16.644 1.00 94.44 322 GLU A O 1
ATOM 2535 N N . THR A 1 323 ? -8.815 16.520 14.783 1.00 94.81 323 THR A N 1
ATOM 2536 C CA . THR A 1 323 ? -9.318 15.161 14.600 1.00 94.81 323 THR A CA 1
ATOM 2537 C C . THR A 1 323 ? -8.789 14.215 15.684 1.00 94.81 323 THR A C 1
ATOM 2539 O O . THR A 1 323 ? -9.536 13.369 16.170 1.00 94.81 323 THR A O 1
ATOM 2542 N N . ALA A 1 324 ? -7.538 14.353 16.136 1.00 97.19 324 ALA A N 1
ATOM 2543 C CA . ALA A 1 324 ? -7.019 13.531 17.235 1.00 97.19 324 ALA A CA 1
ATOM 2544 C C . ALA A 1 324 ? -7.779 13.762 18.555 1.00 97.19 324 ALA A C 1
ATOM 2546 O O . ALA A 1 324 ? -8.109 12.805 19.260 1.00 97.19 324 ALA A O 1
ATOM 2547 N N . GLU A 1 325 ? -8.125 15.012 18.862 1.00 97.19 325 GLU A N 1
ATOM 2548 C CA . GLU A 1 325 ? -8.941 15.375 20.020 1.00 97.19 325 GLU A CA 1
ATOM 2549 C C . GLU A 1 325 ? -10.379 14.872 19.888 1.00 97.19 325 GLU A C 1
ATOM 2551 O O . GLU A 1 325 ? -10.930 14.367 20.865 1.00 97.19 325 GLU A O 1
ATOM 2556 N N . LEU A 1 326 ? -10.973 14.908 18.688 1.00 97.00 326 LEU A N 1
ATOM 2557 C CA . LEU A 1 326 ? -12.263 14.258 18.424 1.00 97.00 326 LEU A CA 1
ATOM 2558 C C . LEU A 1 326 ? -12.231 12.774 18.821 1.00 97.00 326 LEU A C 1
ATOM 2560 O O . LEU A 1 326 ? -13.113 12.302 19.543 1.00 97.00 326 LEU A O 1
ATOM 2564 N N . TYR A 1 327 ? -11.199 12.050 18.389 1.00 98.00 327 TYR A N 1
ATOM 2565 C CA . TYR A 1 327 ? -11.029 10.634 18.709 1.00 98.00 327 TYR A CA 1
ATOM 2566 C C . TYR A 1 327 ? -10.815 10.403 20.199 1.00 98.00 327 TYR A C 1
ATOM 2568 O O . TYR A 1 327 ? -11.447 9.519 20.777 1.00 98.00 327 TYR A O 1
ATOM 2576 N N . ARG A 1 328 ? -9.970 11.219 20.837 1.00 97.12 328 ARG A N 1
ATOM 2577 C CA . ARG A 1 328 ? -9.724 11.155 22.279 1.00 97.12 328 ARG A CA 1
ATOM 2578 C C . ARG A 1 328 ? -11.005 11.394 23.078 1.00 97.12 328 ARG A C 1
ATOM 2580 O O . ARG A 1 328 ? -11.305 10.617 23.979 1.00 97.12 328 ARG A O 1
ATOM 2587 N N . MET A 1 329 ? -11.787 12.413 22.719 1.00 96.56 329 MET A N 1
ATOM 2588 C CA . MET A 1 329 ? -13.065 12.706 23.368 1.00 96.56 329 MET A CA 1
ATOM 2589 C C . MET A 1 329 ? -14.026 11.524 23.261 1.00 96.56 329 MET A C 1
ATOM 2591 O O . MET A 1 329 ? -14.597 11.131 24.272 1.00 96.56 329 MET A O 1
ATOM 2595 N N . VAL A 1 330 ? -14.180 10.915 22.080 1.00 97.75 330 VAL A N 1
ATOM 2596 C CA . VAL A 1 330 ? -15.043 9.731 21.932 1.00 97.75 330 VAL A CA 1
ATOM 2597 C C . VAL A 1 330 ? -14.510 8.552 22.749 1.00 97.75 330 VAL A C 1
ATOM 2599 O O . VAL A 1 330 ? -15.288 7.913 23.457 1.00 97.75 330 VAL A O 1
ATOM 2602 N N . TRP A 1 331 ? -13.198 8.308 22.712 1.00 97.56 331 TRP A N 1
ATOM 2603 C CA . TRP A 1 331 ? -12.519 7.231 23.441 1.00 97.56 331 TRP A CA 1
ATOM 2604 C C . TRP A 1 331 ? -12.654 7.330 24.966 1.00 97.56 331 TRP A C 1
ATOM 2606 O O . TRP A 1 331 ? -12.741 6.317 25.661 1.00 97.56 331 TRP A O 1
ATOM 2616 N N . GLU A 1 332 ? -12.664 8.548 25.500 1.00 94.69 332 GLU A N 1
ATOM 2617 C CA . GLU A 1 332 ? -12.825 8.824 26.930 1.00 94.69 332 GLU A CA 1
ATOM 2618 C C . GLU A 1 332 ? -14.292 9.032 27.337 1.00 94.69 332 GLU A C 1
ATOM 2620 O O . GLU A 1 332 ? -14.618 8.993 28.523 1.00 94.69 332 GLU A O 1
ATOM 2625 N N . SER A 1 333 ? -15.191 9.244 26.373 1.00 92.75 333 SER A N 1
ATOM 2626 C CA . SER A 1 333 ? -16.599 9.509 26.656 1.00 92.75 333 SER A CA 1
ATOM 2627 C C . SER A 1 333 ? -17.344 8.272 27.156 1.00 92.75 333 SER A C 1
ATOM 2629 O O . SER A 1 333 ? -17.115 7.140 26.726 1.00 92.75 333 SER A O 1
ATOM 2631 N N . SER A 1 334 ? -18.370 8.516 27.971 1.00 87.69 334 SER A N 1
ATOM 2632 C CA . SER A 1 334 ? -19.363 7.500 28.330 1.00 87.69 334 SER A CA 1
ATOM 2633 C C . SER A 1 334 ? -20.141 6.973 27.122 1.00 87.69 334 SER A C 1
ATOM 2635 O O . SER A 1 334 ? -20.708 5.885 27.206 1.00 87.69 334 SER A O 1
ATOM 2637 N N . SER A 1 335 ? -20.154 7.706 26.000 1.00 86.06 335 SER A N 1
ATOM 2638 C CA . SER A 1 335 ? -20.868 7.288 24.799 1.00 86.06 335 SER A CA 1
ATOM 2639 C C . SER A 1 335 ? -20.303 5.978 24.250 1.00 86.06 335 SER A C 1
ATOM 2641 O O . SER A 1 335 ? -21.081 5.074 23.975 1.00 86.06 335 SER A O 1
ATOM 2643 N N . LEU A 1 336 ? -18.982 5.790 24.185 1.00 93.81 336 LEU A N 1
ATOM 2644 C CA . LEU A 1 336 ? -18.404 4.534 23.691 1.00 93.81 336 LEU A CA 1
ATOM 2645 C C . LEU A 1 336 ? -18.782 3.331 24.578 1.00 93.81 336 LEU A C 1
ATOM 2647 O O . LEU A 1 336 ? -19.021 2.233 24.072 1.00 93.81 336 LEU A O 1
ATOM 2651 N N . GLY A 1 337 ? -18.908 3.571 25.885 1.00 92.62 337 GLY A N 1
ATOM 2652 C CA . GLY A 1 337 ? -19.171 2.563 26.908 1.00 92.62 337 GLY A CA 1
ATOM 2653 C C . GLY A 1 337 ? -17.885 1.886 27.392 1.00 92.62 337 GLY A C 1
ATOM 2654 O O . GLY A 1 337 ? -17.030 1.505 26.593 1.00 92.62 337 GLY A O 1
ATOM 2655 N N . ALA A 1 338 ? -17.758 1.711 28.713 1.00 93.75 338 ALA A N 1
ATOM 2656 C CA . ALA A 1 338 ? -16.575 1.107 29.337 1.00 93.75 338 ALA A CA 1
ATOM 2657 C C . ALA A 1 338 ? -16.289 -0.308 28.808 1.00 93.75 338 ALA A C 1
ATOM 2659 O O . ALA A 1 338 ? -15.161 -0.588 28.419 1.00 93.75 338 ALA A O 1
ATOM 2660 N N . ALA A 1 339 ? -17.320 -1.151 28.681 1.00 95.50 339 ALA A N 1
ATOM 2661 C CA . ALA A 1 339 ? -17.173 -2.510 28.159 1.00 95.50 339 ALA A CA 1
ATOM 2662 C C . ALA A 1 339 ? -16.643 -2.535 26.712 1.00 95.50 339 ALA A C 1
ATOM 2664 O O . ALA A 1 339 ? -15.743 -3.307 26.391 1.00 95.50 339 ALA A O 1
ATOM 2665 N N . THR A 1 340 ? -17.146 -1.651 25.840 1.00 96.94 340 THR A N 1
ATOM 2666 C CA . THR A 1 340 ? -16.652 -1.533 24.458 1.00 96.94 340 THR A CA 1
ATOM 2667 C C . THR A 1 340 ? -15.176 -1.151 24.439 1.00 96.94 340 THR A C 1
ATOM 2669 O O . THR A 1 340 ? -14.390 -1.738 23.698 1.00 96.94 340 THR A O 1
ATOM 2672 N N . LYS A 1 341 ? -14.795 -0.166 25.261 1.00 97.94 341 LYS A N 1
ATOM 2673 C CA . LYS A 1 341 ? -13.415 0.304 25.369 1.00 97.94 341 LYS A CA 1
ATOM 2674 C C . LYS A 1 341 ? -12.491 -0.801 25.877 1.00 97.94 341 LYS A C 1
ATOM 2676 O O . LYS A 1 341 ? -11.450 -1.025 25.272 1.00 97.94 341 LYS A O 1
ATOM 2681 N N . GLU A 1 342 ? -12.869 -1.502 26.942 1.00 98.06 342 GLU A N 1
ATOM 2682 C CA . GLU A 1 342 ? -12.098 -2.618 27.504 1.00 98.06 342 GLU A CA 1
ATOM 2683 C C . GLU A 1 342 ? -11.874 -3.730 26.470 1.00 98.06 342 GLU A C 1
ATOM 2685 O O . GLU A 1 342 ? -10.741 -4.175 26.281 1.00 98.06 342 GLU A O 1
ATOM 2690 N N . GLU A 1 343 ? -12.916 -4.112 25.726 1.00 98.19 343 GLU A N 1
ATOM 2691 C CA . GLU A 1 343 ? -12.803 -5.115 24.663 1.00 98.19 343 GLU A CA 1
ATOM 2692 C C . GLU A 1 343 ? -11.934 -4.649 23.492 1.00 98.19 343 GLU A C 1
ATOM 2694 O O . GLU A 1 343 ? -11.128 -5.425 22.980 1.00 98.19 343 GLU A O 1
ATOM 2699 N N . LEU A 1 344 ? -12.037 -3.380 23.084 1.00 98.50 344 LEU A N 1
ATOM 2700 C CA . LEU A 1 344 ? -11.149 -2.814 22.067 1.00 98.50 344 LEU A CA 1
ATOM 2701 C C . LEU A 1 344 ? -9.698 -2.788 22.545 1.00 98.50 344 LEU A C 1
ATOM 2703 O O . LEU A 1 344 ? -8.812 -3.179 21.788 1.00 98.50 344 LEU A O 1
ATOM 2707 N N . VAL A 1 345 ? -9.442 -2.373 23.791 1.00 98.62 345 VAL A N 1
ATOM 2708 C CA . VAL A 1 345 ? -8.095 -2.390 24.380 1.00 98.62 345 VAL A CA 1
ATOM 2709 C C . VAL A 1 345 ? -7.541 -3.807 24.376 1.00 98.62 345 VAL A C 1
ATOM 2711 O O . VAL A 1 345 ? -6.405 -4.002 23.952 1.00 98.62 345 VAL A O 1
ATOM 2714 N N . ARG A 1 346 ? -8.325 -4.805 24.783 1.00 98.31 346 ARG A N 1
ATOM 2715 C CA . ARG A 1 346 ? -7.897 -6.205 24.752 1.00 98.31 346 ARG A CA 1
ATOM 2716 C C . ARG A 1 346 ? -7.616 -6.668 23.320 1.00 98.31 346 ARG A C 1
ATOM 2718 O O . ARG A 1 346 ? -6.491 -7.050 23.013 1.00 98.31 346 ARG A O 1
ATOM 2725 N N . ALA A 1 347 ? -8.603 -6.584 22.428 1.00 97.94 347 ALA A N 1
ATOM 2726 C CA . ALA A 1 347 ? -8.523 -7.156 21.086 1.00 97.94 347 ALA A CA 1
ATOM 2727 C C . ALA A 1 347 ? -7.476 -6.473 20.188 1.00 97.94 347 ALA A C 1
ATOM 2729 O O . ALA A 1 347 ? -6.780 -7.144 19.430 1.00 97.94 347 ALA A O 1
ATOM 2730 N N . LEU A 1 348 ? -7.295 -5.152 20.302 1.00 98.06 348 LEU A N 1
ATOM 2731 C CA . LEU A 1 348 ? -6.264 -4.413 19.562 1.00 98.06 348 LEU A CA 1
ATOM 2732 C C . LEU A 1 348 ? -4.846 -4.631 20.121 1.00 98.06 348 LEU A C 1
ATOM 2734 O O . LEU A 1 348 ? -3.874 -4.170 19.517 1.00 98.06 348 LEU A O 1
ATOM 2738 N N . ASN A 1 349 ? -4.684 -5.317 21.253 1.00 98.31 349 ASN A N 1
ATOM 2739 C CA . ASN A 1 349 ? -3.369 -5.652 21.798 1.00 98.31 349 ASN A CA 1
ATOM 2740 C C . ASN A 1 349 ? -2.915 -7.091 21.540 1.00 98.31 349 ASN A C 1
ATOM 2742 O O . ASN A 1 349 ? -1.757 -7.392 21.830 1.00 98.31 349 ASN A O 1
ATOM 2746 N N . ILE A 1 350 ? -3.772 -7.920 20.940 1.00 97.75 350 ILE A N 1
ATOM 2747 C CA . ILE A 1 350 ? -3.434 -9.277 20.507 1.00 97.75 350 ILE A CA 1
ATOM 2748 C C . ILE A 1 350 ? -2.475 -9.209 19.312 1.00 97.75 350 ILE A C 1
ATOM 2750 O O . ILE A 1 350 ? -2.748 -8.527 18.318 1.00 97.75 350 ILE A O 1
ATOM 2754 N N . ASP A 1 351 ? -1.359 -9.932 19.409 1.00 96.88 351 ASP A N 1
ATOM 2755 C CA . ASP A 1 351 ? -0.337 -9.993 18.356 1.00 96.88 351 ASP A CA 1
ATOM 2756 C C . ASP A 1 351 ? -0.712 -10.932 17.216 1.00 96.88 351 ASP A C 1
ATOM 2758 O O . ASP A 1 351 ? -0.408 -10.647 16.057 1.00 96.88 351 ASP A O 1
ATOM 2762 N N . GLY A 1 352 ? -1.405 -12.016 17.561 1.00 95.94 352 GLY A N 1
ATOM 2763 C CA . GLY A 1 352 ? -1.763 -13.113 16.677 1.00 95.94 352 GLY A CA 1
ATOM 2764 C C . GLY A 1 352 ? -0.868 -14.326 16.909 1.00 95.94 352 GLY A C 1
ATOM 2765 O O . GLY A 1 352 ? 0.332 -14.304 16.642 1.00 95.94 352 GLY A O 1
ATOM 2766 N N . SER A 1 353 ? -1.468 -15.406 17.390 1.00 94.25 353 SER A N 1
ATOM 2767 C CA . SER A 1 353 ? -0.874 -16.741 17.457 1.00 94.25 353 SER A CA 1
ATOM 2768 C C . SER A 1 353 ? -1.950 -17.790 17.180 1.00 94.25 353 SER A C 1
ATOM 2770 O O . SER A 1 353 ? -3.117 -17.453 16.992 1.00 94.25 353 SER A O 1
ATOM 2772 N N . VAL A 1 354 ? -1.582 -19.071 17.138 1.00 91.31 354 VAL A N 1
ATOM 2773 C CA . VAL A 1 354 ? -2.571 -20.153 16.980 1.00 91.31 354 VAL A CA 1
ATOM 2774 C C . VAL A 1 354 ? -3.510 -20.223 18.184 1.00 91.31 354 VAL A C 1
ATOM 2776 O O . VAL A 1 354 ? -4.709 -20.459 18.040 1.00 91.31 354 VAL A O 1
ATOM 2779 N N . GLU A 1 355 ? -2.960 -20.020 19.378 1.00 91.94 355 GLU A N 1
ATOM 2780 C CA . GLU A 1 355 ? -3.678 -20.052 20.649 1.00 91.94 355 GLU A CA 1
ATOM 2781 C C . GLU A 1 355 ? -4.580 -18.825 20.804 1.00 91.94 355 GLU A C 1
ATOM 2783 O O . GLU A 1 355 ? -5.725 -18.946 21.250 1.00 91.94 355 GLU A O 1
ATOM 2788 N N . GLU A 1 356 ? -4.089 -17.657 20.383 1.00 93.88 356 GLU A N 1
ATOM 2789 C CA . GLU A 1 356 ? -4.812 -16.389 20.429 1.00 93.88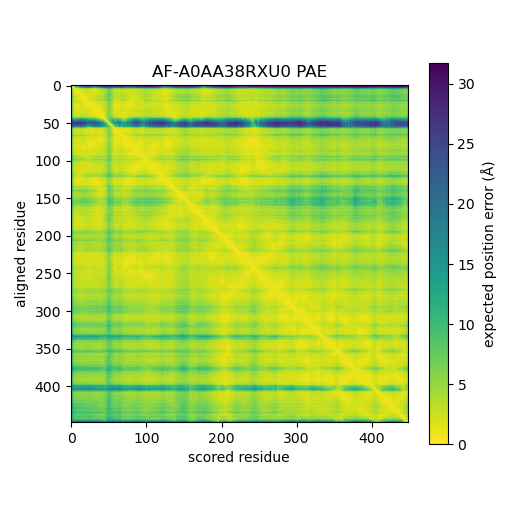 356 GLU A CA 1
ATOM 2790 C C . GLU A 1 356 ? -4.748 -15.668 19.068 1.00 93.88 356 GLU A C 1
ATOM 2792 O O . GLU A 1 356 ? -3.926 -14.768 18.861 1.00 93.88 356 GLU A O 1
ATOM 2797 N N . PRO A 1 357 ? -5.608 -16.058 18.104 1.00 95.50 357 PRO A N 1
ATOM 2798 C CA . PRO A 1 357 ? -5.621 -15.429 16.791 1.00 95.50 357 PRO A CA 1
ATOM 2799 C C . PRO A 1 357 ? -6.031 -13.959 16.878 1.00 95.50 357 PRO A C 1
ATOM 2801 O O . PRO A 1 357 ? -7.011 -13.615 17.543 1.00 95.50 357 PRO A O 1
ATOM 2804 N N . ALA A 1 358 ? -5.314 -13.096 16.162 1.00 97.00 358 ALA A N 1
ATOM 2805 C CA . ALA A 1 358 ? -5.687 -11.694 16.019 1.00 97.00 358 ALA A CA 1
ATOM 2806 C C . ALA A 1 358 ? -6.762 -11.519 14.937 1.00 97.00 358 ALA A C 1
ATOM 2808 O O . ALA A 1 358 ? -6.917 -12.366 14.055 1.00 97.00 358 ALA A O 1
ATOM 2809 N N . VAL A 1 359 ? -7.473 -10.390 14.968 1.00 97.19 359 VAL A N 1
ATOM 2810 C CA . VAL A 1 359 ? -8.418 -10.004 13.911 1.00 97.19 359 VAL A CA 1
ATOM 2811 C C . VAL A 1 359 ? -7.833 -8.866 13.079 1.00 97.19 359 VAL A C 1
ATOM 2813 O O . VAL A 1 359 ? -7.368 -7.867 13.627 1.00 97.19 359 VAL A O 1
ATOM 2816 N N . GLN A 1 360 ? -7.888 -9.016 11.756 1.00 96.56 360 GLN A N 1
ATOM 2817 C CA . GLN A 1 360 ? -7.593 -7.980 10.770 1.00 96.56 360 GLN A CA 1
ATOM 2818 C C . GLN A 1 360 ? -8.919 -7.484 10.161 1.00 96.56 360 GLN A C 1
ATOM 2820 O O . GLN A 1 360 ? -9.527 -8.191 9.349 1.00 96.56 360 GLN A O 1
ATOM 2825 N N . PRO A 1 361 ? -9.415 -6.297 10.549 1.00 97.00 361 PRO A N 1
ATOM 2826 C CA . PRO A 1 361 ? -10.682 -5.764 10.063 1.00 97.00 361 PRO A CA 1
ATOM 2827 C C . PRO A 1 361 ? -10.486 -5.052 8.712 1.00 97.00 361 PRO A C 1
ATOM 2829 O O . PRO A 1 361 ? -10.476 -3.826 8.632 1.00 97.00 361 PRO A O 1
ATOM 2832 N N . THR A 1 362 ? -10.298 -5.816 7.637 1.00 95.12 362 THR A N 1
ATOM 2833 C CA . THR A 1 362 ? -9.945 -5.276 6.316 1.00 95.12 362 THR A CA 1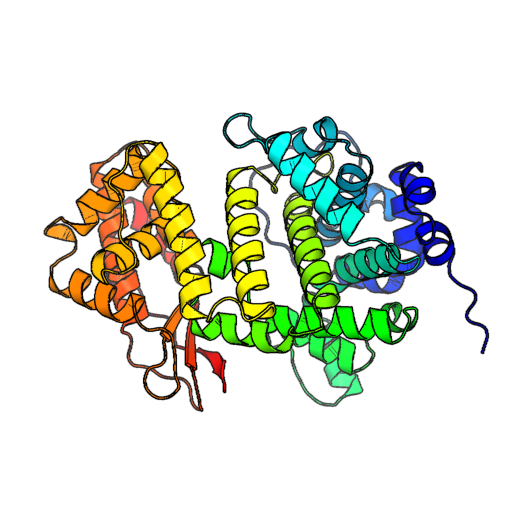
ATOM 2834 C C . THR A 1 362 ? -10.984 -4.304 5.760 1.00 95.12 362 THR A C 1
ATOM 2836 O O . THR A 1 362 ? -12.167 -4.636 5.712 1.00 95.12 362 THR A O 1
ATOM 2839 N N . TYR A 1 363 ? -10.532 -3.118 5.325 1.00 95.75 363 TYR A N 1
ATOM 2840 C CA . TYR A 1 363 ? -11.316 -1.920 4.959 1.00 95.75 363 TYR A CA 1
ATOM 2841 C C . TYR A 1 363 ? -11.873 -1.093 6.125 1.00 95.75 363 TYR A C 1
ATOM 2843 O O . TYR A 1 363 ? -12.525 -0.070 5.890 1.00 95.75 363 TYR A O 1
ATOM 2851 N N . MET A 1 364 ? -11.586 -1.448 7.377 1.00 97.88 364 MET A N 1
ATOM 2852 C CA . MET A 1 364 ? -11.979 -0.621 8.519 1.00 97.88 364 MET A CA 1
ATOM 2853 C C . MET A 1 364 ? -11.393 0.799 8.487 1.00 97.88 364 MET A C 1
ATOM 2855 O O . MET A 1 364 ? -12.139 1.726 8.804 1.00 97.88 364 MET A O 1
ATOM 2859 N N . PRO A 1 365 ? -10.130 1.034 8.071 1.00 97.19 365 PRO A N 1
ATOM 2860 C CA . PRO A 1 365 ? -9.604 2.388 7.933 1.00 97.19 365 PRO A CA 1
ATOM 2861 C C . PRO A 1 365 ? -10.471 3.274 7.031 1.00 97.19 365 PRO A C 1
ATOM 2863 O O . PRO A 1 365 ? -10.827 4.397 7.397 1.00 97.19 365 PRO A O 1
ATOM 2866 N N . ALA A 1 366 ? -10.884 2.745 5.875 1.00 95.56 366 ALA A N 1
ATOM 2867 C CA . ALA A 1 366 ? -11.773 3.440 4.950 1.00 95.56 366 ALA A CA 1
ATOM 2868 C C . ALA A 1 366 ? -13.169 3.652 5.554 1.00 95.56 366 ALA A C 1
ATOM 2870 O O . ALA A 1 366 ? -13.738 4.732 5.407 1.00 95.56 366 ALA A O 1
ATOM 2871 N N . LEU A 1 367 ? -13.690 2.658 6.279 1.00 97.88 367 LEU A N 1
ATOM 2872 C CA . LEU A 1 367 ? -14.978 2.740 6.962 1.00 97.88 367 LEU A CA 1
ATOM 2873 C C . LEU A 1 367 ? -15.002 3.856 8.010 1.00 97.88 367 LEU A C 1
ATOM 2875 O O . LEU A 1 367 ? -15.875 4.721 7.958 1.00 97.88 367 LEU A O 1
ATOM 2879 N N . ILE A 1 368 ? -14.028 3.874 8.923 1.00 98.00 368 ILE A N 1
ATOM 2880 C CA . ILE A 1 368 ? -13.920 4.894 9.974 1.00 98.00 368 ILE A CA 1
ATOM 2881 C C . ILE A 1 368 ? -13.723 6.279 9.345 1.00 98.00 368 ILE A C 1
ATOM 2883 O O . ILE A 1 368 ? -14.408 7.235 9.711 1.00 98.00 368 ILE A O 1
ATOM 2887 N N . THR A 1 369 ? -12.816 6.386 8.370 1.00 95.38 369 THR A N 1
ATOM 2888 C CA . THR A 1 369 ? -12.525 7.653 7.687 1.00 95.38 369 THR A CA 1
ATOM 2889 C C . THR A 1 369 ? -13.766 8.203 6.988 1.00 95.38 369 THR A C 1
ATOM 2891 O O . THR A 1 369 ? -14.054 9.395 7.096 1.00 95.38 369 THR A O 1
ATOM 2894 N N . HIS A 1 370 ? -14.529 7.351 6.297 1.00 95.44 370 HIS A N 1
ATOM 2895 C CA . HIS A 1 370 ? -15.772 7.759 5.651 1.00 95.44 370 HIS A CA 1
ATOM 2896 C C . HIS A 1 370 ? -16.810 8.200 6.685 1.00 95.44 370 HIS A C 1
ATOM 2898 O O . HIS A 1 370 ? -17.330 9.305 6.576 1.00 95.44 370 HIS A O 1
ATOM 2904 N N . ALA A 1 371 ? -17.036 7.395 7.729 1.00 96.12 371 ALA A N 1
ATOM 2905 C CA . ALA A 1 371 ? -17.992 7.697 8.791 1.00 96.12 371 ALA A CA 1
ATOM 2906 C C . ALA A 1 371 ? -17.753 9.077 9.429 1.00 96.12 371 ALA A C 1
ATOM 2908 O O . ALA A 1 371 ? -18.698 9.832 9.644 1.00 96.12 371 ALA A O 1
ATOM 2909 N N . VAL A 1 372 ? -16.493 9.438 9.694 1.00 95.75 372 VAL A N 1
ATOM 2910 C CA . VAL A 1 372 ? -16.139 10.747 10.269 1.00 95.75 372 VAL A CA 1
ATOM 2911 C C . VAL A 1 372 ? -16.240 11.878 9.241 1.00 95.75 372 VAL A C 1
ATOM 2913 O O . VAL A 1 372 ? -16.670 12.983 9.581 1.00 95.75 372 VAL A O 1
ATOM 2916 N N . ASN A 1 373 ? -15.853 11.636 7.986 1.00 93.69 373 ASN A N 1
ATOM 2917 C CA . ASN A 1 373 ? -15.852 12.667 6.945 1.00 93.69 373 ASN A CA 1
ATOM 2918 C C . ASN A 1 373 ? -17.251 13.018 6.431 1.00 93.69 373 ASN A C 1
ATOM 2920 O O . ASN A 1 373 ? -17.463 14.171 6.058 1.00 93.69 373 ASN A O 1
ATOM 2924 N N . THR A 1 374 ? -18.203 12.081 6.453 1.00 94.75 374 THR A N 1
ATOM 2925 C CA . THR A 1 374 ? -19.608 12.327 6.086 1.00 94.75 374 THR A CA 1
ATOM 2926 C C . THR A 1 374 ? -20.215 13.497 6.861 1.00 94.75 374 THR A C 1
ATOM 2928 O O . THR A 1 374 ? -21.010 14.252 6.312 1.00 94.75 374 THR A O 1
ATOM 2931 N N . PHE A 1 375 ? -19.800 13.688 8.116 1.00 95.69 375 PHE A N 1
ATOM 2932 C CA . PHE A 1 375 ? -20.322 14.727 9.006 1.00 95.69 375 PHE A CA 1
ATOM 2933 C C . PHE A 1 375 ? -19.336 15.876 9.239 1.00 95.69 375 PHE A C 1
ATOM 2935 O O . PHE A 1 375 ? -19.436 16.591 10.236 1.00 95.69 375 PHE A O 1
ATOM 2942 N N . ARG A 1 376 ? -18.350 16.059 8.351 1.00 92.25 376 ARG A N 1
ATOM 2943 C CA . ARG A 1 376 ? -17.343 17.117 8.494 1.00 92.25 376 ARG A CA 1
ATOM 2944 C C . ARG A 1 376 ? -18.014 18.486 8.670 1.00 92.25 376 ARG A C 1
ATOM 2946 O O . ARG A 1 376 ? -18.791 18.913 7.824 1.00 92.25 376 ARG A O 1
ATOM 2953 N N . GLY A 1 377 ? -17.667 19.176 9.757 1.00 91.06 377 GLY A N 1
ATOM 2954 C CA . GLY A 1 377 ? -18.247 20.471 10.129 1.00 91.06 377 GLY A CA 1
ATOM 2955 C C . GLY A 1 377 ? -19.336 20.396 11.207 1.00 91.06 377 GLY A C 1
ATOM 2956 O O . GLY A 1 377 ? -19.659 21.427 11.790 1.00 91.06 377 GLY A O 1
ATOM 2957 N N . ASP A 1 378 ? -19.848 19.204 11.535 1.00 95.12 378 ASP A N 1
ATOM 2958 C CA . ASP A 1 378 ? -20.731 18.965 12.685 1.00 95.12 378 ASP A CA 1
ATOM 2959 C C . ASP A 1 378 ? -20.041 18.044 13.701 1.00 95.12 378 ASP A C 1
ATOM 2961 O O . ASP A 1 378 ? -20.129 16.815 13.638 1.00 95.12 378 ASP A O 1
ATOM 2965 N N . ASN A 1 379 ? -19.380 18.650 14.690 1.00 93.00 379 ASN A N 1
ATOM 2966 C CA . ASN A 1 379 ? -18.625 17.923 15.712 1.00 93.00 379 ASN A CA 1
ATOM 2967 C C . ASN A 1 379 ? -19.474 16.899 16.481 1.00 93.00 379 ASN A C 1
ATOM 2969 O O . ASN A 1 379 ? -18.970 15.833 16.833 1.00 93.00 379 ASN A O 1
ATOM 2973 N N . GLN A 1 380 ? -20.750 17.187 16.763 1.00 94.38 380 GLN A N 1
ATOM 2974 C CA . GLN A 1 380 ? -21.589 16.245 17.509 1.00 94.38 380 GLN A CA 1
ATOM 2975 C C . GLN A 1 380 ? -21.968 15.045 16.643 1.00 94.38 380 GLN A C 1
ATOM 2977 O O . GLN A 1 380 ? -21.952 13.911 17.124 1.00 94.38 380 GLN A O 1
ATOM 2982 N N . ALA A 1 381 ? -22.295 15.272 15.370 1.00 96.00 381 ALA A N 1
ATOM 2983 C CA . ALA A 1 381 ? -22.560 14.186 14.437 1.00 96.00 381 ALA A CA 1
ATOM 2984 C C . ALA A 1 381 ? -21.304 13.343 14.169 1.00 96.00 381 ALA A C 1
ATOM 2986 O O . ALA A 1 381 ? -21.394 12.116 14.189 1.00 96.00 381 ALA A O 1
ATOM 2987 N N . GLN A 1 382 ? -20.126 13.966 14.050 1.00 96.62 382 GLN A N 1
ATOM 2988 C CA . GLN A 1 382 ? -18.851 13.250 13.944 1.00 96.62 382 GLN A CA 1
ATOM 2989 C C . GLN A 1 382 ? -18.571 12.376 15.169 1.00 96.62 382 GLN A C 1
ATOM 2991 O O . GLN A 1 382 ? -18.180 11.221 15.013 1.00 96.62 382 GLN A O 1
ATOM 2996 N N . GLN A 1 383 ? -18.816 12.882 16.385 1.00 96.88 383 GLN A N 1
ATOM 2997 C CA . GLN A 1 383 ? -18.668 12.087 17.609 1.00 96.88 383 GLN A CA 1
ATOM 2998 C C . GLN A 1 383 ? -19.601 10.872 17.616 1.00 96.88 383 GLN A C 1
ATOM 3000 O O . GLN A 1 383 ? -19.160 9.769 17.938 1.00 96.88 383 GLN A O 1
ATOM 3005 N N . ARG A 1 384 ? -20.874 11.044 17.226 1.00 96.81 384 ARG A N 1
ATOM 3006 C CA . ARG A 1 384 ? -21.840 9.934 17.140 1.00 96.81 384 ARG A CA 1
ATOM 3007 C C . ARG A 1 384 ? -21.425 8.896 16.099 1.00 96.81 384 ARG A C 1
ATOM 3009 O O . ARG A 1 384 ? -21.451 7.703 16.397 1.00 96.81 384 ARG A O 1
ATOM 3016 N N . ALA A 1 385 ? -21.016 9.340 14.912 1.00 97.88 385 ALA A N 1
ATOM 3017 C CA . ALA A 1 385 ? -20.571 8.459 13.839 1.00 97.88 385 ALA A CA 1
ATOM 3018 C C . ALA A 1 385 ? -19.303 7.686 14.222 1.00 97.88 385 ALA A C 1
ATOM 3020 O O . ALA A 1 385 ? -19.244 6.473 14.031 1.00 97.88 385 ALA A O 1
ATOM 3021 N N . LEU A 1 386 ? -18.326 8.357 14.841 1.00 98.25 386 LEU A N 1
ATOM 3022 C CA . LEU A 1 386 ? -17.112 7.712 15.330 1.00 98.25 386 LEU A CA 1
ATOM 3023 C C . LEU A 1 386 ? -17.417 6.707 16.446 1.00 98.25 386 LEU A C 1
ATOM 3025 O O . LEU A 1 386 ? -16.927 5.584 16.396 1.00 98.25 386 LEU A O 1
ATOM 3029 N N . ALA A 1 387 ? -18.256 7.065 17.422 1.00 98.06 387 ALA A N 1
ATOM 3030 C CA . ALA A 1 387 ? -18.665 6.142 18.480 1.00 98.06 387 ALA A CA 1
ATOM 3031 C C . ALA A 1 387 ? -19.330 4.885 17.896 1.00 98.06 387 ALA A C 1
ATOM 3033 O O . ALA A 1 387 ? -18.995 3.771 18.299 1.00 98.06 387 ALA A O 1
ATOM 3034 N N . SER A 1 388 ? -20.210 5.054 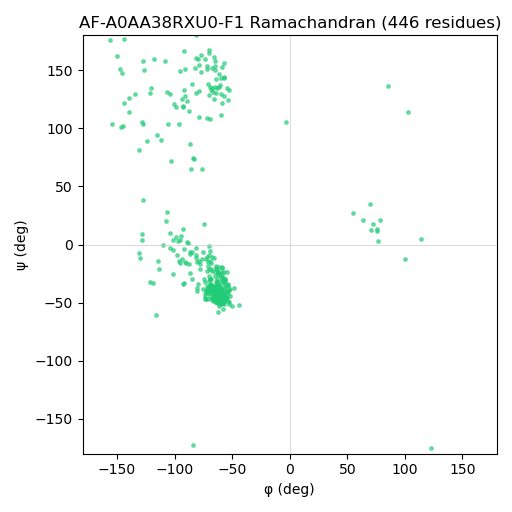16.904 1.00 97.94 388 SER A N 1
ATOM 3035 C CA . SER A 1 388 ? -20.860 3.935 16.220 1.00 97.94 388 SER A CA 1
ATOM 3036 C C . SER A 1 388 ? -19.862 3.062 15.451 1.00 97.94 388 SER A C 1
ATOM 3038 O O . SER A 1 388 ? -19.881 1.836 15.579 1.00 97.94 388 SER A O 1
ATOM 3040 N N . ALA A 1 389 ? -18.911 3.677 14.741 1.00 98.25 389 ALA A N 1
ATOM 3041 C CA . ALA A 1 389 ? -17.845 2.963 14.042 1.00 98.25 389 ALA A CA 1
ATOM 3042 C C . ALA A 1 389 ? -16.937 2.172 14.997 1.00 98.25 389 ALA A C 1
ATOM 3044 O O . ALA A 1 389 ? -16.592 1.030 14.701 1.00 98.25 389 ALA A O 1
ATOM 3045 N N . LEU A 1 390 ? -16.597 2.723 16.167 1.00 98.56 390 LEU A N 1
ATOM 3046 C CA . LEU A 1 390 ? -15.785 2.026 17.170 1.00 98.56 390 LEU A CA 1
ATOM 3047 C C . LEU A 1 390 ? -16.544 0.879 17.851 1.00 98.56 390 LEU A C 1
ATOM 3049 O O . LEU A 1 390 ? -15.957 -0.177 18.086 1.00 98.56 390 LEU A O 1
ATOM 3053 N N . ARG A 1 391 ? -17.848 1.030 18.117 1.00 98.38 391 ARG A N 1
ATOM 3054 C CA . ARG A 1 391 ? -18.688 -0.086 18.591 1.00 98.38 391 ARG A CA 1
ATOM 3055 C C . ARG A 1 391 ? -18.793 -1.188 17.540 1.00 98.38 391 ARG A C 1
ATOM 3057 O O . ARG A 1 391 ? -18.710 -2.368 17.869 1.00 98.38 391 ARG A O 1
ATOM 3064 N N . TYR A 1 392 ? -18.926 -0.824 16.268 1.00 98.50 392 TYR A N 1
ATOM 3065 C CA . TYR A 1 392 ? -18.921 -1.804 15.189 1.00 98.50 392 TYR A CA 1
ATOM 3066 C C . TYR A 1 392 ? -17.560 -2.500 15.045 1.00 98.50 392 TYR A C 1
ATOM 3068 O O . TYR A 1 392 ? -17.515 -3.727 14.969 1.00 98.50 392 TYR A O 1
ATOM 3076 N N . LEU A 1 393 ? -16.448 -1.760 15.120 1.00 98.50 393 LEU A N 1
ATOM 3077 C CA . LEU A 1 393 ? -15.103 -2.337 15.187 1.00 98.50 393 LEU A CA 1
ATOM 3078 C C . LEU A 1 393 ? -14.987 -3.326 16.354 1.00 98.50 393 LEU A C 1
ATOM 3080 O O . LEU A 1 393 ? -14.496 -4.430 16.155 1.00 98.50 393 LEU A O 1
ATOM 3084 N N . GLN A 1 394 ? -15.488 -2.988 17.544 1.00 98.12 394 GLN A N 1
ATOM 3085 C CA . GLN A 1 394 ? -15.478 -3.902 18.688 1.00 98.12 394 GLN A CA 1
ATOM 3086 C C . GLN A 1 394 ? -16.187 -5.223 18.362 1.00 98.12 394 GLN A C 1
ATOM 3088 O O . GLN A 1 394 ? -15.634 -6.292 18.630 1.00 98.12 394 GLN A O 1
ATOM 3093 N N . ARG A 1 395 ? -17.361 -5.173 17.723 1.00 98.00 395 ARG A N 1
ATOM 3094 C CA . ARG A 1 395 ? -18.096 -6.373 17.289 1.00 98.00 395 ARG A CA 1
ATOM 3095 C C . ARG A 1 395 ? -17.309 -7.192 16.265 1.00 98.00 395 ARG A C 1
ATOM 3097 O O . ARG A 1 395 ? -17.275 -8.413 16.369 1.00 98.00 395 ARG A O 1
ATOM 3104 N N . VAL A 1 396 ? -16.647 -6.537 15.311 1.00 97.94 396 VAL A N 1
ATOM 3105 C CA . VAL A 1 396 ? -15.781 -7.201 14.319 1.00 97.94 396 VAL A CA 1
ATOM 3106 C C . VAL A 1 396 ? -14.600 -7.900 15.002 1.00 97.94 396 VAL A C 1
ATOM 3108 O O . VAL A 1 396 ? -14.326 -9.063 14.719 1.00 97.94 396 VAL A O 1
ATOM 3111 N N . MET A 1 397 ? -13.934 -7.221 15.936 1.00 97.19 397 MET A N 1
ATOM 3112 C CA . MET A 1 397 ? -12.737 -7.722 16.622 1.00 97.19 397 MET A CA 1
ATOM 3113 C C . MET A 1 397 ? -13.023 -8.844 17.629 1.00 97.19 397 MET A C 1
ATOM 3115 O O . MET A 1 397 ? -12.119 -9.604 17.965 1.00 97.19 397 MET A O 1
ATOM 3119 N N . THR A 1 398 ? -14.257 -8.945 18.130 1.00 95.75 398 THR A N 1
ATOM 3120 C CA . THR A 1 398 ? -14.647 -9.910 19.178 1.00 95.75 398 THR A CA 1
ATOM 3121 C C . THR A 1 398 ? -15.569 -11.024 18.688 1.00 95.75 398 THR A C 1
ATOM 3123 O O . THR A 1 398 ? -15.942 -11.901 19.469 1.00 95.75 398 THR A O 1
ATOM 3126 N N . ALA A 1 399 ? -15.931 -11.027 17.404 1.00 94.75 399 ALA A N 1
ATOM 3127 C CA . ALA A 1 399 ? -16.757 -12.078 16.829 1.00 94.75 399 ALA A CA 1
ATOM 3128 C C . ALA A 1 399 ? -16.080 -13.457 16.936 1.00 94.75 399 ALA A C 1
ATOM 3130 O O . ALA A 1 399 ? -14.878 -13.613 16.712 1.00 94.75 399 ALA A O 1
ATOM 3131 N N . THR A 1 400 ? -16.881 -14.458 17.300 1.00 89.81 400 THR A N 1
ATOM 3132 C CA . THR A 1 400 ? -16.407 -15.763 17.781 1.00 89.81 400 THR A CA 1
ATOM 3133 C C . THR A 1 400 ? -16.279 -16.828 16.699 1.00 89.81 400 THR A C 1
ATOM 3135 O O . THR A 1 400 ? -15.682 -17.873 16.960 1.00 89.81 400 THR A O 1
ATOM 3138 N N . ASP A 1 401 ? -16.819 -16.600 15.499 1.00 90.12 401 ASP A N 1
ATOM 3139 C CA . ASP A 1 401 ? -16.621 -17.516 14.380 1.00 90.12 401 ASP A CA 1
ATOM 3140 C C . ASP A 1 401 ? -15.140 -17.560 13.995 1.00 90.12 401 ASP A C 1
ATOM 3142 O O . ASP A 1 401 ? -14.487 -16.530 13.825 1.00 90.12 401 ASP A O 1
ATOM 3146 N N . LYS A 1 402 ? -14.614 -18.780 13.875 1.00 85.12 402 LYS A N 1
ATOM 3147 C CA . LYS A 1 402 ? -13.241 -19.050 13.459 1.00 85.12 402 LYS A CA 1
ATOM 3148 C C . LYS A 1 402 ? -13.272 -19.903 12.189 1.00 85.12 402 LYS A C 1
ATOM 3150 O O . LYS A 1 402 ? -14.043 -20.865 12.151 1.00 85.12 402 LYS A O 1
ATOM 3155 N N . PRO A 1 403 ? -12.469 -19.575 11.165 1.00 86.75 403 PRO A N 1
ATOM 3156 C CA . PRO A 1 403 ? -12.337 -20.432 9.994 1.00 86.75 403 PRO A CA 1
ATOM 3157 C C . PRO A 1 403 ? -11.701 -21.780 10.369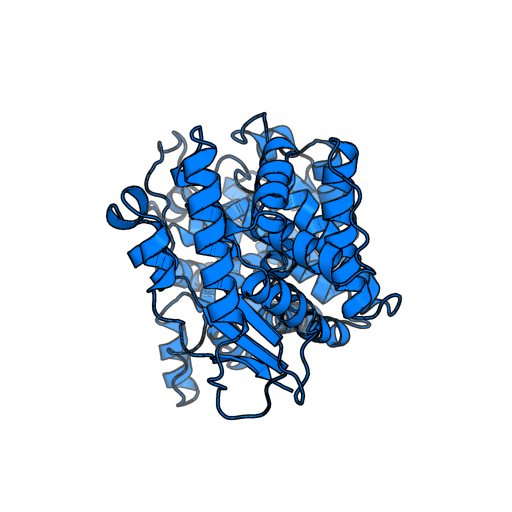 1.00 86.75 403 PRO A C 1
ATOM 3159 O O . PRO A 1 403 ? -10.963 -21.878 11.350 1.00 86.75 403 PRO A O 1
ATOM 3162 N N . GLU A 1 404 ? -11.994 -22.823 9.591 1.00 83.69 404 GLU A N 1
ATOM 3163 C CA . GLU A 1 404 ? -11.390 -24.146 9.784 1.00 83.69 404 GLU A CA 1
ATOM 3164 C C . GLU A 1 404 ? -9.883 -24.105 9.487 1.00 83.69 404 GLU A C 1
ATOM 3166 O O . GLU A 1 404 ? -9.471 -23.619 8.435 1.00 83.69 404 GLU A O 1
ATOM 3171 N N . GLY A 1 405 ? -9.063 -24.650 10.391 1.00 84.00 405 GLY A N 1
ATOM 3172 C CA . GLY A 1 405 ? -7.612 -24.774 10.220 1.00 84.00 405 GLY A CA 1
ATOM 3173 C C . GLY A 1 405 ? -6.790 -24.103 11.324 1.00 84.00 405 GLY A C 1
ATOM 3174 O O . GLY A 1 405 ? -7.318 -23.610 12.319 1.00 84.00 405 GLY A O 1
ATOM 3175 N N . THR A 1 406 ? -5.468 -24.113 11.148 1.00 87.25 406 THR A N 1
ATOM 3176 C CA . THR A 1 406 ? -4.506 -23.451 12.040 1.00 87.25 406 THR A CA 1
ATOM 3177 C C . THR A 1 406 ? -4.325 -22.004 11.597 1.00 87.25 406 THR A C 1
ATOM 3179 O O . THR A 1 406 ? -3.846 -21.752 10.493 1.00 87.25 406 THR A O 1
ATOM 3182 N N . VAL A 1 407 ? -4.726 -21.052 12.440 1.00 89.75 407 VAL A N 1
ATOM 3183 C CA . VAL A 1 407 ? -4.858 -19.640 12.054 1.00 89.75 407 VAL A CA 1
ATOM 3184 C C . VAL A 1 407 ? -4.232 -18.758 13.114 1.00 89.75 407 VAL A C 1
ATOM 3186 O O . VAL A 1 407 ? -4.554 -18.904 14.286 1.00 89.75 407 VAL A O 1
ATOM 3189 N N . SER A 1 408 ? -3.364 -17.839 12.696 1.00 93.25 408 SER A N 1
ATOM 3190 C CA . SER A 1 408 ? -2.787 -16.809 13.569 1.00 93.25 408 SER A CA 1
ATOM 3191 C C . SER A 1 408 ? -3.469 -15.450 13.397 1.00 93.25 408 SER A C 1
ATOM 3193 O O . SER A 1 408 ? -3.491 -14.643 14.329 1.00 93.25 408 SER A O 1
ATOM 3195 N N . VAL A 1 409 ? -4.067 -15.205 12.223 1.00 94.19 409 VAL A N 1
ATOM 3196 C CA . VAL A 1 409 ? -4.810 -13.977 11.914 1.00 94.19 409 VAL A CA 1
ATOM 3197 C C . VAL A 1 409 ? -6.075 -14.293 11.120 1.00 94.19 409 VAL A C 1
ATOM 3199 O O . VAL A 1 409 ? -6.026 -14.921 10.058 1.00 94.19 409 VAL A O 1
ATOM 3202 N N . ILE A 1 410 ? -7.207 -13.818 11.636 1.00 95.56 410 ILE A N 1
ATOM 3203 C CA . ILE A 1 410 ? -8.529 -13.916 11.019 1.00 95.56 410 ILE A CA 1
ATOM 3204 C C . ILE A 1 410 ? -8.833 -12.586 10.328 1.00 95.56 410 ILE A C 1
ATOM 3206 O O . ILE A 1 410 ? -8.934 -11.550 10.984 1.00 95.56 410 ILE A O 1
ATOM 3210 N N . GLU A 1 411 ? -9.009 -12.604 9.012 1.00 94.50 411 GLU A N 1
ATOM 3211 C CA . GLU A 1 411 ? -9.481 -11.437 8.270 1.00 94.50 411 GLU A CA 1
ATOM 3212 C C . GLU A 1 411 ? -11.007 -11.378 8.301 1.00 94.50 411 GLU A C 1
ATOM 3214 O O . GLU A 1 411 ? -11.698 -12.383 8.120 1.00 94.50 411 GLU A O 1
ATOM 3219 N N . ARG A 1 412 ? -11.531 -10.166 8.489 1.00 95.94 412 ARG A N 1
ATOM 3220 C CA . ARG A 1 412 ? -12.945 -9.843 8.299 1.00 95.94 412 ARG A CA 1
ATOM 3221 C C . ARG A 1 412 ? -13.060 -8.642 7.378 1.00 95.94 412 ARG A C 1
ATOM 3223 O O . ARG A 1 412 ? -12.832 -7.509 7.792 1.00 95.94 412 ARG A O 1
ATOM 3230 N N . ASN A 1 413 ? -13.425 -8.903 6.130 1.00 94.56 413 ASN A N 1
ATOM 3231 C CA . ASN A 1 413 ? -13.543 -7.878 5.103 1.00 94.56 413 ASN A CA 1
ATOM 3232 C C . ASN A 1 413 ? -14.858 -7.092 5.256 1.00 94.56 413 ASN A C 1
ATOM 3234 O O . ASN A 1 413 ? -15.941 -7.616 4.990 1.00 94.56 413 ASN A O 1
ATOM 3238 N N . VAL A 1 414 ? -14.765 -5.825 5.669 1.00 96.75 414 VAL A N 1
ATOM 3239 C CA . VAL A 1 414 ? -15.921 -4.943 5.901 1.00 96.75 414 VAL A CA 1
ATOM 3240 C C . VAL A 1 414 ? -16.301 -4.090 4.684 1.00 96.75 414 VAL A C 1
ATOM 3242 O O . VAL A 1 414 ? -17.115 -3.178 4.818 1.00 96.75 414 VAL A O 1
ATOM 3245 N N . LEU A 1 415 ? -15.773 -4.379 3.486 1.00 93.75 415 LEU A N 1
ATOM 3246 C CA . LEU A 1 415 ? -16.025 -3.583 2.275 1.00 93.75 415 LEU A CA 1
ATOM 3247 C C . LEU A 1 415 ? -17.515 -3.462 1.947 1.00 93.75 415 LEU A C 1
ATOM 3249 O O . LEU A 1 415 ? -17.983 -2.381 1.597 1.00 93.75 415 LEU A O 1
ATOM 3253 N N . ARG A 1 416 ? -18.266 -4.561 2.080 1.00 94.94 416 ARG A N 1
ATOM 3254 C CA . ARG A 1 416 ? -19.717 -4.551 1.855 1.00 94.94 416 ARG A CA 1
ATOM 3255 C C . ARG A 1 416 ? -20.425 -3.617 2.831 1.00 94.94 416 ARG A C 1
ATOM 3257 O O . ARG A 1 416 ? -21.285 -2.857 2.427 1.00 94.94 416 ARG A O 1
ATOM 3264 N N . ILE A 1 417 ? -20.024 -3.626 4.099 1.00 97.88 417 ILE A N 1
ATOM 3265 C CA . ILE A 1 417 ? -20.620 -2.774 5.136 1.00 97.88 417 ILE A CA 1
ATOM 3266 C C . ILE A 1 417 ? -20.293 -1.299 4.896 1.00 97.88 417 ILE A C 1
ATOM 3268 O O . ILE A 1 417 ? -21.154 -0.438 5.058 1.00 97.88 417 ILE A O 1
ATOM 3272 N N . LEU A 1 418 ? -19.073 -1.002 4.448 1.00 95.62 418 LEU A N 1
ATOM 3273 C CA . LEU A 1 418 ? -18.710 0.339 4.004 1.00 95.62 418 LEU A CA 1
ATOM 3274 C C . LEU A 1 418 ? -19.627 0.822 2.867 1.00 95.62 418 LEU A C 1
ATOM 3276 O O . LEU A 1 418 ? -20.198 1.904 2.978 1.00 95.62 418 LEU A O 1
ATOM 3280 N N . LYS A 1 419 ? -19.798 0.016 1.812 1.00 92.38 419 LYS A N 1
ATOM 3281 C CA . LYS A 1 419 ? -20.590 0.388 0.627 1.00 92.38 419 LYS A CA 1
ATOM 3282 C C . LYS A 1 419 ? -22.095 0.440 0.885 1.00 92.38 419 LYS A C 1
ATOM 3284 O O . LYS A 1 419 ? -22.751 1.400 0.505 1.00 92.38 419 LYS A O 1
ATOM 3289 N N . ASP A 1 420 ? -22.634 -0.577 1.542 1.00 95.00 420 ASP A N 1
ATOM 3290 C CA . ASP A 1 420 ? -24.082 -0.759 1.652 1.00 95.00 420 ASP A CA 1
ATOM 3291 C C . ASP A 1 420 ? -24.670 0.017 2.836 1.00 95.00 420 ASP A C 1
ATOM 3293 O O . ASP A 1 420 ? -25.854 0.335 2.829 1.00 95.00 420 ASP A O 1
ATOM 3297 N N . ILE A 1 421 ? -23.861 0.305 3.865 1.00 96.75 421 ILE A N 1
ATOM 3298 C CA . ILE A 1 421 ? -24.329 0.955 5.095 1.00 96.75 421 ILE A CA 1
ATOM 3299 C C . ILE A 1 421 ? -23.681 2.322 5.261 1.00 96.75 421 ILE A C 1
ATOM 3301 O O . ILE A 1 421 ? -24.386 3.320 5.273 1.00 96.75 421 ILE A O 1
ATOM 3305 N N . VAL A 1 422 ? -22.356 2.420 5.368 1.00 95.88 422 VAL A N 1
ATOM 3306 C CA . VAL A 1 422 ? -21.708 3.702 5.724 1.00 95.88 422 VAL A CA 1
ATOM 3307 C C . VAL A 1 422 ? -21.799 4.749 4.605 1.00 95.88 422 VAL A C 1
ATOM 3309 O O . VAL A 1 422 ? -21.824 5.946 4.882 1.00 95.88 422 VAL A O 1
ATOM 3312 N N . GLN A 1 423 ? -21.901 4.313 3.349 1.00 94.75 423 GLN A N 1
ATOM 3313 C CA . GLN A 1 423 ? -22.147 5.178 2.187 1.00 94.75 423 GLN A CA 1
ATOM 3314 C C . GLN A 1 423 ? -23.641 5.406 1.894 1.00 94.75 423 GLN A C 1
ATOM 3316 O O . GLN A 1 423 ? -23.976 6.100 0.935 1.00 94.75 423 GLN A O 1
ATOM 3321 N N . SER A 1 424 ? -24.543 4.851 2.709 1.00 95.00 424 SER A N 1
ATOM 3322 C CA . SER A 1 424 ? -25.989 4.954 2.496 1.00 95.00 424 SER A CA 1
ATOM 3323 C C . SER A 1 424 ? -26.580 6.274 3.023 1.00 95.00 424 SER A C 1
ATOM 3325 O O . SER A 1 424 ? -26.078 6.836 4.006 1.00 95.00 424 SER A O 1
ATOM 3327 N N . PRO A 1 425 ? -27.688 6.766 2.435 1.00 95.56 425 PRO A N 1
ATOM 3328 C CA . PRO A 1 425 ? -28.461 7.875 2.998 1.00 95.56 425 PRO A CA 1
ATOM 3329 C C . PRO A 1 425 ? -28.964 7.604 4.423 1.00 95.56 425 PRO A C 1
ATOM 3331 O O . PRO A 1 425 ? -29.055 8.523 5.237 1.00 95.56 425 PRO A O 1
ATOM 3334 N N . GLU A 1 426 ? -29.267 6.348 4.748 1.00 96.31 426 GLU A N 1
ATOM 3335 C CA . GLU A 1 426 ? -29.739 5.932 6.066 1.00 96.31 426 GLU A CA 1
ATOM 3336 C C . GLU A 1 426 ? -28.683 6.189 7.146 1.00 96.31 426 GLU A C 1
ATOM 3338 O O . GLU A 1 426 ? -29.032 6.611 8.247 1.00 96.31 426 GLU A O 1
ATOM 3343 N N . PHE A 1 427 ? -27.396 6.003 6.834 1.00 96.75 427 PHE A N 1
ATOM 3344 C CA . PHE A 1 427 ? -26.309 6.297 7.772 1.00 96.75 427 PHE A CA 1
ATOM 3345 C C . PHE A 1 427 ? -26.173 7.796 8.046 1.00 96.75 427 PHE A C 1
ATOM 3347 O O . PHE A 1 427 ? -25.894 8.193 9.177 1.00 96.75 427 PHE A O 1
ATOM 3354 N N . VAL A 1 428 ? -26.413 8.638 7.034 1.00 95.12 428 VAL A N 1
ATOM 3355 C CA . VAL A 1 428 ? -26.446 10.100 7.203 1.00 95.12 428 VAL A CA 1
ATOM 3356 C C . VAL A 1 428 ? -27.570 10.506 8.162 1.00 95.12 428 VAL A C 1
ATOM 3358 O O . VAL A 1 428 ? -27.386 11.404 8.984 1.00 95.12 428 VAL A O 1
ATOM 3361 N N . ALA A 1 429 ? -28.721 9.833 8.081 1.00 95.88 429 ALA A N 1
ATOM 3362 C CA . ALA A 1 429 ? -29.863 10.087 8.955 1.00 95.88 429 ALA A CA 1
ATOM 3363 C C . ALA A 1 429 ? -29.648 9.567 10.388 1.00 95.88 429 ALA A C 1
ATOM 3365 O O . ALA A 1 429 ? -29.983 10.262 11.349 1.00 95.88 429 ALA A O 1
ATOM 3366 N N . ASP A 1 430 ? -29.088 8.365 10.539 1.00 96.75 430 ASP A N 1
ATOM 3367 C CA . ASP A 1 430 ? -28.794 7.744 11.831 1.00 96.75 430 ASP A CA 1
ATOM 3368 C C . ASP A 1 430 ? -27.519 6.884 11.759 1.00 96.75 430 ASP A C 1
ATOM 3370 O O . ASP A 1 430 ? -27.571 5.730 11.328 1.00 96.75 430 ASP A O 1
ATOM 3374 N N . PRO A 1 431 ? -26.367 7.380 12.250 1.00 96.38 431 PRO A N 1
ATOM 3375 C CA . PRO A 1 431 ? -25.135 6.597 12.256 1.00 96.38 431 PRO A CA 1
ATOM 3376 C C . PRO A 1 431 ? -25.236 5.280 13.037 1.00 96.38 431 PRO A C 1
ATOM 3378 O O . PRO A 1 431 ? -24.494 4.343 12.744 1.00 96.38 431 PRO A O 1
ATOM 3381 N N . ALA A 1 432 ? -26.167 5.172 13.998 1.00 95.94 432 ALA A N 1
ATOM 3382 C CA . ALA A 1 432 ? -26.329 3.983 14.831 1.00 95.94 432 ALA A CA 1
ATOM 3383 C C . ALA A 1 432 ? -26.818 2.750 14.050 1.00 95.94 432 ALA A C 1
ATOM 3385 O O . ALA A 1 432 ? -26.771 1.635 14.577 1.00 95.94 432 ALA A O 1
ATOM 3386 N N . ILE A 1 433 ? -27.246 2.891 12.788 1.00 97.00 433 ILE A N 1
ATOM 3387 C CA . ILE A 1 433 ? -27.553 1.727 11.942 1.00 97.00 433 ILE A CA 1
ATOM 3388 C C . ILE A 1 433 ? -26.339 0.808 11.758 1.00 97.00 433 ILE A C 1
ATOM 3390 O O . ILE A 1 433 ? -26.505 -0.405 11.623 1.00 97.00 433 ILE A O 1
ATOM 3394 N N . LEU A 1 434 ? -25.120 1.356 11.825 1.00 96.88 434 LEU A N 1
ATOM 3395 C CA . LEU A 1 434 ? -23.883 0.589 11.707 1.00 96.88 434 LEU A CA 1
ATOM 3396 C C . LEU A 1 434 ? -23.732 -0.423 12.854 1.00 96.88 434 LEU A C 1
ATOM 3398 O O . LEU A 1 434 ? -23.243 -1.533 12.658 1.00 96.88 434 LEU A O 1
ATOM 3402 N N . GLU A 1 435 ? -24.249 -0.111 14.042 1.00 93.38 435 GLU A N 1
ATOM 3403 C CA . GLU A 1 435 ? -24.241 -1.033 15.183 1.00 93.38 435 GLU A CA 1
ATOM 3404 C C . GLU A 1 435 ? -25.146 -2.248 14.988 1.00 93.38 435 GLU A C 1
ATOM 3406 O O . GLU A 1 435 ? -24.976 -3.241 15.694 1.00 93.38 435 GLU A O 1
ATOM 3411 N N . LYS A 1 436 ? -26.066 -2.205 14.020 1.00 94.25 436 LYS A N 1
ATOM 3412 C CA . LYS A 1 436 ? -26.953 -3.320 13.658 1.00 94.25 436 LYS A CA 1
ATOM 3413 C C . LYS A 1 436 ? -26.442 -4.112 12.456 1.00 94.25 436 LYS A C 1
ATOM 3415 O O . LYS A 1 436 ? -26.985 -5.175 12.167 1.00 94.25 436 LYS A O 1
ATOM 3420 N N . ALA A 1 437 ? -25.402 -3.620 11.781 1.00 96.69 437 ALA A N 1
ATOM 3421 C CA . ALA A 1 437 ? -24.786 -4.295 10.648 1.00 96.69 437 ALA A CA 1
ATOM 3422 C C . ALA A 1 437 ? -24.317 -5.702 11.037 1.00 96.69 437 ALA A C 1
ATOM 3424 O O . ALA A 1 437 ? -23.853 -5.926 12.160 1.00 96.69 437 ALA A O 1
ATOM 3425 N N . GLU A 1 438 ? -24.420 -6.657 10.122 1.00 96.00 438 GLU A N 1
ATOM 3426 C CA . GLU A 1 438 ? -23.825 -7.976 10.322 1.00 96.00 438 GLU A CA 1
ATOM 3427 C C . GLU A 1 438 ? -22.295 -7.881 10.391 1.00 96.00 438 GLU A C 1
ATOM 3429 O O . GLU A 1 438 ? -21.688 -7.014 9.766 1.00 96.00 438 GLU A O 1
ATOM 3434 N N . VAL A 1 439 ? -21.670 -8.789 11.142 1.00 96.94 439 VAL A N 1
ATOM 3435 C CA . VAL A 1 439 ? -20.213 -8.941 11.123 1.00 96.94 439 VAL A CA 1
ATOM 3436 C C . VAL A 1 439 ? -19.859 -9.950 10.024 1.00 96.94 439 VAL A C 1
ATOM 3438 O O . VAL A 1 439 ? -20.361 -11.077 10.073 1.00 96.94 439 VAL A O 1
ATOM 3441 N N . PRO A 1 440 ? -19.012 -9.590 9.040 1.00 95.25 440 PRO A N 1
ATOM 3442 C CA . PRO A 1 440 ? -18.555 -10.515 8.007 1.00 95.25 440 PRO A CA 1
ATOM 3443 C C . PRO A 1 440 ? -17.875 -11.744 8.611 1.00 95.25 440 PRO A C 1
ATOM 3445 O O . PRO A 1 440 ? -17.148 -11.620 9.600 1.00 95.25 440 PRO A O 1
ATOM 3448 N N . LYS A 1 441 ? -18.076 -12.916 7.998 1.00 93.50 441 LYS A N 1
ATOM 3449 C CA . LYS A 1 441 ? -17.429 -14.165 8.430 1.00 93.50 441 LYS A CA 1
ATOM 3450 C C . LYS A 1 441 ? -15.905 -14.052 8.380 1.00 93.50 441 LYS A C 1
ATOM 3452 O O . LYS A 1 441 ? -15.359 -13.445 7.460 1.00 93.50 441 LYS A O 1
ATOM 3457 N N . GLY A 1 442 ? -15.244 -14.675 9.349 1.00 90.94 442 GLY A N 1
ATOM 3458 C CA . GLY A 1 442 ? -13.793 -14.779 9.392 1.00 90.94 442 GLY A CA 1
ATOM 3459 C C . GLY A 1 442 ? -13.245 -15.675 8.282 1.00 90.94 442 GLY A C 1
ATOM 3460 O O . GLY A 1 442 ? -13.717 -16.797 8.091 1.00 90.94 442 GLY A O 1
ATOM 3461 N N . VAL A 1 443 ? -12.217 -15.198 7.586 1.00 89.62 443 VAL A N 1
ATOM 3462 C CA . VAL A 1 443 ? -11.395 -15.987 6.657 1.00 89.62 443 VAL A CA 1
ATOM 3463 C C . VAL A 1 443 ? -9.947 -16.016 7.140 1.00 89.62 443 VAL A C 1
ATOM 3465 O O . VAL A 1 443 ? -9.537 -15.198 7.964 1.00 89.62 443 VAL A O 1
ATOM 3468 N N . ILE A 1 444 ? -9.163 -16.987 6.674 1.00 85.88 444 ILE A N 1
ATOM 3469 C CA . ILE A 1 444 ? -7.746 -17.079 7.038 1.00 85.88 444 ILE A CA 1
ATOM 3470 C C . ILE A 1 444 ? -6.995 -15.957 6.319 1.00 85.88 444 ILE A C 1
ATOM 3472 O O . ILE A 1 444 ? -6.811 -16.038 5.108 1.00 85.88 444 ILE A O 1
ATOM 3476 N N . ALA A 1 445 ? -6.545 -14.945 7.065 1.00 80.25 445 ALA A N 1
ATOM 3477 C CA . ALA A 1 445 ? -5.583 -13.968 6.551 1.00 80.25 445 ALA A CA 1
ATOM 3478 C C . ALA A 1 445 ? -4.166 -14.541 6.626 1.00 80.25 445 ALA A C 1
ATOM 3480 O O . ALA A 1 445 ? -3.362 -14.367 5.716 1.00 80.25 445 ALA A O 1
ATOM 3481 N N . LYS A 1 446 ? -3.868 -15.254 7.723 1.00 78.25 446 LYS A N 1
ATOM 3482 C CA . LYS A 1 446 ? -2.572 -15.897 7.929 1.00 78.25 446 LYS A CA 1
ATOM 3483 C C . LYS A 1 446 ? -2.692 -17.236 8.655 1.00 78.25 446 LYS A C 1
ATOM 3485 O O . LYS A 1 446 ? -3.205 -17.309 9.777 1.00 78.25 446 LYS A O 1
ATOM 3490 N N . GLY A 1 447 ? -2.203 -18.283 7.990 1.00 65.56 447 GLY A N 1
ATOM 3491 C CA . GLY A 1 447 ? -1.979 -19.610 8.569 1.00 65.56 447 GLY A CA 1
ATOM 3492 C C . GLY A 1 447 ? -0.629 -19.711 9.286 1.00 65.56 447 GLY A C 1
ATOM 3493 O O . GLY A 1 447 ? 0.058 -18.703 9.457 1.00 65.56 447 GLY A O 1
ATOM 3494 N N . VAL A 1 448 ? -0.259 -20.919 9.713 1.00 57.50 448 VAL A N 1
ATOM 3495 C CA . VAL A 1 448 ? 1.104 -21.249 10.179 1.00 57.50 448 VAL A CA 1
ATOM 3496 C C . VAL A 1 448 ? 1.851 -22.020 9.110 1.00 57.50 448 VAL A C 1
ATOM 3498 O O . VAL A 1 448 ? 1.213 -22.905 8.495 1.00 57.50 448 VAL A O 1
#

Organism: NCBI:txid91930